Protein AF-0000000086136961 (afdb_homodimer)

Secondary structure (DSSP, 8-state):
-PPPEEEEEEE--SHHHHHHHHHHHTTT--EEEEE----TTTT-S-B-S-TT-TTB-HHHHHHHHHHHHHHH-SSEEEEE--EEEEEE-TTS-EEEEETTS-EEEEEEEEE---EEE---SSBTHHHHBTTTEES-TTTSSGGGTTEEEEEEE-SGGGGSHHHHHHHHHHHTTTEEEEEEE-TT-HHHHHHHHHH---TTHHHHEEEE-SPEEEEEE--TTT--EEEEETTS-EEEESEEE----EEESSSHHHHTT--B-TTSSBP-BTTTTB-SSTTEEE-GGGG-SS-SHHHHHHHHHHHHHHHHHHHHHHHHTT-/-PPPEEEEEEE--SHHHHHHHHHHHTTT--EEEEE-S--TTTT-S-B-S-TT-TTB-HHHHHHHHHHHHHHH-SSEEEEE--EEEEEE-TTS-EEEEETTS-EEEEEEEEE---EEE---SSBTHHHHBTTTEES-TTTSSGGGTTEEEEEEE-SGGGGSHHHHHHHHHHHTTTEEEEEEE-TT-HHHHHHHHHH---TTHHHHEEEE-SPEEEEEE--TTT--EEEEETTS-EEEESEEE----EEESSSHHHHTT--B-TTSSBP-BTTTTB-SSTTEEE-GGGG-SS-SHHHHHHHHHHHHHHHHHHHHHHHHTT-

InterPro domains:
  IPR023753 FAD/NAD(P)-binding domain [PF07992] (6-297)
  IPR036188 FAD/NAD(P)-binding domain superfamily [G3DSA:3.50.50.60] (7-304)
  IPR036188 FAD/NAD(P)-binding domain superfamily [G3DSA:3.50.50.60] (120-243)
  IPR036188 FAD/NAD(P)-binding domain superfamily [SSF51905] (5-308)
  IPR050097 Ferredoxin--NADP reductase type 2 [PTHR48105] (3-305)

Radius of gyration: 26.25 Å; Cα contacts (8 Å, |Δi|>4): 1582; chains: 2; bounding box: 67×77×57 Å

Solvent-accessible surface area (backbone atoms only — not comparable to full-atom values): 31514 Å² total; per-residue (Å²): 126,85,78,74,69,28,49,28,36,27,37,17,59,47,61,12,24,47,20,25,52,47,36,30,41,31,66,70,40,34,30,38,32,35,18,64,82,78,54,77,64,65,78,40,66,49,35,48,60,38,78,61,43,55,66,32,35,56,67,56,48,46,50,44,27,52,48,48,38,65,73,73,39,90,40,59,45,80,42,87,33,47,68,63,44,51,44,78,44,94,87,63,31,33,38,39,29,28,78,86,66,52,75,46,38,13,54,26,37,37,43,18,50,23,40,43,75,48,74,65,97,41,50,40,41,66,79,15,51,66,48,19,32,36,67,45,62,61,58,38,55,54,91,45,50,78,23,68,26,28,32,34,47,36,45,74,64,31,38,37,31,70,46,34,20,55,52,46,40,56,49,49,69,22,14,68,22,37,37,39,34,29,55,57,35,62,65,47,48,51,47,30,70,72,63,33,68,37,48,59,40,88,80,27,47,44,79,42,48,64,38,67,49,34,38,40,55,74,39,81,87,66,15,25,28,40,38,28,30,69,87,63,54,73,45,76,20,39,28,32,37,42,50,64,56,61,42,60,48,64,63,48,50,70,62,64,67,44,48,61,39,98,79,60,22,42,35,53,40,85,86,23,22,38,34,76,42,91,58,32,24,34,12,18,41,24,38,37,87,66,73,47,66,41,46,9,30,27,30,7,48,28,21,23,53,40,51,51,52,51,52,47,49,35,47,33,71,72,89,125,85,77,73,69,28,49,28,37,27,36,17,61,48,60,12,23,47,18,24,52,47,34,30,38,32,64,70,39,33,30,40,32,35,17,64,83,77,54,77,62,65,80,40,66,50,33,48,59,38,78,60,43,53,66,32,35,54,67,58,48,47,49,44,27,51,48,48,39,66,72,72,38,89,41,59,45,78,42,86,34,45,69,66,43,50,45,78,45,94,88,64,30,33,38,38,29,29,78,85,67,53,76,46,38,13,54,26,37,36,42,18,49,23,40,42,75,48,72,65,99,42,50,41,41,67,77,16,52,66,50,18,32,36,69,46,61,62,58,36,55,55,91,45,50,79,24,69,24,28,32,34,47,34,45,74,63,32,37,37,31,69,46,33,20,55,52,47,39,55,50,48,69,21,14,68,24,36,36,41,33,29,54,54,36,63,65,46,47,52,47,29,70,73,64,34,68,37,48,59,40,90,80,27,48,44,79,42,48,65,38,65,49,32,38,40,55,73,40,81,87,65,13,24,28,40,38,26,31,68,88,63,53,73,47,76,21,39,31,32,36,42,49,64,55,62,42,61,48,64,63,50,50,70,61,64,68,43,49,61,40,97,78,61,24,41,35,53,39,84,85,23,21,38,35,77,41,90,56,32,24,36,12,18,43,24,38,37,86,66,72,46,66,40,45,9,32,28,30,7,48,29,21,22,52,40,51,50,53,52,53,46,49,35,47,32,71,73,91

Structure (mmCIF, N/CA/C/O backbone):
data_AF-0000000086136961-model_v1
#
loop_
_entity.id
_entity.type
_entity.pdbx_description
1 polymer 'FAD/NAD(P)-binding domain-containing protein'
#
loop_
_atom_site.group_PDB
_atom_site.id
_atom_site.type_symbol
_atom_site.label_atom_id
_atom_site.label_alt_id
_atom_site.label_comp_id
_atom_site.label_asym_id
_atom_site.label_entity_id
_atom_site.label_seq_id
_atom_site.pdbx_PDB_ins_code
_atom_site.Cartn_x
_atom_site.Cartn_y
_atom_site.Cartn_z
_atom_site.occupancy
_atom_site.B_iso_or_equiv
_atom_site.auth_seq_id
_atom_site.auth_comp_id
_atom_site.auth_asym_id
_atom_site.auth_atom_id
_atom_site.pdbx_PDB_model_num
ATOM 1 N N . MET A 1 1 ? -33.219 -20.125 -13.57 1 39.91 1 MET A N 1
ATOM 2 C CA . MET A 1 1 ? -31.812 -20.016 -13.93 1 39.91 1 MET A CA 1
ATOM 3 C C . MET A 1 1 ? -30.938 -19.938 -12.688 1 39.91 1 MET A C 1
ATOM 5 O O . MET A 1 1 ? -31.266 -19.234 -11.727 1 39.91 1 MET A O 1
ATOM 9 N N . ALA A 1 2 ? -30.156 -20.922 -12.445 1 52.22 2 ALA A N 1
ATOM 10 C CA . ALA A 1 2 ? -29.469 -21 -11.164 1 52.22 2 ALA A CA 1
ATOM 11 C C . ALA A 1 2 ? -28.734 -19.703 -10.852 1 52.22 2 ALA A C 1
ATOM 13 O O . ALA A 1 2 ? -28.109 -19.109 -11.742 1 52.22 2 ALA A O 1
ATOM 14 N N . SER A 1 3 ? -29.078 -19.062 -9.711 1 76.44 3 SER A N 1
ATOM 15 C CA . SER A 1 3 ? -28.5 -17.781 -9.336 1 76.44 3 SER A CA 1
ATOM 16 C C . SER A 1 3 ? -26.984 -17.828 -9.328 1 76.44 3 SER A C 1
ATOM 18 O O . SER A 1 3 ? -26.391 -18.828 -8.898 1 76.44 3 SER A O 1
ATOM 20 N N . LYS A 1 4 ? -26.344 -17 -10.141 1 93.25 4 LYS A N 1
ATOM 21 C CA . LYS A 1 4 ? -24.891 -16.906 -10.25 1 93.25 4 LYS A CA 1
ATOM 22 C C . LYS A 1 4 ? -24.25 -16.719 -8.875 1 93.25 4 LYS A C 1
ATOM 24 O O . LYS A 1 4 ? -24.703 -15.898 -8.07 1 93.25 4 LYS A O 1
ATOM 29 N N . VAL A 1 5 ? -23.359 -17.703 -8.477 1 97.88 5 VAL A N 1
ATOM 30 C CA . VAL A 1 5 ? -22.578 -17.578 -7.246 1 97.88 5 VAL A CA 1
ATOM 31 C C . VAL A 1 5 ? -21.156 -17.109 -7.574 1 97.88 5 VAL A C 1
ATOM 33 O O . VAL A 1 5 ? -20.438 -17.781 -8.328 1 97.88 5 VAL A O 1
ATOM 36 N N . TYR A 1 6 ? -20.797 -16 -7.086 1 98.81 6 TYR A N 1
ATOM 37 C CA . TYR A 1 6 ? -19.453 -15.461 -7.297 1 98.81 6 TYR A CA 1
ATOM 38 C C . TYR A 1 6 ? -18.469 -16.062 -6.305 1 98.81 6 TYR A C 1
ATOM 40 O O . TYR A 1 6 ? -18.844 -16.5 -5.219 1 98.81 6 TYR A O 1
ATOM 48 N N . ASP A 1 7 ? -17.188 -16.109 -6.691 1 98.81 7 ASP A N 1
ATOM 49 C CA . ASP A 1 7 ? -16.172 -16.453 -5.703 1 98.81 7 ASP A CA 1
ATOM 50 C C . ASP A 1 7 ? -16.109 -15.398 -4.594 1 98.81 7 ASP A C 1
ATOM 52 O O . ASP A 1 7 ? -16.016 -15.75 -3.414 1 98.81 7 ASP A O 1
ATOM 56 N N . VAL A 1 8 ? -16.188 -14.117 -4.957 1 98.94 8 VAL A N 1
ATOM 57 C CA . VAL A 1 8 ? -16.047 -13.055 -3.969 1 98.94 8 VAL A CA 1
ATOM 58 C C . VAL A 1 8 ? -17.094 -11.977 -4.223 1 98.94 8 VAL A C 1
ATOM 60 O O . VAL A 1 8 ? -17.266 -11.523 -5.355 1 98.94 8 VAL A O 1
ATOM 63 N N . LEU A 1 9 ? -17.859 -11.578 -3.223 1 98.94 9 LEU A N 1
ATOM 64 C CA . LEU A 1 9 ? -18.594 -10.32 -3.229 1 98.94 9 LEU A CA 1
ATOM 65 C C . LEU A 1 9 ? -17.75 -9.188 -2.664 1 98.94 9 LEU A C 1
ATOM 67 O O . LEU A 1 9 ? -17.328 -9.234 -1.502 1 98.94 9 LEU A O 1
ATOM 71 N N . ILE A 1 10 ? -17.406 -8.234 -3.471 1 99 10 ILE A N 1
ATOM 72 C CA . ILE A 1 10 ? -16.625 -7.078 -3.043 1 99 10 ILE A CA 1
ATOM 73 C C . ILE A 1 10 ? -17.562 -5.898 -2.787 1 99 10 ILE A C 1
ATOM 75 O O . ILE A 1 10 ? -18.234 -5.422 -3.703 1 99 10 ILE A O 1
ATOM 79 N N . ILE A 1 11 ? -17.609 -5.41 -1.536 1 98.94 11 ILE A N 1
ATOM 80 C CA . ILE A 1 11 ? -18.469 -4.301 -1.168 1 98.94 11 ILE A CA 1
ATOM 81 C C . ILE A 1 11 ? -17.656 -3.008 -1.112 1 98.94 11 ILE A C 1
ATOM 83 O O . ILE A 1 11 ? -16.938 -2.764 -0.144 1 98.94 11 ILE A O 1
ATOM 87 N N . GLY A 1 12 ? -17.828 -2.152 -2.119 1 98.75 12 GLY A N 1
ATOM 88 C CA . GLY A 1 12 ? -17.078 -0.918 -2.252 1 98.75 12 GLY A CA 1
ATOM 89 C C . GLY A 1 12 ? -16.156 -0.911 -3.455 1 98.75 12 GLY A C 1
ATOM 90 O O . GLY A 1 12 ? -15.383 -1.854 -3.66 1 98.75 12 GLY A O 1
ATOM 91 N N . GLY A 1 13 ? -16.219 0.122 -4.223 1 98.5 13 GLY A N 1
ATOM 92 C CA . GLY A 1 13 ? -15.438 0.241 -5.441 1 98.5 13 GLY A CA 1
ATOM 93 C C . GLY A 1 13 ? -14.359 1.305 -5.355 1 98.5 13 GLY A C 1
ATOM 94 O O . GLY A 1 13 ? -13.984 1.902 -6.367 1 98.5 13 GLY A O 1
ATOM 95 N N . GLY A 1 14 ? -13.898 1.644 -4.078 1 98.38 14 GLY A N 1
ATOM 96 C CA . GLY A 1 14 ? -12.75 2.518 -3.896 1 98.38 14 GLY A CA 1
ATOM 97 C C . GLY A 1 14 ? -11.422 1.821 -4.152 1 98.38 14 GLY A C 1
ATOM 98 O O . GLY A 1 14 ? -11.391 0.728 -4.719 1 98.38 14 GLY A O 1
ATOM 99 N N . PRO A 1 15 ? -10.32 2.455 -3.76 1 98.56 15 PRO A N 1
ATOM 100 C CA . PRO A 1 15 ? -8.992 1.908 -4.051 1 98.56 15 PRO A CA 1
ATOM 101 C C . PRO A 1 15 ? -8.812 0.485 -3.525 1 98.56 15 PRO A C 1
ATOM 103 O O . PRO A 1 15 ? -8.25 -0.366 -4.223 1 98.56 15 PRO A O 1
ATOM 106 N N . ALA A 1 16 ? -9.305 0.201 -2.355 1 98.81 16 ALA A N 1
ATOM 107 C CA . ALA A 1 16 ? -9.156 -1.129 -1.771 1 98.81 16 ALA A CA 1
ATOM 108 C C . ALA A 1 16 ? -9.93 -2.172 -2.566 1 98.81 16 ALA A C 1
ATOM 110 O O . ALA A 1 16 ? -9.391 -3.217 -2.932 1 98.81 16 ALA A O 1
ATOM 111 N N . GLY A 1 17 ? -11.188 -1.88 -2.859 1 98.94 17 GLY A N 1
ATOM 112 C CA . GLY A 1 17 ? -12.016 -2.814 -3.605 1 98.94 17 GLY A CA 1
ATOM 113 C C . GLY A 1 17 ? -11.5 -3.082 -5.008 1 98.94 17 GLY A C 1
ATOM 114 O O . GLY A 1 17 ? -11.508 -4.227 -5.469 1 98.94 17 GLY A O 1
ATOM 115 N N . LEU A 1 18 ? -11.047 -2.037 -5.656 1 98.94 18 LEU A N 1
ATOM 116 C CA . LEU A 1 18 ? -10.5 -2.176 -7 1 98.94 18 LEU A CA 1
ATOM 117 C C . LEU A 1 18 ? -9.227 -3.018 -6.984 1 98.94 18 LEU A C 1
ATOM 119 O O . LEU A 1 18 ? -8.969 -3.781 -7.918 1 98.94 18 LEU A O 1
ATOM 123 N N . THR A 1 19 ? -8.461 -2.877 -5.922 1 98.94 19 THR A N 1
ATOM 124 C CA . THR A 1 19 ? -7.246 -3.674 -5.797 1 98.94 19 THR A CA 1
ATOM 125 C C . THR A 1 19 ? -7.586 -5.148 -5.594 1 98.94 19 THR A C 1
ATOM 127 O O . THR A 1 19 ? -6.977 -6.02 -6.219 1 98.94 19 THR A O 1
ATOM 130 N N . VAL A 1 20 ? -8.586 -5.402 -4.707 1 98.94 20 VAL A N 1
ATOM 131 C CA . VAL A 1 20 ? -9.023 -6.781 -4.523 1 98.94 20 VAL A CA 1
ATOM 132 C C . VAL A 1 20 ? -9.445 -7.371 -5.867 1 98.94 20 VAL A C 1
ATOM 134 O O . VAL A 1 20 ? -8.984 -8.445 -6.254 1 98.94 20 VAL A O 1
ATOM 137 N N . ALA A 1 21 ? -10.25 -6.613 -6.617 1 98.94 21 ALA A N 1
ATOM 138 C CA . ALA A 1 21 ? -10.828 -7.086 -7.871 1 98.94 21 ALA A CA 1
ATOM 139 C C . ALA A 1 21 ? -9.734 -7.418 -8.883 1 98.94 21 ALA A C 1
ATOM 141 O O . ALA A 1 21 ? -9.734 -8.5 -9.477 1 98.94 21 ALA A O 1
ATOM 142 N N . THR A 1 22 ? -8.789 -6.504 -9.07 1 98.81 22 THR A N 1
ATOM 143 C CA . THR A 1 22 ? -7.746 -6.707 -10.062 1 98.81 22 THR A CA 1
ATOM 144 C C . THR A 1 22 ? -6.859 -7.887 -9.688 1 98.81 22 THR A C 1
ATOM 146 O O . THR A 1 22 ? -6.457 -8.672 -10.547 1 98.81 22 THR A O 1
ATOM 149 N N . THR A 1 23 ? -6.629 -8.047 -8.398 1 98.81 23 THR A N 1
ATOM 150 C CA . THR A 1 23 ? -5.688 -9.062 -7.934 1 98.81 23 THR A CA 1
ATOM 151 C C . THR A 1 23 ? -6.297 -10.453 -8.031 1 98.81 23 THR A C 1
ATOM 153 O O . THR A 1 23 ? -5.66 -11.383 -8.539 1 98.81 23 THR A O 1
ATOM 156 N N . ILE A 1 24 ? -7.535 -10.617 -7.633 1 98.81 24 ILE A N 1
ATOM 157 C CA . ILE A 1 24 ? -8.125 -11.953 -7.656 1 98.81 24 ILE A CA 1
ATOM 158 C C . ILE A 1 24 ? -8.414 -12.367 -9.102 1 98.81 24 ILE A C 1
ATOM 160 O O . ILE A 1 24 ? -8.438 -13.555 -9.422 1 98.81 24 ILE A O 1
ATOM 164 N N . ALA A 1 25 ? -8.641 -11.336 -9.977 1 98.75 25 ALA A N 1
ATOM 165 C CA . ALA A 1 25 ? -8.859 -11.625 -11.391 1 98.75 25 ALA A CA 1
ATOM 166 C C . ALA A 1 25 ? -7.648 -12.312 -12.008 1 98.75 25 ALA A C 1
ATOM 168 O O . ALA A 1 25 ? -7.789 -13.172 -12.875 1 98.75 25 ALA A O 1
ATOM 169 N N . ARG A 1 26 ? -6.445 -12.008 -11.5 1 98.69 26 ARG A N 1
ATOM 170 C CA . ARG A 1 26 ? -5.199 -12.562 -12.016 1 98.69 26 ARG A CA 1
ATOM 171 C C . ARG A 1 26 ? -5.082 -14.047 -11.68 1 98.69 26 ARG A C 1
ATOM 173 O O . ARG A 1 26 ? -4.238 -14.75 -12.242 1 98.69 26 ARG A O 1
ATOM 180 N N . GLN A 1 27 ? -5.93 -14.539 -10.781 1 98.56 27 GLN A N 1
ATOM 181 C CA . GLN A 1 27 ? -6.008 -15.953 -10.438 1 98.56 27 GLN A CA 1
ATOM 182 C C . GLN A 1 27 ? -7.355 -16.547 -10.844 1 98.56 27 GLN A C 1
ATOM 184 O O . GLN A 1 27 ? -7.809 -17.531 -10.258 1 98.56 27 GLN A O 1
ATOM 189 N N . LEU A 1 28 ? -8.062 -15.844 -11.711 1 98.56 28 LEU A N 1
ATOM 190 C CA . LEU A 1 28 ? -9.258 -16.312 -12.414 1 98.56 28 LEU A CA 1
ATOM 191 C C . LEU A 1 28 ? -10.422 -16.484 -11.445 1 98.56 28 LEU A C 1
ATOM 193 O O . LEU A 1 28 ? -11.328 -17.281 -11.688 1 98.56 28 LEU A O 1
ATOM 197 N N . GLN A 1 29 ? -10.391 -15.812 -10.312 1 98.75 29 GLN A N 1
ATOM 198 C CA . GLN A 1 29 ? -11.539 -15.828 -9.406 1 98.75 29 GLN A CA 1
ATOM 199 C C . GLN A 1 29 ? -12.641 -14.883 -9.891 1 98.75 29 GLN A C 1
ATOM 201 O O . GLN A 1 29 ? -12.352 -13.797 -10.383 1 98.75 29 GLN A O 1
ATOM 206 N N . THR A 1 30 ? -13.867 -15.297 -9.781 1 98.81 30 THR A N 1
ATOM 207 C CA . THR A 1 30 ? -14.992 -14.453 -10.172 1 98.81 30 THR A CA 1
ATOM 208 C C . THR A 1 30 ? -15.383 -13.508 -9.031 1 98.81 30 THR A C 1
ATOM 210 O O . THR A 1 30 ? -15.281 -13.875 -7.859 1 98.81 30 THR A O 1
ATOM 213 N N . ALA A 1 31 ? -15.82 -12.312 -9.414 1 98.88 31 ALA A N 1
ATOM 214 C CA . ALA A 1 31 ? -16.266 -11.359 -8.398 1 98.88 31 ALA A CA 1
ATOM 215 C C . ALA A 1 31 ? -17.281 -10.383 -8.977 1 98.88 31 ALA A C 1
ATOM 217 O O . ALA A 1 31 ? -17.359 -10.188 -10.188 1 98.88 31 ALA A O 1
ATOM 218 N N . ILE A 1 32 ? -18.078 -9.875 -8.117 1 98.88 32 ILE A N 1
ATOM 219 C CA . ILE A 1 32 ? -18.875 -8.695 -8.414 1 98.88 32 ILE A CA 1
ATOM 220 C C . ILE A 1 32 ? -18.562 -7.586 -7.414 1 98.88 32 ILE A C 1
ATOM 222 O O . ILE A 1 32 ? -18.5 -7.824 -6.207 1 98.88 32 ILE A O 1
ATOM 226 N N . VAL A 1 33 ? -18.234 -6.426 -7.965 1 98.94 33 VAL A N 1
ATOM 227 C CA . VAL A 1 33 ? -18.016 -5.234 -7.148 1 98.94 33 VAL A CA 1
ATOM 228 C C . VAL A 1 33 ? -19.312 -4.453 -7.02 1 98.94 33 VAL A C 1
ATOM 230 O O . VAL A 1 33 ? -19.844 -3.947 -8.008 1 98.94 33 VAL A O 1
ATOM 233 N N . LEU A 1 34 ? -19.828 -4.445 -5.828 1 98.94 34 LEU A N 1
ATOM 234 C CA . LEU A 1 34 ? -21.016 -3.662 -5.504 1 98.94 34 LEU A CA 1
ATOM 235 C C . LEU A 1 34 ? -20.641 -2.314 -4.906 1 98.94 34 LEU A C 1
ATOM 237 O O . LEU A 1 34 ? -20.219 -2.242 -3.748 1 98.94 34 LEU A O 1
ATOM 241 N N . ASP A 1 35 ? -20.781 -1.256 -5.695 1 98.62 35 ASP A N 1
ATOM 242 C CA . ASP A 1 35 ? -20.281 0.064 -5.336 1 98.62 35 ASP A CA 1
ATOM 243 C C . ASP A 1 35 ? -21.406 1.084 -5.246 1 98.62 35 ASP A C 1
ATOM 245 O O . ASP A 1 35 ? -22.156 1.281 -6.207 1 98.62 35 ASP A O 1
ATOM 249 N N . SER A 1 36 ? -21.531 1.729 -4.117 1 97.12 36 SER A N 1
ATOM 250 C CA . SER A 1 36 ? -22.594 2.715 -3.926 1 97.12 36 SER A CA 1
ATOM 251 C C . SER A 1 36 ? -22.297 3.998 -4.695 1 97.12 36 SER A C 1
ATOM 253 O O . SER A 1 36 ? -23.203 4.793 -4.961 1 97.12 36 SER A O 1
ATOM 255 N N . GLY A 1 37 ? -20.984 4.273 -4.93 1 95.94 37 GLY A N 1
ATOM 256 C CA . GLY A 1 37 ? -20.562 5.516 -5.566 1 95.94 37 GLY A CA 1
ATOM 257 C C . GLY A 1 37 ? -20.297 6.629 -4.574 1 95.94 37 GLY A C 1
ATOM 258 O O . GLY A 1 37 ? -19.922 7.738 -4.969 1 95.94 37 GLY A O 1
ATOM 259 N N . ALA A 1 38 ? -20.484 6.352 -3.312 1 93.75 38 ALA A N 1
ATOM 260 C CA . ALA A 1 38 ? -20.203 7.336 -2.271 1 93.75 38 ALA A CA 1
ATOM 261 C C . ALA A 1 38 ? -18.797 7.137 -1.695 1 93.75 38 ALA A C 1
ATOM 263 O O . ALA A 1 38 ? -18.484 6.066 -1.161 1 93.75 38 ALA A O 1
ATOM 264 N N . TYR A 1 39 ? -17.953 8.164 -1.858 1 95.19 39 TYR A N 1
ATOM 265 C CA . TYR A 1 39 ? -16.578 8.055 -1.414 1 95.19 39 TYR A CA 1
ATOM 266 C C . TYR A 1 39 ? -16.234 9.133 -0.396 1 95.19 39 TYR A C 1
ATOM 268 O O . TYR A 1 39 ? -16.672 10.281 -0.53 1 95.19 39 TYR A O 1
ATOM 276 N N . ARG A 1 40 ? -15.422 8.773 0.564 1 93.44 40 ARG A N 1
ATOM 277 C CA . ARG A 1 40 ? -14.992 9.688 1.616 1 93.44 40 ARG A CA 1
ATOM 278 C C . ARG A 1 40 ? -14.328 10.922 1.026 1 93.44 40 ARG A C 1
ATOM 280 O O . ARG A 1 40 ? -14.516 12.031 1.534 1 93.44 40 ARG A O 1
ATOM 287 N N . ASN A 1 41 ? -13.594 10.719 -0.077 1 90.25 41 ASN A N 1
ATOM 288 C CA . ASN A 1 41 ? -12.828 11.828 -0.645 1 90.25 41 ASN A CA 1
ATOM 289 C C . ASN A 1 41 ? -13.547 12.453 -1.838 1 90.25 41 ASN A C 1
ATOM 291 O O . ASN A 1 41 ? -12.906 13.055 -2.701 1 90.25 41 ASN A O 1
ATOM 295 N N . ALA A 1 42 ? -14.844 12.312 -1.861 1 88.5 42 ALA A N 1
ATOM 296 C CA . ALA A 1 42 ? -15.625 12.797 -2.994 1 88.5 42 ALA A CA 1
ATOM 297 C C . ALA A 1 42 ? -15.469 14.305 -3.164 1 88.5 42 ALA A C 1
ATOM 299 O O . ALA A 1 42 ? -15.516 14.82 -4.285 1 88.5 42 ALA A O 1
ATOM 300 N N . ARG A 1 43 ? -15.18 15.047 -2.104 1 87.25 43 ARG A N 1
ATOM 301 C CA . ARG A 1 43 ? -15.102 16.5 -2.148 1 87.25 43 ARG A CA 1
ATOM 302 C C . ARG A 1 43 ? -13.766 16.969 -2.711 1 87.25 43 ARG A C 1
ATOM 304 O O . ARG A 1 43 ? -13.633 18.109 -3.168 1 87.25 43 ARG A O 1
ATOM 311 N N . THR A 1 44 ? -12.812 16.047 -2.656 1 89.69 44 THR A N 1
ATOM 312 C CA . THR A 1 44 ? -11.453 16.422 -3.029 1 89.69 44 THR A CA 1
ATOM 313 C C . THR A 1 44 ? -11.281 16.406 -4.543 1 89.69 44 THR A C 1
ATOM 315 O O . THR A 1 44 ? -11.75 15.484 -5.215 1 89.69 44 THR A O 1
ATOM 318 N N . GLU A 1 45 ? -10.602 17.422 -5.035 1 90.94 45 GLU A N 1
ATOM 319 C CA . GLU A 1 45 ? -10.359 17.516 -6.473 1 90.94 45 GLU A CA 1
ATOM 320 C C . GLU A 1 45 ? -9.031 16.859 -6.852 1 90.94 45 GLU A C 1
ATOM 322 O O . GLU A 1 45 ? -8.805 16.547 -8.023 1 90.94 45 GLU A O 1
ATOM 327 N N . HIS A 1 46 ? -8.164 16.781 -5.883 1 94.69 46 HIS A N 1
ATOM 328 C CA . HIS A 1 46 ? -6.84 16.219 -6.121 1 94.69 46 HIS A CA 1
ATOM 329 C C . HIS A 1 46 ? -6.449 15.25 -5.004 1 94.69 46 HIS A C 1
ATOM 331 O O . HIS A 1 46 ? -6.676 15.531 -3.826 1 94.69 46 HIS A O 1
ATOM 337 N N . MET A 1 47 ? -5.973 14.109 -5.402 1 96.06 47 MET A N 1
ATOM 338 C CA . MET A 1 47 ? -5.363 13.211 -4.422 1 96.06 47 MET A CA 1
ATOM 339 C C . MET A 1 47 ? -3.844 13.305 -4.469 1 96.06 47 MET A C 1
ATOM 341 O O . MET A 1 47 ? -3.27 13.656 -5.504 1 96.06 47 MET A O 1
ATOM 345 N N . HIS A 1 48 ? -3.211 13.07 -3.373 1 97.56 48 HIS A N 1
ATOM 346 C CA . HIS A 1 48 ? -1.762 13.18 -3.268 1 97.56 48 HIS A CA 1
ATOM 347 C C . HIS A 1 48 ? -1.165 11.969 -2.557 1 97.56 48 HIS A C 1
ATOM 349 O O . HIS A 1 48 ? -1.884 11.219 -1.896 1 97.56 48 HIS A O 1
ATOM 355 N N . GLY A 1 49 ? 0.087 11.719 -2.795 1 96.06 49 GLY A N 1
ATOM 356 C CA . GLY A 1 49 ? 0.795 10.641 -2.125 1 96.06 49 GLY A CA 1
ATOM 357 C C . GLY A 1 49 ? 0.641 9.305 -2.822 1 96.06 49 GLY A C 1
ATOM 358 O O . GLY A 1 49 ? 1.031 8.266 -2.279 1 96.06 49 GLY A O 1
ATOM 359 N N . VAL A 1 50 ? 0.054 9.273 -4.008 1 97.56 50 VAL A N 1
ATOM 360 C CA . VAL A 1 50 ? -0.136 8.062 -4.801 1 97.56 50 VAL A CA 1
ATOM 361 C C . VAL A 1 50 ? 0.737 8.117 -6.051 1 97.56 50 VAL A C 1
ATOM 363 O O . VAL A 1 50 ? 0.402 8.805 -7.02 1 97.56 50 VAL A O 1
ATOM 366 N N . PRO A 1 51 ? 1.858 7.359 -6.047 1 98.06 51 PRO A N 1
ATOM 367 C CA . PRO A 1 51 ? 2.758 7.449 -7.203 1 98.06 51 PRO A CA 1
ATOM 368 C C . PRO A 1 51 ? 2.039 7.215 -8.531 1 98.06 51 PRO A C 1
ATOM 370 O O . PRO A 1 51 ? 1.312 6.23 -8.672 1 98.06 51 PRO A O 1
ATOM 373 N N . GLY A 1 52 ? 2.264 8.117 -9.445 1 98.06 52 GLY A N 1
ATOM 374 C CA . GLY A 1 52 ? 1.655 8.031 -10.758 1 98.06 52 GLY A CA 1
ATOM 375 C C . GLY A 1 52 ? 0.306 8.719 -10.836 1 98.06 52 GLY A C 1
ATOM 376 O O . GLY A 1 52 ? -0.233 8.914 -11.93 1 98.06 52 GLY A O 1
ATOM 377 N N . PHE A 1 53 ? -0.242 9.141 -9.695 1 98.31 53 PHE A N 1
ATOM 378 C CA . PHE A 1 53 ? -1.542 9.797 -9.688 1 98.31 53 PHE A CA 1
ATOM 379 C C . PHE A 1 53 ? -1.521 11.031 -8.789 1 98.31 53 PHE A C 1
ATOM 381 O O . PHE A 1 53 ? -2.566 11.461 -8.297 1 98.31 53 PHE A O 1
ATOM 388 N N . ASP A 1 54 ? -0.315 11.523 -8.461 1 98 54 ASP A N 1
ATOM 389 C CA . ASP A 1 54 ? -0.208 12.734 -7.648 1 98 54 ASP A CA 1
ATOM 390 C C . ASP A 1 54 ? -0.936 13.906 -8.305 1 98 54 ASP A C 1
ATOM 392 O O . ASP A 1 54 ? -0.695 14.219 -9.469 1 98 54 ASP A O 1
ATOM 396 N N . HIS A 1 55 ? -1.879 14.523 -7.523 1 97.5 55 HIS A N 1
ATOM 397 C CA . HIS A 1 55 ? -2.623 15.719 -7.914 1 97.5 55 HIS A CA 1
ATOM 398 C C . HIS A 1 55 ? -3.701 15.383 -8.938 1 97.5 55 HIS A C 1
ATOM 400 O O . HIS A 1 55 ? -4.164 16.266 -9.672 1 97.5 55 HIS A O 1
ATOM 406 N N . VAL A 1 56 ? -4.074 14.125 -9.023 1 97.62 56 VAL A N 1
ATOM 407 C CA . VAL A 1 56 ? -5.125 13.672 -9.93 1 97.62 56 VAL A CA 1
ATOM 408 C C . VAL A 1 56 ? -6.453 13.586 -9.18 1 97.62 56 VAL A C 1
ATOM 410 O O . VAL A 1 56 ? -6.48 13.281 -7.988 1 97.62 56 VAL A O 1
ATOM 413 N N . ASP A 1 57 ? -7.523 13.898 -9.844 1 97.44 57 ASP A N 1
ATOM 414 C CA . ASP A 1 57 ? -8.852 13.695 -9.281 1 97.44 57 ASP A CA 1
ATOM 415 C C . ASP A 1 57 ? -9.078 12.227 -8.93 1 97.44 57 ASP A C 1
ATOM 417 O O . ASP A 1 57 ? -8.852 11.336 -9.758 1 97.44 57 ASP A O 1
ATOM 421 N N . PRO A 1 58 ? -9.5 11.969 -7.699 1 97.12 58 PRO A N 1
ATOM 422 C CA . PRO A 1 58 ? -9.711 10.578 -7.289 1 97.12 58 PRO A CA 1
ATOM 423 C C . PRO A 1 58 ? -10.656 9.82 -8.227 1 97.12 58 PRO A C 1
ATOM 425 O O . PRO A 1 58 ? -10.508 8.617 -8.414 1 97.12 58 PRO A O 1
ATOM 428 N N . ALA A 1 59 ? -11.602 10.523 -8.828 1 97.38 59 ALA A N 1
ATOM 429 C CA . ALA A 1 59 ? -12.531 9.883 -9.758 1 97.38 59 ALA A CA 1
ATOM 430 C C . ALA A 1 59 ? -11.805 9.383 -11.008 1 97.38 59 ALA A C 1
ATOM 432 O O . ALA A 1 59 ? -12.156 8.344 -11.562 1 97.38 59 ALA A O 1
ATOM 433 N N . VAL A 1 60 ? -10.805 10.125 -11.445 1 98.06 60 VAL A N 1
ATOM 434 C CA . VAL A 1 60 ? -10.008 9.727 -12.602 1 98.06 60 VAL A CA 1
ATOM 435 C C . VAL A 1 60 ? -9.227 8.461 -12.281 1 98.06 60 VAL A C 1
ATOM 437 O O . VAL A 1 60 ? -9.156 7.539 -13.102 1 98.06 60 VAL A O 1
ATOM 440 N N . PHE A 1 61 ? -8.695 8.406 -11.109 1 98.19 61 PHE A N 1
ATOM 441 C CA . PHE A 1 61 ? -7.988 7.215 -10.656 1 98.19 61 PHE A CA 1
ATOM 442 C C . PHE A 1 61 ? -8.914 6.004 -10.664 1 98.19 61 PHE A C 1
ATOM 444 O O . PHE A 1 61 ? -8.562 4.957 -11.219 1 98.19 61 PHE A O 1
ATOM 451 N N . ARG A 1 62 ? -10.102 6.125 -10.062 1 98.19 62 ARG A N 1
ATOM 452 C CA . ARG A 1 62 ? -11.031 5.008 -9.977 1 98.19 62 ARG A CA 1
ATOM 453 C C . ARG A 1 62 ? -11.477 4.559 -11.359 1 98.19 62 ARG A C 1
ATOM 455 O O . ARG A 1 62 ? -11.578 3.359 -11.633 1 98.19 62 ARG A O 1
ATOM 462 N N . THR A 1 63 ? -11.703 5.566 -12.195 1 98.25 63 THR A N 1
ATOM 463 C CA . THR A 1 63 ? -12.133 5.266 -13.555 1 98.25 63 THR A CA 1
ATOM 464 C C . THR A 1 63 ? -11.055 4.484 -14.297 1 98.25 63 THR A C 1
ATOM 466 O O . THR A 1 63 ? -11.344 3.486 -14.961 1 98.25 63 THR A O 1
ATOM 469 N N . LYS A 1 64 ? -9.836 4.93 -14.211 1 98.69 64 LYS A N 1
ATOM 470 C CA . LYS A 1 64 ? -8.719 4.266 -14.875 1 98.69 64 LYS A CA 1
ATOM 471 C C . LYS A 1 64 ? -8.531 2.846 -14.352 1 98.69 64 LYS A C 1
ATOM 473 O O . LYS A 1 64 ? -8.359 1.905 -15.133 1 98.69 64 LYS A O 1
ATOM 478 N N . ALA A 1 65 ? -8.578 2.66 -13.039 1 98.75 65 ALA A N 1
ATOM 479 C CA . ALA A 1 65 ? -8.398 1.353 -12.406 1 98.75 65 ALA A CA 1
ATOM 480 C C . ALA A 1 65 ? -9.5 0.384 -12.844 1 98.75 65 ALA A C 1
ATOM 482 O O . ALA A 1 65 ? -9.211 -0.752 -13.234 1 98.75 65 ALA A O 1
ATOM 483 N N . LYS A 1 66 ? -10.742 0.866 -12.758 1 98.75 66 LYS A N 1
ATOM 484 C CA . LYS A 1 66 ? -11.867 0.051 -13.203 1 98.75 66 LYS A CA 1
ATOM 485 C C . LYS A 1 66 ? -11.75 -0.286 -14.688 1 98.75 66 LYS A C 1
ATOM 487 O O . LYS A 1 66 ? -11.977 -1.428 -15.086 1 98.75 66 LYS A O 1
ATOM 492 N N . GLY A 1 67 ? -11.383 0.71 -15.484 1 98.75 67 GLY A N 1
ATOM 493 C CA . GLY A 1 67 ? -11.195 0.503 -16.906 1 98.75 67 GLY A CA 1
ATOM 494 C C . GLY A 1 67 ? -10.164 -0.559 -17.234 1 98.75 67 GLY A C 1
ATOM 495 O O . GLY A 1 67 ? -10.367 -1.38 -18.125 1 98.75 67 GLY A O 1
ATOM 496 N N . ASP A 1 68 ? -9.07 -0.578 -16.516 1 98.69 68 ASP A N 1
ATOM 497 C CA . ASP A 1 68 ? -8.023 -1.576 -16.703 1 98.69 68 ASP A CA 1
ATOM 498 C C . ASP A 1 68 ? -8.555 -2.984 -16.438 1 98.69 68 ASP A C 1
ATOM 500 O O . ASP A 1 68 ? -8.211 -3.924 -17.156 1 98.69 68 ASP A O 1
ATOM 504 N N . ILE A 1 69 ? -9.375 -3.125 -15.367 1 98.69 69 ILE A N 1
ATOM 505 C CA . ILE A 1 69 ? -9.945 -4.422 -15.016 1 98.69 69 ILE A CA 1
ATOM 506 C C . ILE A 1 69 ? -10.867 -4.902 -16.141 1 98.69 69 ILE A C 1
ATOM 508 O O . ILE A 1 69 ? -10.727 -6.027 -16.625 1 98.69 69 ILE A O 1
ATOM 512 N N . LEU A 1 70 ? -11.703 -4.012 -16.609 1 98.5 70 LEU A N 1
ATOM 513 C CA . LEU A 1 70 ? -12.711 -4.367 -17.594 1 98.5 70 LEU A CA 1
ATOM 514 C C . LEU A 1 70 ? -12.07 -4.668 -18.938 1 98.5 70 LEU A C 1
ATOM 516 O O . LEU A 1 70 ? -12.594 -5.469 -19.719 1 98.5 70 LEU A O 1
ATOM 520 N N . ALA A 1 71 ? -10.977 -4.086 -19.172 1 98 71 ALA A N 1
ATOM 521 C CA . ALA A 1 71 ? -10.305 -4.234 -20.469 1 98 71 ALA A CA 1
ATOM 522 C C . ALA A 1 71 ? -9.648 -5.605 -20.578 1 98 71 ALA A C 1
ATOM 524 O O . ALA A 1 71 ? -9.461 -6.117 -21.688 1 98 71 ALA A O 1
ATOM 525 N N . ARG A 1 72 ? -9.422 -6.27 -19.438 1 97.25 72 ARG A N 1
ATOM 526 C CA . ARG A 1 72 ? -8.508 -7.402 -19.578 1 97.25 72 ARG A CA 1
ATOM 527 C C . ARG A 1 72 ? -9.062 -8.641 -18.875 1 97.25 72 ARG A C 1
ATOM 529 O O . ARG A 1 72 ? -8.656 -9.766 -19.188 1 97.25 72 ARG A O 1
ATOM 536 N N . TYR A 1 73 ? -9.945 -8.398 -17.922 1 98.12 73 TYR A N 1
ATOM 537 C CA . TYR A 1 73 ? -10.391 -9.516 -17.094 1 98.12 73 TYR A CA 1
ATOM 538 C C . TYR A 1 73 ? -11.883 -9.742 -17.25 1 98.12 73 TYR A C 1
ATOM 540 O O . TYR A 1 73 ? -12.688 -8.836 -17.031 1 98.12 73 TYR A O 1
ATOM 548 N N . ASP A 1 74 ? -12.305 -10.984 -17.516 1 97.62 74 ASP A N 1
ATOM 549 C CA . ASP A 1 74 ? -13.703 -11.289 -17.812 1 97.62 74 ASP A CA 1
ATOM 550 C C . ASP A 1 74 ? -14.383 -11.945 -16.609 1 97.62 74 ASP A C 1
ATOM 552 O O . ASP A 1 74 ? -15.57 -12.258 -16.656 1 97.62 74 ASP A O 1
ATOM 556 N N . THR A 1 75 ? -13.633 -12.008 -15.516 1 98.44 75 THR A N 1
ATOM 557 C CA . THR A 1 75 ? -14.188 -12.711 -14.367 1 98.44 75 THR A CA 1
ATOM 558 C C . THR A 1 75 ? -14.742 -11.711 -13.352 1 98.44 75 THR A C 1
ATOM 560 O O . THR A 1 75 ? -15.305 -12.109 -12.328 1 98.44 75 THR A O 1
ATOM 563 N N . VAL A 1 76 ? -14.656 -10.406 -13.617 1 98.75 76 VAL A N 1
ATOM 564 C CA . VAL A 1 76 ? -15.086 -9.406 -12.641 1 98.75 76 VAL A CA 1
ATOM 565 C C . VAL A 1 76 ? -16.219 -8.578 -13.227 1 98.75 76 VAL A C 1
ATOM 567 O O . VAL A 1 76 ? -16.125 -8.078 -14.352 1 98.75 76 VAL A O 1
ATOM 570 N N . GLU A 1 77 ? -17.25 -8.422 -12.477 1 98.69 77 GLU A N 1
ATOM 571 C CA . GLU A 1 77 ? -18.375 -7.57 -12.82 1 98.69 77 GLU A CA 1
ATOM 572 C C . GLU A 1 77 ? -18.484 -6.379 -11.875 1 98.69 77 GLU A C 1
ATOM 574 O O . GLU A 1 77 ? -18.016 -6.438 -10.734 1 98.69 77 GLU A O 1
ATOM 579 N N . PHE A 1 78 ? -19.031 -5.332 -12.383 1 98.81 78 PHE A N 1
ATOM 580 C CA . PHE A 1 78 ? -19.297 -4.141 -11.586 1 98.81 78 PHE A CA 1
ATOM 581 C C . PHE A 1 78 ? -20.781 -3.799 -11.594 1 98.81 78 PHE A C 1
ATOM 583 O O . PHE A 1 78 ? -21.438 -3.9 -12.625 1 98.81 78 PHE A O 1
ATOM 590 N N . LYS A 1 79 ? -21.25 -3.445 -10.422 1 98.56 79 LYS A N 1
ATOM 591 C CA . LYS A 1 79 ? -22.625 -2.996 -10.297 1 98.56 79 LYS A CA 1
ATOM 592 C C . LYS A 1 79 ? -22.734 -1.818 -9.336 1 98.56 79 LYS A C 1
ATOM 594 O O . LYS A 1 79 ? -22.203 -1.867 -8.219 1 98.56 79 LYS A O 1
ATOM 599 N N . ARG A 1 80 ? -23.344 -0.726 -9.828 1 98.31 80 ARG A N 1
ATOM 600 C CA . ARG A 1 80 ? -23.719 0.344 -8.914 1 98.31 80 ARG A CA 1
ATOM 601 C C . ARG A 1 80 ? -24.844 -0.102 -7.988 1 98.31 80 ARG A C 1
ATOM 603 O O . ARG A 1 80 ? -25.969 -0.332 -8.438 1 98.31 80 ARG A O 1
ATOM 610 N N . ALA A 1 81 ? -24.5 -0.273 -6.719 1 98.12 81 ALA A N 1
ATOM 611 C CA . ALA A 1 81 ? -25.484 -0.759 -5.762 1 98.12 81 ALA A CA 1
ATOM 612 C C . ALA A 1 81 ? -25.094 -0.385 -4.332 1 98.12 81 ALA A C 1
ATOM 614 O O . ALA A 1 81 ? -23.922 -0.441 -3.971 1 98.12 81 ALA A O 1
ATOM 615 N N . TRP A 1 82 ? -26.016 0.084 -3.662 1 97.38 82 TRP A N 1
ATOM 616 C CA . TRP A 1 82 ? -25.891 0.232 -2.215 1 97.38 82 TRP A CA 1
ATOM 617 C C . TRP A 1 82 ? -26.344 -1.037 -1.497 1 97.38 82 TRP A C 1
ATOM 619 O O . TRP A 1 82 ? -27.516 -1.41 -1.556 1 97.38 82 TRP A O 1
ATOM 629 N N . VAL A 1 83 ? -25.391 -1.711 -0.829 1 98.69 83 VAL A N 1
ATOM 630 C CA . VAL A 1 83 ? -25.703 -2.947 -0.121 1 98.69 83 VAL A CA 1
ATOM 631 C C . VAL A 1 83 ? -26.312 -2.623 1.244 1 98.69 83 VAL A C 1
ATOM 633 O O . VAL A 1 83 ? -25.75 -1.823 2 1 98.69 83 VAL A O 1
ATOM 636 N N . ALA A 1 84 ? -27.438 -3.254 1.532 1 98.38 84 ALA A N 1
ATOM 637 C CA . ALA A 1 84 ? -28.156 -2.969 2.775 1 98.38 84 ALA A CA 1
ATOM 638 C C . ALA A 1 84 ? -27.891 -4.055 3.816 1 98.38 84 ALA A C 1
ATOM 640 O O . ALA A 1 84 ? -27.922 -3.791 5.02 1 98.38 84 ALA A O 1
ATOM 641 N N . LYS A 1 85 ? -27.656 -5.242 3.275 1 98.69 85 LYS A N 1
ATOM 642 C CA . LYS A 1 85 ? -27.578 -6.379 4.188 1 98.69 85 LYS A CA 1
ATOM 643 C C . LYS A 1 85 ? -26.609 -7.441 3.656 1 98.69 85 LYS A C 1
ATOM 645 O O . LYS A 1 85 ? -26.578 -7.703 2.453 1 98.69 85 LYS A O 1
ATOM 650 N N . ILE A 1 86 ? -25.812 -8.008 4.582 1 98.88 86 ILE A N 1
ATOM 651 C CA . ILE A 1 86 ? -25 -9.188 4.289 1 98.88 86 ILE A CA 1
ATOM 652 C C . ILE A 1 86 ? -25.266 -10.266 5.344 1 98.88 86 ILE A C 1
ATOM 654 O O . ILE A 1 86 ? -25.312 -9.969 6.539 1 98.88 86 ILE A O 1
ATOM 658 N N . GLU A 1 87 ? -25.422 -11.469 4.949 1 98.56 87 GLU A N 1
ATOM 659 C CA . GLU A 1 87 ? -25.641 -12.578 5.875 1 98.56 87 GLU A CA 1
ATOM 660 C C . GLU A 1 87 ? -24.875 -13.82 5.434 1 98.56 87 GLU A C 1
ATOM 662 O O . GLU A 1 87 ? -24.609 -14.008 4.242 1 98.56 87 GLU A O 1
ATOM 667 N N . LYS A 1 88 ? -24.453 -14.586 6.363 1 98.44 88 LYS A N 1
ATOM 668 C CA . LYS A 1 88 ? -23.906 -15.906 6.094 1 98.44 88 LYS A CA 1
ATOM 669 C C . LYS A 1 88 ? -25.016 -16.953 5.996 1 98.44 88 LYS A C 1
ATOM 671 O O . LYS A 1 88 ? -25.875 -17.047 6.883 1 98.44 88 LYS A O 1
ATOM 676 N N . LEU A 1 89 ? -25.016 -17.703 4.949 1 97.75 89 LEU A N 1
ATOM 677 C CA . LEU A 1 89 ? -26.031 -18.719 4.711 1 97.75 89 LEU A CA 1
ATOM 678 C C . LEU A 1 89 ? -25.656 -20.047 5.363 1 97.75 89 LEU A C 1
ATOM 680 O O . LEU A 1 89 ? -24.484 -20.25 5.707 1 97.75 89 LEU A O 1
ATOM 684 N N . GLN A 1 90 ? -26.578 -20.953 5.41 1 97.06 90 GLN A N 1
ATOM 685 C CA . GLN A 1 90 ? -26.328 -22.297 5.953 1 97.06 90 GLN A CA 1
ATOM 686 C C . GLN A 1 90 ? -25.359 -23.078 5.082 1 97.06 90 GLN A C 1
ATOM 688 O O . GLN A 1 90 ? -24.578 -23.891 5.586 1 97.06 90 GLN A O 1
ATOM 693 N N . SER A 1 91 ? -25.344 -22.75 3.83 1 94.75 91 SER A N 1
ATOM 694 C CA . SER A 1 91 ? -24.453 -23.406 2.877 1 94.75 91 SER A CA 1
ATOM 695 C C . SER A 1 91 ? -23 -23.016 3.123 1 94.75 91 SER A C 1
ATOM 697 O O . SER A 1 91 ? -22.094 -23.656 2.592 1 94.75 91 SER A O 1
ATOM 699 N N . GLY A 1 92 ? -22.812 -21.969 3.986 1 95.94 92 GLY A N 1
ATOM 700 C CA . GLY A 1 92 ? -21.469 -21.438 4.191 1 95.94 92 GLY A CA 1
ATOM 701 C C . GLY A 1 92 ? -21.156 -20.266 3.289 1 95.94 92 GLY A C 1
ATOM 702 O O . GLY A 1 92 ? -20.203 -19.516 3.539 1 95.94 92 GLY A O 1
ATOM 703 N N . ARG A 1 93 ? -22.031 -20.078 2.32 1 97.69 93 ARG A N 1
ATOM 704 C CA . ARG A 1 93 ? -21.891 -18.953 1.415 1 97.69 93 ARG A CA 1
ATOM 705 C C . ARG A 1 93 ? -22.453 -17.672 2.041 1 97.69 93 ARG A C 1
ATOM 707 O O . ARG A 1 93 ? -23 -17.703 3.145 1 97.69 93 ARG A O 1
ATOM 714 N N . PHE A 1 94 ? -22.188 -16.578 1.341 1 98.81 94 PHE A N 1
ATOM 715 C CA . PHE A 1 94 ? -22.688 -15.289 1.805 1 98.81 94 PHE A CA 1
ATOM 716 C C . PHE A 1 94 ? -23.688 -14.703 0.815 1 98.81 94 PHE A C 1
ATOM 718 O O . PHE A 1 94 ? -23.609 -14.969 -0.385 1 98.81 94 PHE A O 1
ATOM 725 N N . GLN A 1 95 ? -24.578 -13.953 1.366 1 98.69 95 GLN A N 1
ATOM 726 C CA . GLN A 1 95 ? -25.578 -13.258 0.556 1 98.69 95 GLN A CA 1
ATOM 727 C C . GLN A 1 95 ? -25.594 -11.766 0.862 1 98.69 95 GLN A C 1
ATOM 729 O O . GLN A 1 95 ? -25.656 -11.367 2.027 1 98.69 95 GLN A O 1
ATOM 734 N N . ALA A 1 96 ? -25.5 -10.961 -0.162 1 98.75 96 ALA A N 1
ATOM 735 C CA . ALA A 1 96 ? -25.672 -9.516 -0.06 1 98.75 96 ALA A CA 1
ATOM 736 C C . ALA A 1 96 ? -26.984 -9.086 -0.717 1 98.75 96 ALA A C 1
ATOM 738 O O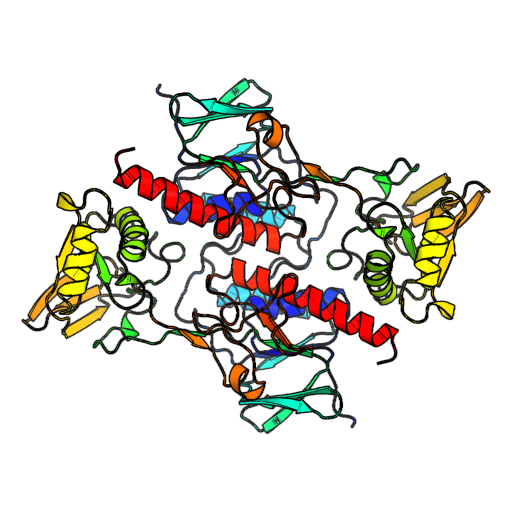 . ALA A 1 96 ? -27.328 -9.555 -1.804 1 98.75 96 ALA A O 1
ATOM 739 N N . THR A 1 97 ? -27.719 -8.25 -0.021 1 98.75 97 THR A N 1
ATOM 740 C CA . THR A 1 97 ? -28.953 -7.652 -0.549 1 98.75 97 THR A CA 1
ATOM 741 C C . THR A 1 97 ? -28.797 -6.141 -0.677 1 98.75 97 THR A C 1
ATOM 743 O O . THR A 1 97 ? -28.438 -5.465 0.286 1 98.75 97 THR A O 1
ATOM 746 N N . ASP A 1 98 ? -29.031 -5.629 -1.898 1 98.06 98 ASP A N 1
ATOM 747 C CA . ASP A 1 98 ? -28.875 -4.191 -2.072 1 98.06 98 ASP A CA 1
ATOM 748 C C . ASP A 1 98 ? -30.156 -3.441 -1.704 1 98.06 98 ASP A C 1
ATOM 750 O O . ASP A 1 98 ? -31.141 -4.059 -1.304 1 98.06 98 ASP A O 1
ATOM 754 N N . GLY A 1 99 ? -30.141 -2.154 -1.736 1 97 99 GLY A N 1
ATOM 755 C CA . GLY A 1 99 ? -31.234 -1.312 -1.303 1 97 99 GLY A CA 1
ATOM 756 C C . GLY A 1 99 ? -32.5 -1.495 -2.135 1 97 99 GLY A C 1
ATOM 757 O O . GLY A 1 99 ? -33.594 -1.09 -1.724 1 97 99 GLY A O 1
ATOM 758 N N . LEU A 1 100 ? -32.406 -2.162 -3.318 1 97.62 100 LEU A N 1
ATOM 759 C CA . LEU A 1 100 ? -33.562 -2.379 -4.195 1 97.62 100 LEU A CA 1
ATOM 760 C C . LEU A 1 100 ? -34.094 -3.803 -4.055 1 97.62 100 LEU A C 1
ATOM 762 O O . LEU A 1 100 ? -35.031 -4.191 -4.754 1 97.62 100 LEU A O 1
ATOM 766 N N . GLY A 1 101 ? -33.375 -4.562 -3.279 1 97.31 101 GLY A N 1
ATOM 767 C CA . GLY A 1 101 ? -33.844 -5.914 -3.018 1 97.31 101 GLY A CA 1
ATOM 768 C C . GLY A 1 101 ? -33.156 -6.961 -3.881 1 97.31 101 GLY A C 1
ATOM 769 O O . GLY A 1 101 ? -33.438 -8.156 -3.752 1 97.31 101 GLY A O 1
ATOM 770 N N . ASN A 1 102 ? -32.219 -6.52 -4.793 1 97.81 102 ASN A N 1
ATOM 771 C CA . ASN A 1 102 ? -31.453 -7.5 -5.551 1 97.81 102 ASN A CA 1
ATOM 772 C C . ASN A 1 102 ? -30.516 -8.297 -4.641 1 97.81 102 ASN A C 1
ATOM 774 O O . ASN A 1 102 ? -29.938 -7.742 -3.709 1 97.81 102 ASN A O 1
ATOM 778 N N . VAL A 1 103 ? -30.359 -9.555 -4.988 1 98.19 103 VAL A N 1
ATOM 779 C CA . VAL A 1 103 ? -29.594 -10.461 -4.145 1 98.19 103 VAL A CA 1
ATOM 780 C C . VAL A 1 103 ? -28.391 -10.984 -4.918 1 98.19 103 VAL A C 1
ATOM 782 O O . VAL A 1 103 ? -28.484 -11.297 -6.105 1 98.19 103 VAL A O 1
ATOM 785 N N . TYR A 1 104 ? -27.266 -11.008 -4.223 1 98.62 104 TYR A N 1
ATOM 786 C CA . TYR A 1 104 ? -26.016 -11.539 -4.75 1 98.62 104 TYR A CA 1
ATOM 787 C C . TYR A 1 104 ? -25.438 -12.594 -3.816 1 98.62 104 TYR A C 1
ATOM 789 O O . TYR A 1 104 ? -25.438 -12.422 -2.594 1 98.62 104 TYR A O 1
ATOM 797 N N . GLU A 1 105 ? -24.984 -13.633 -4.328 1 98.62 105 GLU A N 1
ATOM 798 C CA . GLU A 1 105 ? -24.375 -14.688 -3.523 1 98.62 105 GLU A CA 1
ATOM 799 C C . GLU A 1 105 ? -22.906 -14.883 -3.881 1 98.62 105 GLU A C 1
ATOM 801 O O . GLU A 1 105 ? -22.531 -14.781 -5.051 1 98.62 105 GLU A O 1
ATOM 806 N N . GLY A 1 106 ? -22.109 -15.086 -2.896 1 98.69 106 GLY A N 1
ATOM 807 C CA . GLY A 1 106 ? -20.688 -15.336 -3.084 1 98.69 106 GLY A CA 1
ATOM 808 C C . GLY A 1 106 ? -20.109 -16.281 -2.055 1 98.69 106 GLY A C 1
ATOM 809 O O . GLY A 1 106 ? -20.719 -16.531 -1.011 1 98.69 106 GLY A O 1
ATOM 810 N N . ARG A 1 107 ? -18.984 -16.891 -2.381 1 98.75 107 ARG A N 1
ATOM 811 C CA . ARG A 1 107 ? -18.297 -17.797 -1.468 1 98.75 107 ARG A CA 1
ATOM 812 C C . ARG A 1 107 ? -17.594 -17.031 -0.363 1 98.75 107 ARG A C 1
ATOM 814 O O . ARG A 1 107 ? -17.469 -17.516 0.763 1 98.75 107 ARG A O 1
ATOM 821 N N . LYS A 1 108 ? -17.078 -15.844 -0.682 1 98.88 108 LYS A N 1
ATOM 822 C CA . LYS A 1 108 ? -16.328 -14.992 0.238 1 98.88 108 LYS A CA 1
ATOM 823 C C . LYS A 1 108 ? -16.766 -13.539 0.128 1 98.88 108 LYS A C 1
ATOM 825 O O . LYS A 1 108 ? -17.438 -13.156 -0.831 1 98.88 108 LYS A O 1
ATOM 830 N N . ILE A 1 109 ? -16.406 -12.75 1.169 1 98.94 109 ILE A N 1
ATOM 831 C CA . ILE A 1 109 ? -16.719 -11.32 1.198 1 98.94 109 ILE A CA 1
ATOM 832 C C . ILE A 1 109 ? -15.422 -10.523 1.35 1 98.94 109 ILE A C 1
ATOM 834 O O . ILE A 1 109 ? -14.539 -10.891 2.135 1 98.94 109 ILE A O 1
ATOM 838 N N . ALA A 1 110 ? -15.281 -9.508 0.572 1 98.94 110 ALA A N 1
ATOM 839 C CA . ALA A 1 110 ? -14.312 -8.445 0.843 1 98.94 110 ALA A CA 1
ATOM 840 C C . ALA A 1 110 ? -15.016 -7.137 1.187 1 98.94 110 ALA A C 1
ATOM 842 O O . ALA A 1 110 ? -15.648 -6.52 0.327 1 98.94 110 ALA A O 1
ATOM 843 N N . LEU A 1 111 ? -14.898 -6.734 2.41 1 98.94 111 LEU A N 1
ATOM 844 C CA . LEU A 1 111 ? -15.461 -5.465 2.85 1 98.94 111 LEU A CA 1
ATOM 845 C C . LEU A 1 111 ? -14.484 -4.316 2.6 1 98.94 111 LEU A C 1
ATOM 847 O O . LEU A 1 111 ? -13.523 -4.148 3.348 1 98.94 111 LEU A O 1
ATOM 851 N N . ALA A 1 112 ? -14.711 -3.564 1.591 1 98.88 112 ALA A N 1
ATOM 852 C CA . ALA A 1 112 ? -13.977 -2.357 1.224 1 98.88 112 ALA A CA 1
ATOM 853 C C . ALA A 1 112 ? -14.883 -1.133 1.241 1 98.88 112 ALA A C 1
ATOM 855 O O . ALA A 1 112 ? -14.875 -0.331 0.305 1 98.88 112 ALA A O 1
ATOM 856 N N . THR A 1 113 ? -15.625 -0.938 2.287 1 98.5 113 THR A N 1
ATOM 857 C CA . THR A 1 113 ? -16.75 -0.023 2.342 1 98.5 113 THR A CA 1
ATOM 858 C C . THR A 1 113 ? -16.297 1.381 2.73 1 98.5 113 THR A C 1
ATOM 860 O O . THR A 1 113 ? -17.047 2.352 2.553 1 98.5 113 THR A O 1
ATOM 863 N N . GLY A 1 114 ? -15.117 1.491 3.293 1 98 114 GLY A N 1
ATOM 864 C CA . GLY A 1 114 ? -14.641 2.783 3.756 1 98 114 GLY A CA 1
ATOM 865 C C . GLY A 1 114 ? -15.391 3.297 4.973 1 98 114 GLY A C 1
ATOM 866 O O . GLY A 1 114 ? -16.016 2.521 5.691 1 98 114 GLY A O 1
ATOM 867 N N . VAL A 1 115 ? -15.195 4.547 5.258 1 97.88 115 VAL A N 1
ATOM 868 C CA . VAL A 1 115 ? -15.789 5.207 6.418 1 97.88 115 VAL A CA 1
ATOM 869 C C . VAL A 1 115 ? -16.391 6.543 5.996 1 97.88 115 VAL A C 1
ATOM 871 O O . VAL A 1 115 ? -16.172 7.008 4.875 1 97.88 115 VAL A O 1
ATOM 874 N N . LYS A 1 116 ? -17.141 7.078 6.805 1 96.31 116 LYS A N 1
ATOM 875 C CA . LYS A 1 116 ? -17.594 8.461 6.691 1 96.31 116 LYS A CA 1
ATOM 876 C C . LYS A 1 116 ? -17.156 9.281 7.902 1 96.31 116 LYS A C 1
ATOM 878 O O . LYS A 1 116 ? -17.156 8.781 9.031 1 96.31 116 LYS A O 1
ATOM 883 N N . ASP A 1 117 ? -16.781 10.508 7.691 1 95.88 117 ASP A N 1
ATOM 884 C CA . ASP A 1 117 ? -16.375 11.406 8.766 1 95.88 117 ASP A CA 1
ATOM 885 C C . ASP A 1 117 ? -17.594 11.945 9.516 1 95.88 117 ASP A C 1
ATOM 887 O O . ASP A 1 117 ? -18.609 12.266 8.906 1 95.88 117 ASP A O 1
ATOM 891 N N . VAL A 1 118 ? -17.469 11.992 10.82 1 96.38 118 VAL A N 1
ATOM 892 C CA . VAL A 1 118 ? -18.516 12.586 11.641 1 96.38 118 VAL A CA 1
ATOM 893 C C . VAL A 1 118 ? -18.25 14.078 11.836 1 96.38 118 VAL A C 1
ATOM 895 O O . VAL A 1 118 ? -17.297 14.461 12.516 1 96.38 118 VAL A O 1
ATOM 898 N N . MET A 1 119 ? -19.078 14.914 11.234 1 96.81 119 MET A N 1
ATOM 899 C CA . MET A 1 119 ? -18.891 16.359 11.258 1 96.81 119 MET A CA 1
ATOM 900 C C . MET A 1 119 ? -19.141 16.906 12.656 1 96.81 119 MET A C 1
ATOM 902 O O . MET A 1 119 ? -20.031 16.438 13.367 1 96.81 119 MET A O 1
ATOM 906 N N . LEU A 1 120 ? -18.344 17.906 13.055 1 96.94 120 LEU A N 1
ATOM 907 C CA . LEU A 1 120 ? -18.594 18.594 14.312 1 96.94 120 LEU A CA 1
ATOM 908 C C . LEU A 1 120 ? -19.875 19.422 14.227 1 96.94 120 LEU A C 1
ATOM 910 O O . LEU A 1 120 ? -20.234 19.922 13.156 1 96.94 120 LEU A O 1
ATOM 914 N N . ASP A 1 121 ? -20.484 19.5 15.438 1 96.31 121 ASP A N 1
ATOM 915 C CA . ASP A 1 121 ? -21.672 20.344 15.531 1 96.31 121 ASP A CA 1
ATOM 916 C C . ASP A 1 121 ? -21.297 21.812 15.719 1 96.31 121 ASP A C 1
ATOM 918 O O . ASP A 1 121 ? -21.625 22.422 16.734 1 96.31 121 ASP A O 1
ATOM 922 N N . ILE A 1 122 ? -20.547 22.391 14.844 1 98.06 122 ILE A N 1
ATOM 923 C CA . ILE A 1 122 ? -20.203 23.797 14.734 1 98.06 122 ILE A CA 1
ATOM 924 C C . ILE A 1 122 ? -20.719 24.359 13.414 1 98.06 122 ILE A C 1
ATOM 926 O O . ILE A 1 122 ? -20.484 23.781 12.352 1 98.06 122 ILE A O 1
ATOM 930 N N . GLU A 1 123 ? -21.453 25.438 13.516 1 98.5 123 GLU A N 1
ATOM 931 C CA . GLU A 1 123 ? -22.031 26.047 12.32 1 98.5 123 GLU A CA 1
ATOM 932 C C . GLU A 1 123 ? -20.953 26.312 11.266 1 98.5 123 GLU A C 1
ATOM 934 O O . GLU A 1 123 ? -19.922 26.938 11.562 1 98.5 123 GLU A O 1
ATOM 939 N N . GLY A 1 124 ? -21.156 25.75 10.07 1 98.44 124 GLY A N 1
ATOM 940 C CA . GLY A 1 124 ? -20.25 26 8.969 1 98.44 124 GLY A CA 1
ATOM 941 C C . GLY A 1 124 ? -19.156 24.953 8.828 1 98.44 124 GLY A C 1
ATOM 942 O O . GLY A 1 124 ? -18.438 24.922 7.832 1 98.44 124 GLY A O 1
ATOM 943 N N . TYR A 1 125 ? -18.969 24.062 9.805 1 98.44 125 TYR A N 1
ATOM 944 C CA . TYR A 1 125 ? -17.922 23.047 9.797 1 98.44 125 TYR A CA 1
ATOM 945 C C . TYR A 1 125 ? -18 22.172 8.547 1 98.44 125 TYR A C 1
ATOM 947 O O . TYR A 1 125 ? -17.016 22 7.836 1 98.44 125 TYR A O 1
ATOM 955 N N . ASP A 1 126 ? -19.156 21.688 8.266 1 97.25 126 ASP A N 1
ATOM 956 C CA . ASP A 1 126 ? -19.359 20.781 7.133 1 97.25 126 ASP A CA 1
ATOM 957 C C . ASP A 1 126 ? -19.047 21.484 5.809 1 97.25 126 ASP A C 1
ATOM 959 O O . ASP A 1 126 ? -18.422 20.891 4.922 1 97.25 126 ASP A O 1
ATOM 963 N N . GLU A 1 127 ? -19.391 22.719 5.73 1 96.25 127 GLU A N 1
ATOM 964 C CA . GLU A 1 127 ? -19.172 23.484 4.508 1 96.25 127 GLU A CA 1
ATOM 965 C C . GLU A 1 127 ? -17.672 23.734 4.273 1 96.25 127 GLU A C 1
ATOM 967 O O . GLU A 1 127 ? -17.234 23.875 3.129 1 96.25 127 GLU A O 1
ATOM 972 N N . CYS A 1 128 ? -16.906 23.75 5.336 1 97.38 128 CYS A N 1
ATOM 973 C CA . CYS A 1 128 ? -15.469 24.016 5.238 1 97.38 128 CYS A CA 1
ATOM 974 C C . CYS A 1 128 ? -14.695 22.719 5.039 1 97.38 128 CYS A C 1
ATOM 976 O O . CYS A 1 128 ? -13.531 22.734 4.633 1 97.38 128 CYS A O 1
ATOM 978 N N . TRP A 1 129 ? -15.328 21.578 5.34 1 96.75 129 TRP A N 1
ATOM 979 C CA . TRP A 1 129 ? -14.664 20.281 5.348 1 96.75 129 TRP A CA 1
ATOM 980 C C . TRP A 1 129 ? -14.148 19.938 3.953 1 96.75 129 TRP A C 1
ATOM 982 O O . TRP A 1 129 ? -14.914 19.953 2.984 1 96.75 129 TRP A O 1
ATOM 992 N N . GLY A 1 130 ? -12.859 19.641 3.85 1 94.44 130 GLY A N 1
ATOM 993 C CA . GLY A 1 130 ? -12.258 19.203 2.6 1 94.44 130 GLY A CA 1
ATOM 994 C C . GLY A 1 130 ? -11.727 20.359 1.765 1 94.44 130 GLY A C 1
ATOM 995 O O . GLY A 1 130 ? -10.938 20.141 0.84 1 94.44 130 GLY A O 1
ATOM 996 N N . TRP A 1 131 ? -12.109 21.625 2.125 1 95.25 131 TRP A N 1
ATOM 997 C CA . TRP A 1 131 ? -11.703 22.797 1.34 1 95.25 131 TRP A CA 1
ATOM 998 C C . TRP A 1 131 ? -10.961 23.797 2.207 1 95.25 131 TRP A C 1
ATOM 1000 O O . TRP A 1 131 ? -10.062 24.5 1.728 1 95.25 131 TRP A O 1
ATOM 1010 N N . GLY A 1 132 ? -11.344 23.812 3.412 1 97.06 132 GLY A N 1
ATOM 1011 C CA . GLY A 1 132 ? -10.711 24.719 4.367 1 97.06 132 GLY A CA 1
ATOM 1012 C C . GLY A 1 132 ? -10.273 24.016 5.641 1 97.06 132 GLY A C 1
ATOM 1013 O O . GLY A 1 132 ? -9.43 24.531 6.375 1 97.06 132 GLY A O 1
ATOM 1014 N N . ILE A 1 133 ? -10.945 22.891 5.922 1 97.81 133 ILE A N 1
ATOM 1015 C CA . ILE A 1 133 ? -10.586 22.031 7.047 1 97.81 133 ILE A CA 1
ATOM 1016 C C . ILE A 1 133 ? -9.984 20.734 6.531 1 97.81 133 ILE A C 1
ATOM 1018 O O . ILE A 1 133 ? -10.633 20.016 5.762 1 97.81 133 ILE A O 1
ATOM 1022 N N . PHE A 1 134 ? -8.773 20.484 6.918 1 96.81 134 PHE A N 1
ATOM 1023 C CA . PHE A 1 134 ? -8.031 19.328 6.422 1 96.81 134 PHE A CA 1
ATOM 1024 C C . PHE A 1 134 ? -7.719 18.359 7.551 1 96.81 134 PHE A C 1
ATOM 1026 O O . PHE A 1 134 ? -7.246 18.766 8.617 1 96.81 134 PHE A O 1
ATOM 1033 N N . HIS A 1 135 ? -7.938 17.094 7.332 1 95.38 135 HIS A N 1
ATOM 1034 C CA . HIS A 1 135 ? -7.582 16.094 8.344 1 95.38 135 HIS A CA 1
ATOM 1035 C C . HIS A 1 135 ? -6.188 15.539 8.094 1 95.38 135 HIS A C 1
ATOM 1037 O O . HIS A 1 135 ? -5.551 15.023 9.016 1 95.38 135 HIS A O 1
ATOM 1043 N N . CYS A 1 136 ? -5.715 15.531 6.902 1 96.31 136 CYS A N 1
ATOM 1044 C CA . CYS A 1 136 ? -4.422 14.969 6.539 1 96.31 136 CYS A CA 1
ATOM 1045 C C . CYS A 1 136 ? -3.535 16.016 5.879 1 96.31 136 CYS A C 1
ATOM 1047 O O . CYS A 1 136 ? -3.76 16.391 4.723 1 96.31 136 CYS A O 1
ATOM 1049 N N . LEU A 1 137 ? -2.5 16.406 6.504 1 97.88 137 LEU A N 1
ATOM 1050 C CA . LEU A 1 137 ? -1.682 17.516 6.023 1 97.88 137 LEU A CA 1
ATOM 1051 C C . LEU A 1 137 ? -0.611 17.016 5.055 1 97.88 137 LEU A C 1
ATOM 1053 O O . LEU A 1 137 ? 0.132 17.812 4.484 1 97.88 137 LEU A O 1
ATOM 1057 N N . PHE A 1 138 ? -0.568 15.633 4.781 1 97.94 138 PHE A N 1
ATOM 1058 C CA . PHE A 1 138 ? 0.166 15.109 3.635 1 97.94 138 PHE A CA 1
ATOM 1059 C C . PHE A 1 138 ? -0.649 15.25 2.355 1 97.94 138 PHE A C 1
ATOM 1061 O O . PHE A 1 138 ? -0.087 15.352 1.263 1 97.94 138 PHE A O 1
ATOM 1068 N N . CYS A 1 139 ? -1.912 15.203 2.518 1 96.88 139 CYS A N 1
ATOM 1069 C CA . CYS A 1 139 ? -2.82 15.219 1.377 1 96.88 139 CYS A CA 1
ATOM 1070 C C . CYS A 1 139 ? -3.207 16.641 1.007 1 96.88 139 CYS A C 1
ATOM 1072 O O . CYS A 1 139 ? -3.258 17 -0.175 1 96.88 139 CYS A O 1
ATOM 1074 N N . HIS A 1 140 ? -3.455 17.469 2.047 1 95.44 140 HIS A N 1
ATOM 1075 C CA . HIS A 1 140 ? -3.836 18.859 1.875 1 95.44 140 HIS A CA 1
ATOM 1076 C C . HIS A 1 140 ? -2.924 19.781 2.676 1 95.44 140 HIS A C 1
ATOM 1078 O O . HIS A 1 140 ? -2.232 19.344 3.594 1 95.44 140 HIS A O 1
ATOM 1084 N N . GLY A 1 141 ? -2.885 20.984 2.305 1 95 141 GLY A N 1
ATOM 1085 C CA . GLY A 1 141 ? -2.115 21.969 3.059 1 95 141 GLY A CA 1
ATOM 1086 C C . GLY A 1 141 ? -0.946 22.531 2.279 1 95 141 GLY A C 1
ATOM 1087 O O . GLY A 1 141 ? -0.659 23.734 2.363 1 95 141 GLY A O 1
ATOM 1088 N N . PHE A 1 142 ? -0.251 21.672 1.497 1 97.38 142 PHE A N 1
ATOM 1089 C CA . PHE A 1 142 ? 0.915 22.094 0.724 1 97.38 142 PHE A CA 1
ATOM 1090 C C . PHE A 1 142 ? 0.599 23.312 -0.12 1 97.38 142 PHE A C 1
ATOM 1092 O O . PHE A 1 142 ? 1.413 24.234 -0.214 1 97.38 142 PHE A O 1
ATOM 1099 N N . GLU A 1 143 ? -0.578 23.391 -0.706 1 95.94 143 GLU A N 1
ATOM 1100 C CA . GLU A 1 143 ? -0.984 24.469 -1.604 1 95.94 143 GLU A CA 1
ATOM 1101 C C . GLU A 1 143 ? -1.147 25.781 -0.85 1 95.94 143 GLU A C 1
ATOM 1103 O O . GLU A 1 143 ? -1.214 26.859 -1.462 1 95.94 143 GLU A O 1
ATOM 1108 N N . GLU A 1 144 ? -1.162 25.641 0.472 1 95.69 144 GLU A N 1
ATOM 1109 C CA . GLU A 1 144 ? -1.405 26.812 1.312 1 95.69 144 GLU A CA 1
ATOM 1110 C C . GLU A 1 144 ? -0.107 27.328 1.924 1 95.69 144 GLU A C 1
ATOM 1112 O O . GLU A 1 144 ? -0.13 28.203 2.789 1 95.69 144 GLU A O 1
ATOM 1117 N N . ARG A 1 145 ? 1.006 26.75 1.473 1 97.06 145 ARG A N 1
ATOM 1118 C CA . ARG A 1 145 ? 2.293 27.156 2.037 1 97.06 145 ARG A CA 1
ATOM 1119 C C . ARG A 1 145 ? 2.508 28.656 1.909 1 97.06 145 ARG A C 1
ATOM 1121 O O . ARG A 1 145 ? 2.162 29.25 0.888 1 97.06 145 ARG A O 1
ATOM 1128 N N . GLY A 1 146 ? 3.01 29.219 3.004 1 96.81 146 GLY A N 1
ATOM 1129 C CA . GLY A 1 146 ? 3.244 30.641 3.039 1 96.81 146 GLY A CA 1
ATOM 1130 C C . GLY A 1 146 ? 2.117 31.422 3.695 1 96.81 146 GLY A C 1
ATOM 1131 O O . GLY A 1 146 ? 2.176 32.656 3.799 1 96.81 146 GLY A O 1
ATOM 1132 N N . GLY A 1 147 ? 1.112 30.734 4.234 1 97.25 147 GLY A N 1
ATOM 1133 C CA . GLY A 1 147 ? -0.005 31.375 4.902 1 97.25 147 GLY A CA 1
ATOM 1134 C C . GLY A 1 147 ? 0.398 32.094 6.172 1 97.25 147 GLY A C 1
ATOM 1135 O O . GLY A 1 147 ? 1.418 31.781 6.781 1 97.25 147 GLY A O 1
ATOM 1136 N N . ASP A 1 148 ? -0.446 33.062 6.523 1 97.81 148 ASP A N 1
ATOM 1137 C CA . ASP A 1 148 ? -0.129 33.875 7.695 1 97.81 148 ASP A CA 1
ATOM 1138 C C . ASP A 1 148 ? -0.395 33.094 8.984 1 97.81 148 ASP A C 1
ATOM 1140 O O . ASP A 1 148 ? 0.388 33.156 9.93 1 97.81 148 ASP A O 1
ATOM 1144 N N . SER A 1 149 ? -1.547 32.406 8.977 1 98.5 149 SER A N 1
ATOM 1145 C CA . SER A 1 149 ? -1.945 31.656 10.172 1 98.5 149 SER A CA 1
ATOM 1146 C C . SER A 1 149 ? -2.797 30.438 9.82 1 98.5 149 SER A C 1
ATOM 1148 O O . SER A 1 149 ? -3.635 30.516 8.914 1 98.5 149 SER A O 1
ATOM 1150 N N . ALA A 1 150 ? -2.508 29.359 10.445 1 98.75 150 ALA A N 1
ATOM 1151 C CA . ALA A 1 150 ? -3.35 28.156 10.359 1 98.75 150 ALA A CA 1
ATOM 1152 C C . ALA A 1 150 ? -4.051 27.891 11.688 1 98.75 150 ALA A C 1
ATOM 1154 O O . ALA A 1 150 ? -3.576 28.312 12.742 1 98.75 150 ALA A O 1
ATOM 1155 N N . GLY A 1 151 ? -5.223 27.281 11.594 1 98.88 151 GLY A N 1
ATOM 1156 C CA . GLY A 1 151 ? -5.93 26.859 12.797 1 98.88 151 GLY A CA 1
ATOM 1157 C C . GLY A 1 151 ? -5.844 25.375 13.062 1 98.88 151 GLY A C 1
ATOM 1158 O O . GLY A 1 151 ? -5.828 24.578 12.125 1 98.88 151 GLY A O 1
ATOM 1159 N N . LEU A 1 152 ? -5.742 24.984 14.281 1 98.81 152 LEU A N 1
ATOM 1160 C CA . LEU A 1 152 ? -5.867 23.609 14.75 1 98.81 152 LEU A CA 1
ATOM 1161 C C . LEU A 1 152 ? -7.031 23.484 15.727 1 98.81 152 LEU A C 1
ATOM 1163 O O . LEU A 1 152 ? -7.031 24.094 16.797 1 98.81 152 LEU A O 1
ATOM 1167 N N . LEU A 1 153 ? -8.094 22.781 15.336 1 98.81 153 LEU A N 1
ATOM 1168 C CA . LEU A 1 153 ? -9.18 22.484 16.266 1 98.81 153 LEU A CA 1
ATOM 1169 C C . LEU A 1 153 ? -8.797 21.375 17.219 1 98.81 153 LEU A C 1
ATOM 1171 O O . LEU A 1 153 ? -8.836 20.188 16.859 1 98.81 153 LEU A O 1
ATOM 1175 N N . ALA A 1 154 ? -8.461 21.766 18.453 1 98.38 154 ALA A N 1
ATOM 1176 C CA . ALA A 1 154 ? -8.008 20.828 19.469 1 98.38 154 ALA A CA 1
ATOM 1177 C C . ALA A 1 154 ? -9.188 20.109 20.109 1 98.38 154 ALA A C 1
ATOM 1179 O O . ALA A 1 154 ? -9.422 20.234 21.312 1 98.38 154 ALA A O 1
ATOM 1180 N N . MET A 1 155 ? -9.859 19.328 19.312 1 96.75 155 MET A N 1
ATOM 1181 C CA . MET A 1 155 ? -11 18.5 19.703 1 96.75 155 MET A CA 1
ATOM 1182 C C . MET A 1 155 ? -10.812 17.062 19.25 1 96.75 155 MET A C 1
ATOM 1184 O O . MET A 1 155 ? -10.117 16.812 18.266 1 96.75 155 MET A O 1
ATOM 1188 N N . GLY A 1 156 ? -11.383 16.094 19.938 1 93.38 156 GLY A N 1
ATOM 1189 C CA . GLY A 1 156 ? -11.188 14.703 19.578 1 93.38 156 GLY A CA 1
ATOM 1190 C C . GLY A 1 156 ? -9.734 14.266 19.656 1 93.38 156 GLY A C 1
ATOM 1191 O O . GLY A 1 156 ? -9.062 14.492 20.672 1 93.38 156 GLY A O 1
ATOM 1192 N N . MET A 1 157 ? -9.297 13.711 18.609 1 93.19 157 MET A N 1
ATOM 1193 C CA . MET A 1 157 ? -7.93 13.188 18.562 1 93.19 157 MET A CA 1
ATOM 1194 C C . MET A 1 157 ? -6.914 14.312 18.766 1 93.19 157 MET A C 1
ATOM 1196 O O . MET A 1 157 ? -5.883 14.102 19.406 1 93.19 157 MET A O 1
ATOM 1200 N N . LEU A 1 158 ? -7.199 15.508 18.344 1 97 158 LEU A N 1
ATOM 1201 C CA . LEU A 1 158 ? -6.238 16.594 18.375 1 97 158 LEU A CA 1
ATOM 1202 C C . LEU A 1 158 ? -6.258 17.312 19.719 1 97 158 LEU A C 1
ATOM 1204 O O . LEU A 1 158 ? -5.477 18.234 19.953 1 97 158 LEU A O 1
ATOM 1208 N N . ALA A 1 159 ? -7.105 16.812 20.656 1 97.38 159 ALA A N 1
ATOM 1209 C CA . ALA A 1 159 ? -7.078 17.328 22.016 1 97.38 159 ALA A CA 1
ATOM 1210 C C . ALA A 1 159 ? -5.902 16.734 22.797 1 97.38 159 ALA A C 1
ATOM 1212 O O . ALA A 1 159 ? -5.527 17.266 23.859 1 97.38 159 ALA A O 1
ATOM 1213 N N . LYS A 1 160 ? -5.402 15.641 22.281 1 96.56 160 LYS A N 1
ATOM 1214 C CA . LYS A 1 160 ? -4.234 15.023 22.891 1 96.56 160 LYS A CA 1
ATOM 1215 C C . LYS A 1 160 ? -2.961 15.789 22.562 1 96.56 160 LYS A C 1
ATOM 1217 O O . LYS A 1 160 ? -2.705 16.109 21.406 1 96.56 160 LYS A O 1
ATOM 1222 N N . SER A 1 161 ? -2.154 16.016 23.625 1 96.88 161 SER A N 1
ATOM 1223 C CA . SER A 1 161 ? -0.975 16.859 23.453 1 96.88 161 SER A CA 1
ATOM 1224 C C . SER A 1 161 ? -0.023 16.281 22.406 1 96.88 161 SER A C 1
ATOM 1226 O O . SER A 1 161 ? 0.589 17.016 21.641 1 96.88 161 SER A O 1
ATOM 1228 N N . THR A 1 162 ? 0.081 14.961 22.359 1 95.94 162 THR A N 1
ATOM 1229 C CA . THR A 1 162 ? 0.987 14.312 21.406 1 95.94 162 THR A CA 1
ATOM 1230 C C . THR A 1 162 ? 0.529 14.547 19.969 1 95.94 162 THR A C 1
ATOM 1232 O O . THR A 1 162 ? 1.339 14.883 19.109 1 95.94 162 THR A O 1
ATOM 1235 N N . MET A 1 163 ? -0.757 14.414 19.766 1 96.56 163 MET A N 1
ATOM 1236 C CA . MET A 1 163 ? -1.294 14.594 18.422 1 96.56 163 MET A CA 1
ATOM 1237 C C . MET A 1 163 ? -1.287 16.062 18.031 1 96.56 163 MET A C 1
ATOM 1239 O O . MET A 1 163 ? -0.98 16.406 16.875 1 96.56 163 MET A O 1
ATOM 1243 N N . ALA A 1 164 ? -1.586 16.922 18.969 1 97.5 164 ALA A N 1
ATOM 1244 C CA . ALA A 1 164 ? -1.524 18.359 18.719 1 97.5 164 ALA A CA 1
ATOM 1245 C C . ALA A 1 164 ? -0.113 18.781 18.328 1 97.5 164 ALA A C 1
ATOM 1247 O O . ALA A 1 164 ? 0.062 19.641 17.453 1 97.5 164 ALA A O 1
ATOM 1248 N N . THR A 1 165 ? 0.868 18.203 19 1 97.31 165 THR A N 1
ATOM 1249 C CA . THR A 1 165 ? 2.26 18.5 18.688 1 97.31 165 THR A CA 1
ATOM 1250 C C . THR A 1 165 ? 2.596 18.094 17.25 1 97.31 165 THR A C 1
ATOM 1252 O O . THR A 1 165 ? 3.09 18.922 16.469 1 97.31 165 THR A O 1
ATOM 1255 N N . HIS A 1 166 ? 2.279 16.906 16.875 1 97.06 166 HIS A N 1
ATOM 1256 C CA . HIS A 1 166 ? 2.619 16.375 15.57 1 97.06 166 HIS A CA 1
ATOM 1257 C C . HIS A 1 166 ? 1.938 17.156 14.461 1 97.06 166 HIS A C 1
ATOM 1259 O O . HIS A 1 166 ? 2.604 17.672 13.555 1 97.06 166 HIS A O 1
ATOM 1265 N N . VAL A 1 167 ? 0.676 17.359 14.602 1 98.12 167 VAL A N 1
ATOM 1266 C CA . VAL A 1 167 ? -0.099 18.016 13.555 1 98.12 167 VAL A CA 1
ATOM 1267 C C . VAL A 1 167 ? 0.193 19.516 13.555 1 98.12 167 VAL A C 1
ATOM 1269 O O . VAL A 1 167 ? 0.231 20.141 12.492 1 98.12 167 VAL A O 1
ATOM 1272 N N . GLY A 1 168 ? 0.389 20.047 14.75 1 98.12 168 GLY A N 1
ATOM 1273 C CA . GLY A 1 168 ? 0.778 21.453 14.828 1 98.12 168 GLY A CA 1
ATOM 1274 C C . GLY A 1 168 ? 2.08 21.75 14.109 1 98.12 168 GLY A C 1
ATOM 1275 O O . GLY A 1 168 ? 2.17 22.719 13.359 1 98.12 168 GLY A O 1
ATOM 1276 N N . ASN A 1 169 ? 3.094 20.891 14.32 1 98.25 169 ASN A N 1
ATOM 1277 C CA . ASN A 1 169 ? 4.375 21.062 13.641 1 98.25 169 ASN A CA 1
ATOM 1278 C C . ASN A 1 169 ? 4.227 20.938 12.125 1 98.25 169 ASN A C 1
ATOM 1280 O O . ASN A 1 169 ? 4.895 21.656 11.375 1 98.25 169 ASN A O 1
ATOM 1284 N N . MET A 1 170 ? 3.342 20.094 11.688 1 98.56 170 MET A N 1
ATOM 1285 C CA . MET A 1 170 ? 3.078 19.953 10.258 1 98.56 170 MET A CA 1
ATOM 1286 C C . MET A 1 170 ? 2.422 21.219 9.703 1 98.56 170 MET A C 1
ATOM 1288 O O . MET A 1 170 ? 2.787 21.703 8.633 1 98.56 170 MET A O 1
ATOM 1292 N N . ALA A 1 171 ? 1.468 21.734 10.438 1 98.5 171 ALA A N 1
ATOM 1293 C CA . ALA A 1 171 ? 0.766 22.938 10.008 1 98.5 171 ALA A CA 1
ATOM 1294 C C . ALA A 1 171 ? 1.723 24.125 9.898 1 98.5 171 ALA A C 1
ATOM 1296 O O . ALA A 1 171 ? 1.608 24.938 8.984 1 98.5 171 ALA A O 1
ATOM 1297 N N . LEU A 1 172 ? 2.666 24.188 10.773 1 97.69 172 LEU A N 1
ATOM 1298 C CA . LEU A 1 172 ? 3.596 25.312 10.836 1 97.69 172 LEU A CA 1
ATOM 1299 C C . LEU A 1 172 ? 4.578 25.266 9.672 1 97.69 172 LEU A C 1
ATOM 1301 O O . LEU A 1 172 ? 5.277 26.25 9.406 1 97.69 172 LEU A O 1
ATOM 1305 N N . GLN A 1 173 ? 4.641 24.125 8.961 1 97.5 173 GLN A N 1
ATOM 1306 C CA . GLN A 1 173 ? 5.391 24.094 7.711 1 97.5 173 GLN A CA 1
ATOM 1307 C C . GLN A 1 173 ? 4.75 25 6.66 1 97.5 173 GLN A C 1
ATOM 1309 O O . GLN A 1 173 ? 5.43 25.469 5.746 1 97.5 173 GLN A O 1
ATOM 1314 N N . PHE A 1 174 ? 3.439 25.266 6.832 1 98.12 174 PHE A N 1
ATOM 1315 C CA . PHE A 1 174 ? 2.674 25.906 5.77 1 98.12 174 PHE A CA 1
ATOM 1316 C C . PHE A 1 174 ? 2.268 27.328 6.168 1 98.12 174 PHE A C 1
ATOM 1318 O O . PHE A 1 174 ? 1.894 28.125 5.312 1 98.12 174 PHE A O 1
ATOM 1325 N N . ALA A 1 175 ? 2.326 27.594 7.469 1 97.94 175 ALA A N 1
ATOM 1326 C CA . ALA A 1 175 ? 1.85 28.875 7.953 1 97.94 175 ALA A CA 1
ATOM 1327 C C . ALA A 1 175 ? 2.846 29.5 8.93 1 97.94 175 ALA A C 1
ATOM 1329 O O . ALA A 1 175 ? 3.559 28.781 9.641 1 97.94 175 ALA A O 1
ATOM 1330 N N . LYS A 1 176 ? 2.848 30.812 9.078 1 97.88 176 LYS A N 1
ATOM 1331 C CA . LYS A 1 176 ? 3.76 31.531 9.961 1 97.88 176 LYS A CA 1
ATOM 1332 C C . LYS A 1 176 ? 3.379 31.328 11.43 1 97.88 176 LYS A C 1
ATOM 1334 O O . LYS A 1 176 ? 4.25 31.266 12.297 1 97.88 176 LYS A O 1
ATOM 1339 N N . LYS A 1 177 ? 2.088 31.266 11.633 1 98.25 177 LYS A N 1
ATOM 1340 C CA . LYS A 1 177 ? 1.578 31.109 12.992 1 98.25 177 LYS A CA 1
ATOM 1341 C C . LYS A 1 177 ? 0.522 30.016 13.062 1 98.25 177 LYS A C 1
ATOM 1343 O O . LYS A 1 177 ? -0.013 29.594 12.039 1 98.25 177 LYS A O 1
ATOM 1348 N N . LEU A 1 178 ? 0.33 29.531 14.266 1 98.56 178 LEU A N 1
ATOM 1349 C CA . LEU A 1 178 ? -0.676 28.516 14.555 1 98.56 178 LEU A CA 1
ATOM 1350 C C . LEU A 1 178 ? -1.59 28.953 15.688 1 98.56 178 LEU A C 1
ATOM 1352 O O . LEU A 1 178 ? -1.113 29.406 16.734 1 98.56 178 LEU A O 1
ATOM 1356 N N . THR A 1 179 ? -2.857 28.953 15.422 1 98.75 179 THR A N 1
ATOM 1357 C CA . THR A 1 179 ? -3.83 29.156 16.484 1 98.75 179 THR A CA 1
ATOM 1358 C C . THR A 1 179 ? -4.449 27.828 16.922 1 98.75 179 THR A C 1
ATOM 1360 O O . THR A 1 179 ? -5.039 27.125 16.094 1 98.75 179 THR A O 1
ATOM 1363 N N . VAL A 1 180 ? -4.305 27.453 18.203 1 98.62 180 VAL A N 1
ATOM 1364 C CA . VAL A 1 180 ? -4.918 26.266 18.75 1 98.62 180 VAL A CA 1
ATOM 1365 C C . VAL A 1 180 ? -6.262 26.609 19.391 1 98.62 180 VAL A C 1
ATOM 1367 O O . VAL A 1 180 ? -6.316 27.328 20.391 1 98.62 180 VAL A O 1
ATOM 1370 N N . TYR A 1 181 ? -7.328 26.109 18.781 1 98.81 181 TYR A N 1
ATOM 1371 C CA . TYR A 1 181 ? -8.68 26.375 19.281 1 98.81 181 TYR A CA 1
ATOM 1372 C C . TYR A 1 181 ? -9.141 25.25 20.203 1 98.81 181 TYR A C 1
ATOM 1374 O O . TYR A 1 181 ? -9.227 24.094 19.781 1 98.81 181 TYR A O 1
ATOM 1382 N N . THR A 1 182 ? -9.562 25.562 21.453 1 98.5 182 THR A N 1
ATOM 1383 C CA . THR A 1 182 ? -9.992 24.531 22.375 1 98.5 182 THR A CA 1
ATOM 1384 C C . THR A 1 182 ? -11.492 24.609 22.641 1 98.5 182 THR A C 1
ATOM 1386 O O . THR A 1 182 ? -12.047 23.812 23.375 1 98.5 182 THR A O 1
ATOM 1389 N N . ASN A 1 183 ? -12.125 25.625 21.984 1 98.19 183 ASN A N 1
ATOM 1390 C CA . ASN A 1 183 ? -13.578 25.766 21.953 1 98.19 183 ASN A CA 1
ATOM 1391 C C . ASN A 1 183 ? -14.18 25.703 23.344 1 98.19 183 ASN A C 1
ATOM 1393 O O . ASN A 1 183 ? -15.133 24.969 23.594 1 98.19 183 ASN A O 1
ATOM 1397 N N . GLY A 1 184 ? -13.594 26.375 24.281 1 97.38 184 GLY A N 1
ATOM 1398 C CA . GLY A 1 184 ? -14.133 26.5 25.625 1 97.38 184 GLY A CA 1
ATOM 1399 C C . GLY A 1 184 ? -13.555 25.5 26.594 1 97.38 184 GLY A C 1
ATOM 1400 O O . GLY A 1 184 ? -13.852 25.547 27.797 1 97.38 184 GLY A O 1
ATOM 1401 N N . ASP A 1 185 ? -12.711 24.562 26.125 1 97.81 185 ASP A N 1
ATOM 1402 C CA . ASP A 1 185 ? -12.141 23.531 27 1 97.81 185 ASP A CA 1
ATOM 1403 C C . ASP A 1 185 ? -10.812 24 27.609 1 97.81 185 ASP A C 1
ATOM 1405 O O . ASP A 1 185 ? -9.75 23.766 27.016 1 97.81 185 ASP A O 1
ATOM 1409 N N . GLU A 1 186 ? -10.859 24.5 28.797 1 97.06 186 GLU A N 1
ATOM 1410 C CA . GLU A 1 186 ? -9.695 25.078 29.469 1 97.06 186 GLU A CA 1
ATOM 1411 C C . GLU A 1 186 ? -8.688 24 29.828 1 97.06 186 GLU A C 1
ATOM 1413 O O . GLU A 1 186 ? -7.477 24.234 29.812 1 97.06 186 GLU A O 1
ATOM 1418 N N . GLU A 1 187 ? -9.195 22.859 30.109 1 97.56 187 GLU A N 1
ATOM 1419 C CA . GLU A 1 187 ? -8.305 21.781 30.5 1 97.56 187 GLU A CA 1
ATOM 1420 C C . GLU A 1 187 ? -7.453 21.297 29.328 1 97.56 187 GLU A C 1
ATOM 1422 O O . GLU A 1 187 ? -6.254 21.062 29.484 1 97.56 187 GLU A O 1
ATOM 1427 N N . VAL A 1 188 ? -8.031 21.172 28.172 1 97.69 188 VAL A N 1
ATOM 1428 C CA . VAL A 1 188 ? -7.305 20.812 26.969 1 97.69 188 VAL A CA 1
ATOM 1429 C C . VAL A 1 188 ? -6.246 21.875 26.656 1 97.69 188 VAL A C 1
ATOM 1431 O O . VAL A 1 188 ? -5.109 21.547 26.328 1 97.69 188 VAL A O 1
ATOM 1434 N N . ALA A 1 189 ? -6.602 23.125 26.828 1 96.62 189 ALA A N 1
ATOM 1435 C CA . ALA A 1 189 ? -5.66 24.203 26.594 1 96.62 189 ALA A CA 1
ATOM 1436 C C . ALA A 1 189 ? -4.445 24.094 27.516 1 96.62 189 ALA A C 1
ATOM 1438 O O . ALA A 1 189 ? -3.303 24.172 27.047 1 96.62 189 ALA A O 1
ATOM 1439 N N . LYS A 1 190 ? -4.746 23.859 28.766 1 96.5 190 LYS A N 1
ATOM 1440 C CA . LYS A 1 190 ? -3.676 23.75 29.766 1 96.5 190 LYS A CA 1
ATOM 1441 C C . LYS A 1 190 ? -2.762 22.578 29.453 1 96.5 190 LYS A C 1
ATOM 1443 O O . LYS A 1 190 ? -1.536 22.688 29.531 1 96.5 190 LYS A O 1
ATOM 1448 N N . GLU A 1 191 ? -3.389 21.5 29.094 1 97.06 191 GLU A N 1
ATOM 1449 C CA . GLU A 1 191 ? -2.639 20.281 28.828 1 97.06 191 GLU A CA 1
ATOM 1450 C C . GLU A 1 191 ? -1.73 20.438 27.625 1 97.06 191 GLU A C 1
ATOM 1452 O O . GLU A 1 191 ? -0.557 20.062 27.656 1 97.06 191 GLU A O 1
ATOM 1457 N N . ILE A 1 192 ? -2.213 20.984 26.562 1 96.56 192 ILE A N 1
ATOM 1458 C CA . ILE A 1 192 ? -1.424 21.172 25.344 1 96.56 192 ILE A CA 1
ATOM 1459 C C . ILE A 1 192 ? -0.323 22.203 25.594 1 96.56 192 ILE A C 1
ATOM 1461 O O . ILE A 1 192 ? 0.83 22 25.203 1 96.56 192 ILE A O 1
ATOM 1465 N N . GLN A 1 193 ? -0.679 23.281 26.266 1 94.31 193 GLN A N 1
ATOM 1466 C CA . GLN A 1 193 ? 0.304 24.312 26.562 1 94.31 193 GLN A CA 1
ATOM 1467 C C . GLN A 1 193 ? 1.46 23.766 27.391 1 94.31 193 GLN A C 1
ATOM 1469 O O . GLN A 1 193 ? 2.615 24.141 27.188 1 94.31 193 GLN A O 1
ATOM 1474 N N . ALA A 1 194 ? 1.14 22.844 28.234 1 94.06 194 ALA A N 1
ATOM 1475 C CA . ALA A 1 194 ? 2.125 22.344 29.188 1 94.06 194 ALA A CA 1
ATOM 1476 C C . ALA A 1 194 ? 2.986 21.25 28.562 1 94.06 194 ALA A C 1
ATOM 1478 O O . ALA A 1 194 ? 4.152 21.094 28.922 1 94.06 194 ALA A O 1
ATOM 1479 N N . ASN A 1 195 ? 2.381 20.562 27.609 1 93.19 195 ASN A N 1
ATOM 1480 C CA . ASN A 1 195 ? 3.021 19.297 27.266 1 93.19 195 ASN A CA 1
ATOM 1481 C C . ASN A 1 195 ? 3.373 19.219 25.781 1 93.19 195 ASN A C 1
ATOM 1483 O O . ASN A 1 195 ? 4.18 18.391 25.375 1 93.19 195 ASN A O 1
ATOM 1487 N N . ALA A 1 196 ? 2.74 20.078 24.984 1 91 196 ALA A N 1
ATOM 1488 C CA . ALA A 1 196 ? 3.008 20.016 23.547 1 91 196 ALA A CA 1
ATOM 1489 C C . ALA A 1 196 ? 4.348 20.672 23.219 1 91 196 ALA A C 1
ATOM 1491 O O . ALA A 1 196 ? 4.656 21.75 23.719 1 91 196 ALA A O 1
ATOM 1492 N N . LYS A 1 197 ? 5.125 19.953 22.391 1 91.12 197 LYS A N 1
ATOM 1493 C CA . LYS A 1 197 ? 6.418 20.453 21.953 1 91.12 197 LYS A CA 1
ATOM 1494 C C . LYS A 1 197 ? 6.344 20.953 20.516 1 91.12 197 LYS A C 1
ATOM 1496 O O . LYS A 1 197 ? 7.066 20.453 19.641 1 91.12 197 LYS A O 1
ATOM 1501 N N . ILE A 1 198 ? 5.605 21.984 20.344 1 92.31 198 ILE A N 1
ATOM 1502 C CA . ILE A 1 198 ? 5.449 22.609 19.047 1 92.31 198 ILE A CA 1
ATOM 1503 C C . ILE A 1 198 ? 6.555 23.641 18.828 1 92.31 198 ILE A C 1
ATOM 1505 O O . ILE A 1 198 ? 6.906 24.375 19.734 1 92.31 198 ILE A O 1
ATOM 1509 N N . ALA A 1 199 ? 7.086 23.672 17.672 1 84.81 199 ALA A N 1
ATOM 1510 C CA . ALA A 1 199 ? 8.203 24.547 17.312 1 84.81 199 ALA A CA 1
ATOM 1511 C C . ALA A 1 199 ? 7.859 26.016 17.594 1 84.81 199 ALA A C 1
ATOM 1513 O O . ALA A 1 199 ? 6.801 26.5 17.188 1 84.81 199 ALA A O 1
ATOM 1514 N N . ASP A 1 200 ? 8.805 26.734 18.25 1 89.62 200 ASP A N 1
ATOM 1515 C CA . ASP A 1 200 ? 8.703 28.172 18.5 1 89.62 200 ASP A CA 1
ATOM 1516 C C . ASP A 1 200 ? 7.348 28.531 19.094 1 89.62 200 ASP A C 1
ATOM 1518 O O . ASP A 1 200 ? 6.691 29.469 18.641 1 89.62 200 ASP A O 1
ATOM 1522 N N . SER A 1 201 ? 6.898 27.719 20 1 86.38 201 SER A N 1
ATOM 1523 C CA . SER A 1 201 ? 5.555 27.844 20.562 1 86.38 201 SER A CA 1
ATOM 1524 C C . SER A 1 201 ? 5.336 29.219 21.188 1 86.38 201 SER A C 1
ATOM 1526 O O . SER A 1 201 ? 4.242 29.781 21.094 1 86.38 201 SER A O 1
ATOM 1528 N N . GLU A 1 202 ? 6.289 29.812 21.672 1 87.56 202 GLU A N 1
ATOM 1529 C CA . GLU A 1 202 ? 6.145 31.094 22.359 1 87.56 202 GLU A CA 1
ATOM 1530 C C . GLU A 1 202 ? 5.887 32.219 21.375 1 87.56 202 GLU A C 1
ATOM 1532 O O . GLU A 1 202 ? 5.195 33.188 21.688 1 87.56 202 GLU A O 1
ATOM 1537 N N . THR A 1 203 ? 6.363 31.953 20.203 1 92.75 203 THR A N 1
ATOM 1538 C CA . THR A 1 203 ? 6.297 33.062 19.266 1 92.75 203 THR A CA 1
ATOM 1539 C C . THR A 1 203 ? 5.305 32.781 18.141 1 92.75 203 THR A C 1
ATOM 1541 O O . THR A 1 203 ? 4.746 33.688 17.547 1 92.75 203 THR A O 1
ATOM 1544 N N . ARG A 1 204 ? 5.023 31.516 17.953 1 95.69 204 ARG A N 1
ATOM 1545 C CA . ARG A 1 204 ? 4.289 31.188 16.734 1 95.69 204 ARG A CA 1
ATOM 1546 C C . ARG A 1 204 ? 2.934 30.578 17.062 1 95.69 204 ARG A C 1
ATOM 1548 O O . ARG A 1 204 ? 2.074 30.438 16.203 1 95.69 204 ARG A O 1
ATOM 1555 N N . VAL A 1 205 ? 2.717 30.219 18.359 1 96.94 205 VAL A N 1
ATOM 1556 C CA . VAL A 1 205 ? 1.493 29.5 18.688 1 96.94 205 VAL A CA 1
ATOM 1557 C C . VAL A 1 205 ? 0.623 30.328 19.609 1 96.94 205 VAL A C 1
ATOM 1559 O O . VAL A 1 205 ? 1.093 30.812 20.641 1 96.94 205 VAL A O 1
ATOM 1562 N N . ASN A 1 206 ? -0.571 30.547 19.234 1 97 206 ASN A N 1
ATOM 1563 C CA . ASN A 1 206 ? -1.584 31.203 20.062 1 97 206 ASN A CA 1
ATOM 1564 C C . ASN A 1 206 ? -2.67 30.219 20.5 1 97 206 ASN A C 1
ATOM 1566 O O . ASN A 1 206 ? -3.115 29.391 19.703 1 97 206 ASN A O 1
ATOM 1570 N N . PHE A 1 207 ? -3.062 30.328 21.734 1 97.19 207 PHE A N 1
ATOM 1571 C CA . PHE A 1 207 ? -4.16 29.5 22.234 1 97.19 207 PHE A CA 1
ATOM 1572 C C . PHE A 1 207 ? -5.445 30.312 22.344 1 97.19 207 PHE A C 1
ATOM 1574 O O . PHE A 1 207 ? -5.48 31.344 23 1 97.19 207 PHE A O 1
ATOM 1581 N N . GLU A 1 208 ? -6.391 29.906 21.578 1 98.25 208 GLU A N 1
ATOM 1582 C CA . GLU A 1 208 ? -7.727 30.5 21.625 1 98.25 208 GLU A CA 1
ATOM 1583 C C . GLU A 1 208 ? -8.695 29.609 22.391 1 98.25 208 GLU A C 1
ATOM 1585 O O . GLU A 1 208 ? -9.141 28.578 21.875 1 98.25 208 GLU A O 1
ATOM 1590 N N . LYS A 1 209 ? -9.109 30.016 23.562 1 97.75 209 LYS A N 1
ATOM 1591 C CA . LYS A 1 209 ? -9.883 29.172 24.469 1 97.75 209 LYS A CA 1
ATOM 1592 C C . LYS A 1 209 ? -11.375 29.453 24.344 1 97.75 209 LYS A C 1
ATOM 1594 O O . LYS A 1 209 ? -12.195 28.656 24.812 1 97.75 209 LYS A O 1
ATOM 1599 N N . ARG A 1 210 ? -11.734 30.609 23.812 1 97.94 210 ARG A N 1
ATOM 1600 C CA . ARG A 1 210 ? -13.141 30.984 23.703 1 97.94 210 ARG A CA 1
ATOM 1601 C C . ARG A 1 210 ? -13.891 30.047 22.766 1 97.94 210 ARG A C 1
ATOM 1603 O O . ARG A 1 210 ? -13.281 29.359 21.953 1 97.94 210 ARG A O 1
ATOM 1610 N N . ARG A 1 211 ? -15.133 30 22.875 1 98.31 211 ARG A N 1
ATOM 1611 C CA . ARG A 1 211 ? -15.984 29.109 22.094 1 98.31 211 ARG A CA 1
ATOM 1612 C C . ARG A 1 211 ? -16.172 29.641 20.672 1 98.31 211 ARG A C 1
ATOM 1614 O O . ARG A 1 211 ? -16.328 30.844 20.469 1 98.31 211 ARG A O 1
ATOM 1621 N N . ILE A 1 212 ? -16.219 28.703 19.766 1 98.75 212 ILE A N 1
ATOM 1622 C CA . ILE A 1 212 ? -16.438 29.016 18.359 1 98.75 212 ILE A CA 1
ATOM 1623 C C . ILE A 1 212 ? -17.938 29.047 18.062 1 98.75 212 ILE A C 1
ATOM 1625 O O . ILE A 1 212 ? -18.656 28.109 18.375 1 98.75 212 ILE A O 1
ATOM 1629 N N . LYS A 1 213 ? -18.359 30.172 17.5 1 98.75 213 LYS A N 1
ATOM 1630 C CA . LYS A 1 213 ? -19.75 30.297 17.062 1 98.75 213 LYS A CA 1
ATOM 1631 C C . LYS A 1 213 ? -19.969 29.703 15.688 1 98.75 213 LYS A C 1
ATOM 1633 O O . LYS A 1 213 ? -20.938 28.969 15.461 1 98.75 213 LYS A O 1
ATOM 1638 N N . SER A 1 214 ? -19.062 30 14.773 1 98.81 214 SER A N 1
ATOM 1639 C CA . SER A 1 214 ? -19.25 29.516 13.406 1 98.81 214 SER A CA 1
ATOM 1640 C C . SER A 1 214 ? -17.938 29.547 12.633 1 98.81 214 SER A C 1
ATOM 1642 O O . SER A 1 214 ? -16.969 30.203 13.055 1 98.81 214 SER A O 1
ATOM 1644 N N . LEU A 1 215 ? -17.844 28.75 11.625 1 98.81 215 LEU A N 1
ATOM 1645 C CA . LEU A 1 215 ? -16.797 28.719 10.609 1 98.81 215 LEU A CA 1
ATOM 1646 C C . LEU A 1 215 ? -17.375 29.062 9.234 1 98.81 215 LEU A C 1
ATOM 1648 O O . LEU A 1 215 ? -18.5 28.672 8.922 1 98.81 215 LEU A O 1
ATOM 1652 N N . LYS A 1 216 ? -16.641 29.781 8.469 1 98.62 216 LYS A N 1
ATOM 1653 C CA . LYS A 1 216 ? -17.094 30.125 7.121 1 98.62 216 LYS A CA 1
ATOM 1654 C C . LYS A 1 216 ? -15.953 30.047 6.117 1 98.62 216 LYS A C 1
ATOM 1656 O O . LYS A 1 216 ? -14.922 30.703 6.281 1 98.62 216 LYS A O 1
ATOM 1661 N N . LEU A 1 217 ? -16.141 29.203 5.137 1 97.94 217 LEU A N 1
ATOM 1662 C CA . LEU A 1 217 ? -15.195 29.156 4.027 1 97.94 217 LEU A CA 1
ATOM 1663 C C . LEU A 1 217 ? -15.258 30.453 3.203 1 97.94 217 LEU A C 1
ATOM 1665 O O . LEU A 1 217 ? -16.328 30.812 2.697 1 97.94 217 LEU A O 1
ATOM 1669 N N . ILE A 1 218 ? -14.18 31.125 3.094 1 96.19 218 ILE A N 1
ATOM 1670 C CA . ILE A 1 218 ? -14.164 32.375 2.324 1 96.19 218 ILE A CA 1
ATOM 1671 C C . ILE A 1 218 ? -14.289 32.031 0.836 1 96.19 218 ILE A C 1
ATOM 1673 O O . ILE A 1 218 ? -15.117 32.625 0.137 1 96.19 218 ILE A O 1
ATOM 1677 N N . SER A 1 219 ? -13.445 31.125 0.372 1 90.44 219 SER A N 1
ATOM 1678 C CA . SER A 1 219 ? -13.562 30.625 -0.991 1 90.44 219 SER A CA 1
ATOM 1679 C C . SER A 1 219 ? -12.898 29.25 -1.132 1 90.44 219 SER A C 1
ATOM 1681 O O . SER A 1 219 ? -11.969 28.922 -0.389 1 90.44 219 SER A O 1
ATOM 1683 N N . ARG A 1 220 ? -13.375 28.578 -2.113 1 86.19 220 ARG A N 1
ATOM 1684 C CA . ARG A 1 220 ? -12.781 27.266 -2.395 1 86.19 220 ARG A CA 1
ATOM 1685 C C . ARG A 1 220 ? -11.398 27.422 -3.012 1 86.19 220 ARG A C 1
ATOM 1687 O O . ARG A 1 220 ? -10.578 26.5 -2.949 1 86.19 220 ARG A O 1
ATOM 1694 N N . ASP A 1 221 ? -11.125 28.609 -3.48 1 86.5 221 ASP A N 1
ATOM 1695 C CA . ASP A 1 221 ? -9.859 28.859 -4.152 1 86.5 221 ASP A CA 1
ATOM 1696 C C . ASP A 1 221 ? -8.742 29.125 -3.143 1 86.5 221 ASP A C 1
ATOM 1698 O O . ASP A 1 221 ? -7.598 28.719 -3.355 1 86.5 221 ASP A O 1
ATOM 1702 N N . THR A 1 222 ? -8.953 29.766 -1.989 1 88.06 222 THR A N 1
ATOM 1703 C CA . THR A 1 222 ? -7.891 30.156 -1.077 1 88.06 222 THR A CA 1
ATOM 1704 C C . THR A 1 222 ? -7.902 29.297 0.18 1 88.06 222 THR A C 1
ATOM 1706 O O . THR A 1 222 ? -6.945 29.312 0.96 1 88.06 222 THR A O 1
ATOM 1709 N N . SER A 1 223 ? -8.914 28.406 0.451 1 94.94 223 SER A N 1
ATOM 1710 C CA . SER A 1 223 ? -9.07 27.516 1.595 1 94.94 223 SER A CA 1
ATOM 1711 C C . SER A 1 223 ? -9.219 28.312 2.893 1 94.94 223 SER A C 1
ATOM 1713 O O . SER A 1 223 ? -9.367 27.719 3.967 1 94.94 223 SER A O 1
ATOM 1715 N N . ASP A 1 224 ? -9.203 29.672 2.832 1 97.81 224 ASP A N 1
ATOM 1716 C CA . ASP A 1 224 ? -9.305 30.531 4.012 1 97.81 224 ASP A CA 1
ATOM 1717 C C . ASP A 1 224 ? -10.609 30.266 4.77 1 97.81 224 ASP A C 1
ATOM 1719 O O . ASP A 1 224 ? -11.664 30.109 4.156 1 97.81 224 ASP A O 1
ATOM 1723 N N . VAL A 1 225 ? -10.461 30.234 6.051 1 98.69 225 VAL A N 1
ATOM 1724 C CA . VAL A 1 225 ? -11.633 30.031 6.906 1 98.69 225 VAL A CA 1
ATOM 1725 C C . VAL A 1 225 ? -11.75 31.188 7.898 1 98.69 225 VAL A C 1
ATOM 1727 O O . VAL A 1 225 ? -10.766 31.562 8.539 1 98.69 225 VAL A O 1
ATOM 1730 N N . LEU A 1 226 ? -12.914 31.781 7.918 1 98.81 226 LEU A N 1
ATOM 1731 C CA .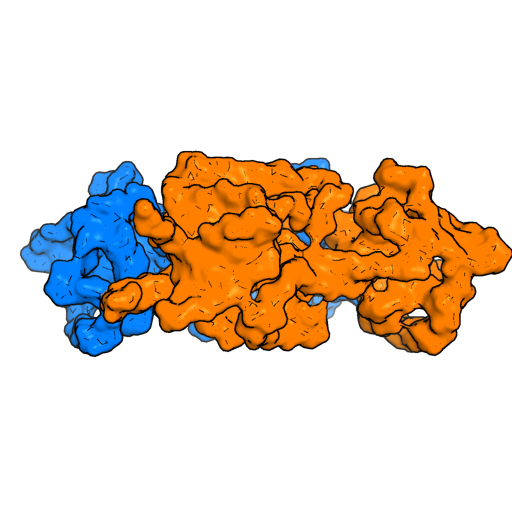 LEU A 1 226 ? -13.227 32.781 8.938 1 98.81 226 LEU A CA 1
ATOM 1732 C C . LEU A 1 226 ? -13.805 32.094 10.18 1 98.81 226 LEU A C 1
ATOM 1734 O O . LEU A 1 226 ? -14.859 31.469 10.117 1 98.81 226 LEU A O 1
ATOM 1738 N N . VAL A 1 227 ? -13.109 32.188 11.289 1 98.88 227 VAL A N 1
ATOM 1739 C CA . VAL A 1 227 ? -13.578 31.688 12.578 1 98.88 227 VAL A CA 1
ATOM 1740 C C . VAL A 1 227 ? -14.266 32.812 13.352 1 98.88 227 VAL A C 1
ATOM 1742 O O . VAL A 1 227 ? -13.664 33.875 13.609 1 98.88 227 VAL A O 1
ATOM 1745 N N . THR A 1 228 ? -15.508 32.625 13.633 1 98.88 228 THR A N 1
ATOM 1746 C CA . THR A 1 228 ? -16.234 33.562 14.477 1 98.88 228 THR A CA 1
ATOM 1747 C C . THR A 1 228 ? -16.422 33 15.883 1 98.88 228 THR A C 1
ATOM 1749 O O . THR A 1 228 ? -17 31.922 16.047 1 98.88 228 THR A O 1
ATOM 1752 N N . LEU A 1 229 ? -15.953 33.719 16.844 1 98.75 229 LEU A N 1
ATOM 1753 C CA . LEU A 1 229 ? -16.109 33.312 18.234 1 98.75 229 LEU A CA 1
ATOM 1754 C C . LEU A 1 229 ? -17.469 33.781 18.781 1 98.75 229 LEU A C 1
ATOM 1756 O O . LEU A 1 229 ? -18.156 34.562 18.141 1 98.75 229 LEU A O 1
ATOM 1760 N N . GLU A 1 230 ? -17.828 33.25 19.891 1 98.12 230 GLU A N 1
ATOM 1761 C CA . GLU A 1 230 ? -19.141 33.562 20.469 1 98.12 230 GLU A CA 1
ATOM 1762 C C . GLU A 1 230 ? -19.281 35.031 20.766 1 98.12 230 GLU A C 1
ATOM 1764 O O . GLU A 1 230 ? -20.375 35.594 20.703 1 98.12 230 GLU A O 1
ATOM 1769 N N . ASP A 1 231 ? -18.188 35.719 21.062 1 98 231 ASP A N 1
ATOM 1770 C CA . ASP A 1 231 ? -18.266 37.125 21.422 1 98 231 ASP A CA 1
ATOM 1771 C C . ASP A 1 231 ? -18.25 38 20.172 1 98 231 ASP A C 1
ATOM 1773 O O . ASP A 1 231 ? -18.203 39.219 20.266 1 98 231 ASP A O 1
ATOM 1777 N N . GLY A 1 232 ? -18.094 37.406 19.031 1 98.19 232 GLY A N 1
ATOM 1778 C CA . GLY A 1 232 ? -18.172 38.125 17.781 1 98.19 232 GLY A CA 1
ATOM 1779 C C . GLY A 1 232 ? -16.812 38.375 17.141 1 98.19 232 GLY A C 1
ATOM 1780 O O . GLY A 1 232 ? -16.734 38.781 15.984 1 98.19 232 GLY A O 1
ATOM 1781 N N . THR A 1 233 ? -15.758 38.031 17.859 1 98.56 233 THR A N 1
ATOM 1782 C CA . THR A 1 233 ? -14.414 38.188 17.297 1 98.56 233 THR A CA 1
ATOM 1783 C C . THR A 1 233 ? -14.25 37.281 16.062 1 98.56 233 THR A C 1
ATOM 1785 O O . THR A 1 233 ? -14.695 36.156 16.047 1 98.56 233 THR A O 1
ATOM 1788 N N . GLU A 1 234 ? -13.656 37.844 15.031 1 98.56 234 GLU A N 1
ATOM 1789 C CA . GLU A 1 234 ? -13.398 37.094 13.805 1 98.56 234 GLU A CA 1
ATOM 1790 C C . GLU A 1 234 ? -11.898 36.906 13.578 1 98.56 234 GLU A C 1
ATOM 1792 O O . GLU A 1 234 ? -11.117 37.844 13.734 1 98.56 234 GLU A O 1
ATOM 1797 N N . ILE A 1 235 ? -11.5 35.719 13.312 1 98.69 235 ILE A N 1
ATOM 1798 C CA . ILE A 1 235 ? -10.117 35.375 13.023 1 98.69 235 ILE A CA 1
ATOM 1799 C C . ILE A 1 235 ? -10.047 34.656 11.672 1 98.69 235 ILE A C 1
ATOM 1801 O O . ILE A 1 235 ? -10.789 33.719 11.43 1 98.69 235 ILE A O 1
ATOM 1805 N N . LYS A 1 236 ? -9.219 35.125 10.805 1 98.44 236 LYS A N 1
ATOM 1806 C CA . LYS A 1 236 ? -9.016 34.469 9.516 1 98.44 236 LYS A CA 1
ATOM 1807 C C . LYS A 1 236 ? -7.84 33.5 9.562 1 98.44 236 LYS A C 1
ATOM 1809 O O . LYS A 1 236 ? -6.746 33.875 10 1 98.44 236 LYS A O 1
ATOM 1814 N N . GLU A 1 237 ? -8.008 32.281 9.195 1 98.69 237 GLU A N 1
ATOM 1815 C CA . GLU A 1 237 ? -6.977 31.266 9.055 1 98.69 237 GLU A CA 1
ATOM 1816 C C . GLU A 1 237 ? -6.773 30.891 7.59 1 98.69 237 GLU A C 1
ATOM 1818 O O . GLU A 1 237 ? -7.738 30.766 6.832 1 98.69 237 GLU A O 1
ATOM 1823 N N . SER A 1 238 ? -5.516 30.656 7.191 1 98.31 238 SER A N 1
ATOM 1824 C CA . SER A 1 238 ? -5.223 30.188 5.836 1 98.31 238 SER A CA 1
ATOM 1825 C C . SER A 1 238 ? -5.832 28.812 5.578 1 98.31 238 SER A C 1
ATOM 1827 O O . SER A 1 238 ? -6.195 28.5 4.441 1 98.31 238 SER A O 1
ATOM 1829 N N . PHE A 1 239 ? -5.895 27.984 6.551 1 98.44 239 PHE A N 1
ATOM 1830 C CA . PHE A 1 239 ? -6.609 26.719 6.633 1 98.44 239 PHE A CA 1
ATOM 1831 C C . PHE A 1 239 ? -6.75 26.266 8.078 1 98.44 239 PHE A C 1
ATOM 1833 O O . PHE A 1 239 ? -6.168 26.859 8.984 1 98.44 239 PHE A O 1
ATOM 1840 N N . ILE A 1 240 ? -7.621 25.328 8.312 1 98.81 240 ILE A N 1
ATOM 1841 C CA . ILE A 1 240 ? -7.785 24.719 9.625 1 98.81 240 ILE A CA 1
ATOM 1842 C C . ILE A 1 240 ? -7.543 23.219 9.531 1 98.81 240 ILE A C 1
ATOM 1844 O O . ILE A 1 240 ? -7.906 22.578 8.539 1 98.81 240 ILE A O 1
ATOM 1848 N N . THR A 1 241 ? -6.812 22.641 10.508 1 98.75 241 THR A N 1
ATOM 1849 C CA . THR A 1 241 ? -6.664 21.188 10.57 1 98.75 241 THR A CA 1
ATOM 1850 C C . THR A 1 241 ? -7.496 20.609 11.711 1 98.75 241 THR A C 1
ATOM 1852 O O . THR A 1 241 ? -7.598 21.219 12.781 1 98.75 241 THR A O 1
ATOM 1855 N N . HIS A 1 242 ? -8.172 19.562 11.43 1 98.44 242 HIS A N 1
ATOM 1856 C CA . HIS A 1 242 ? -8.961 18.812 12.391 1 98.44 242 HIS A CA 1
ATOM 1857 C C . HIS A 1 242 ? -9.109 17.344 11.961 1 98.44 242 HIS A C 1
ATOM 1859 O O . HIS A 1 242 ? -9.094 17.047 10.758 1 98.44 242 HIS A O 1
ATOM 1865 N N . TYR A 1 243 ? -9.156 16.453 12.898 1 96.25 243 TYR A N 1
ATOM 1866 C CA . TYR A 1 243 ? -9.367 15.039 12.648 1 96.25 243 TYR A CA 1
ATOM 1867 C C . TYR A 1 243 ? -10.68 14.562 13.266 1 96.25 243 TYR A C 1
ATOM 1869 O O . TYR A 1 243 ? -10.711 14.156 14.43 1 96.25 243 TYR A O 1
ATOM 1877 N N . PRO A 1 244 ? -11.742 14.531 12.5 1 95.12 244 PRO A N 1
ATOM 1878 C CA . PRO A 1 244 ? -13.023 14.102 13.07 1 95.12 244 PRO A CA 1
ATOM 1879 C C . PRO A 1 244 ? -13.094 12.594 13.297 1 95.12 244 PRO A C 1
ATOM 1881 O O . PRO A 1 244 ? -12.305 11.844 12.719 1 95.12 244 PRO A O 1
ATOM 1884 N N . ASP A 1 245 ? -14 12.195 14.148 1 94.69 245 ASP A N 1
ATOM 1885 C CA . ASP A 1 245 ? -14.312 10.773 14.25 1 94.69 245 ASP A CA 1
ATOM 1886 C C . ASP A 1 245 ? -14.844 10.234 12.93 1 94.69 245 ASP A C 1
ATOM 1888 O O . ASP A 1 245 ? -15.305 11 12.078 1 94.69 245 ASP A O 1
ATOM 1892 N N . ALA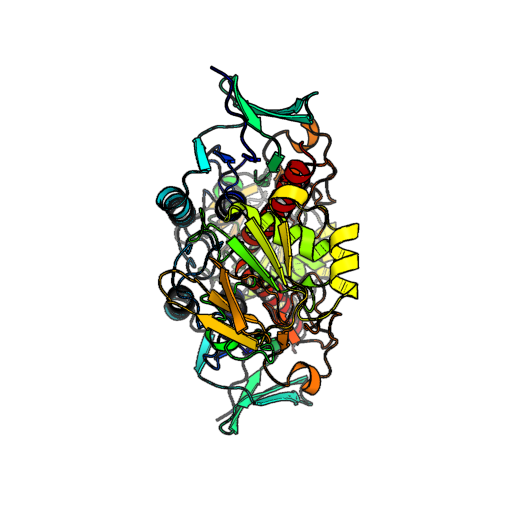 A 1 246 ? -14.617 8.961 12.758 1 95.31 246 ALA A N 1
ATOM 1893 C CA . ALA A 1 246 ? -15.133 8.281 11.562 1 95.31 246 ALA A CA 1
ATOM 1894 C C . ALA A 1 246 ? -16.016 7.098 11.945 1 95.31 246 ALA A C 1
ATOM 1896 O O . ALA A 1 246 ? -15.828 6.496 13.008 1 95.31 246 ALA A O 1
ATOM 1897 N N . GLU A 1 247 ? -16.969 6.848 11.172 1 96.75 247 GLU A N 1
ATOM 1898 C CA . GLU A 1 247 ? -17.797 5.656 11.352 1 96.75 247 GLU A CA 1
ATOM 1899 C C . GLU A 1 247 ? -17.766 4.77 10.117 1 96.75 247 GLU A C 1
ATOM 1901 O O . GLU A 1 247 ? -17.656 5.266 8.992 1 96.75 247 GLU A O 1
ATOM 1906 N N . LEU A 1 248 ? -17.906 3.457 10.312 1 98.06 248 LEU A N 1
ATOM 1907 C CA . LEU A 1 248 ? -17.906 2.492 9.219 1 98.06 248 LEU A CA 1
ATOM 1908 C C . LEU A 1 248 ? -19.109 2.732 8.297 1 98.06 248 LEU A C 1
ATOM 1910 O O . LEU A 1 248 ? -20.219 3.004 8.766 1 98.06 248 LEU A O 1
ATOM 1914 N N . ASN A 1 249 ? -18.812 2.654 6.98 1 97.94 249 ASN A N 1
ATOM 1915 C CA . ASN A 1 249 ? -19.953 2.627 6.066 1 97.94 249 ASN A CA 1
ATOM 1916 C C . ASN A 1 249 ? -20.656 1.272 6.082 1 97.94 249 ASN A C 1
ATOM 1918 O O . ASN A 1 249 ? -20.016 0.234 5.914 1 97.94 249 ASN A O 1
ATOM 1922 N N . GLY A 1 250 ? -22 1.31 6.363 1 96.5 250 GLY A N 1
ATOM 1923 C CA . GLY A 1 250 ? -22.797 0.099 6.324 1 96.5 250 GLY A CA 1
ATOM 1924 C C . GLY A 1 250 ? -22.859 -0.616 7.664 1 96.5 250 GLY A C 1
ATOM 1925 O O . GLY A 1 250 ? -22 -0.408 8.523 1 96.5 250 GLY A O 1
ATOM 1926 N N . PRO A 1 251 ? -23.938 -1.42 7.812 1 97.69 251 PRO A N 1
ATOM 1927 C CA . PRO A 1 251 ? -24.172 -2.133 9.07 1 97.69 251 PRO A CA 1
ATOM 1928 C C . PRO A 1 251 ? -23.5 -3.5 9.109 1 97.69 251 PRO A C 1
ATOM 1930 O O . PRO A 1 251 ? -23.859 -4.348 9.93 1 97.69 251 PRO A O 1
ATOM 1933 N N . PHE A 1 252 ? -22.469 -3.754 8.344 1 98.62 252 PHE A N 1
ATOM 1934 C CA . PHE A 1 252 ? -22.031 -5.098 8.008 1 98.62 252 PHE A CA 1
ATOM 1935 C C . PHE A 1 252 ? -21.234 -5.707 9.156 1 98.62 252 PHE A C 1
ATOM 1937 O O . PHE A 1 252 ? -21.297 -6.918 9.391 1 98.62 252 PHE A O 1
ATOM 1944 N N . ALA A 1 253 ? -20.406 -4.848 9.812 1 98.62 253 ALA A N 1
ATOM 1945 C CA . ALA A 1 253 ? -19.656 -5.367 10.961 1 98.62 253 ALA A CA 1
ATOM 1946 C C . ALA A 1 253 ? -20.594 -5.961 12 1 98.62 253 ALA A C 1
ATOM 1948 O O . ALA A 1 253 ? -20.344 -7.047 12.531 1 98.62 253 ALA A O 1
ATOM 1949 N N . SER A 1 254 ? -21.703 -5.211 12.242 1 98.25 254 SER A N 1
ATOM 1950 C CA . SER A 1 254 ? -22.688 -5.684 13.203 1 98.25 254 SER A CA 1
ATOM 1951 C C . SER A 1 254 ? -23.453 -6.887 12.664 1 98.25 254 SER A C 1
ATOM 1953 O O . SER A 1 254 ? -23.656 -7.871 13.375 1 98.25 254 SER A O 1
ATOM 1955 N N . GLN A 1 255 ? -23.844 -6.887 11.422 1 98.69 255 GLN A N 1
ATOM 1956 C CA . GLN A 1 255 ? -24.625 -7.949 10.805 1 98.69 255 GLN A CA 1
ATOM 1957 C C . GLN A 1 255 ? -23.875 -9.273 10.828 1 98.69 255 GLN A C 1
ATOM 1959 O O . GLN A 1 255 ? -24.469 -10.336 11.008 1 98.69 255 GLN A O 1
ATOM 1964 N N . LEU A 1 256 ? -22.547 -9.164 10.672 1 98.75 256 LEU A N 1
ATOM 1965 C CA . LEU A 1 256 ? -21.734 -10.367 10.547 1 98.75 256 LEU A CA 1
ATOM 1966 C C . LEU A 1 256 ? -21.031 -10.688 11.859 1 98.75 256 LEU A C 1
ATOM 1968 O O . LEU A 1 256 ? -20.297 -11.672 11.953 1 98.75 256 LEU A O 1
ATOM 1972 N N . GLY A 1 257 ? -21.234 -9.82 12.883 1 98.56 257 GLY A N 1
ATOM 1973 C CA . GLY A 1 257 ? -20.641 -10.039 14.188 1 98.56 257 GLY A CA 1
ATOM 1974 C C . GLY A 1 257 ? -19.125 -9.914 14.18 1 98.56 257 GLY A C 1
ATOM 1975 O O . GLY A 1 257 ? -18.422 -10.695 14.82 1 98.56 257 GLY A O 1
ATOM 1976 N N . LEU A 1 258 ? -18.594 -8.938 13.445 1 98.88 258 LEU A N 1
ATOM 1977 C CA . LEU A 1 258 ? -17.141 -8.789 13.312 1 98.88 258 LEU A CA 1
ATOM 1978 C C . LEU A 1 258 ? -16.562 -8.062 14.516 1 98.88 258 LEU A C 1
ATOM 1980 O O . LEU A 1 258 ? -17.172 -7.137 15.047 1 98.88 258 LEU A O 1
ATOM 1984 N N . THR A 1 259 ? -15.344 -8.43 14.875 1 98.81 259 THR A N 1
ATOM 1985 C CA . THR A 1 259 ? -14.594 -7.715 15.898 1 98.81 259 THR A CA 1
ATOM 1986 C C . THR A 1 259 ? -14.094 -6.379 15.359 1 98.81 259 THR A C 1
ATOM 1988 O O . THR A 1 259 ? -13.617 -6.293 14.227 1 98.81 259 THR A O 1
ATOM 1991 N N . LEU A 1 260 ? -14.195 -5.379 16.172 1 98.44 260 LEU A N 1
ATOM 1992 C CA . LEU A 1 260 ? -13.711 -4.051 15.812 1 98.44 260 LEU A CA 1
ATOM 1993 C C . LEU A 1 260 ? -12.469 -3.689 16.609 1 98.44 260 LEU A C 1
ATOM 1995 O O . LEU A 1 260 ? -12.266 -4.188 17.719 1 98.44 260 LEU A O 1
ATOM 1999 N N . GLY A 1 261 ? -11.648 -2.873 15.945 1 96.56 261 GLY A N 1
ATOM 2000 C CA . GLY A 1 261 ? -10.5 -2.33 16.641 1 96.56 261 GLY A CA 1
ATOM 2001 C C . GLY A 1 261 ? -10.844 -1.148 17.531 1 96.56 261 GLY A C 1
ATOM 2002 O O . GLY A 1 261 ? -11.992 -0.708 17.578 1 96.56 261 GLY A O 1
ATOM 2003 N N . GLU A 1 262 ? -9.836 -0.56 18.188 1 92.06 262 GLU A N 1
ATOM 2004 C CA . GLU A 1 262 ? -10.008 0.498 19.172 1 92.06 262 GLU A CA 1
ATOM 2005 C C . GLU A 1 262 ? -10.578 1.764 18.547 1 92.06 262 GLU A C 1
ATOM 2007 O O . GLU A 1 262 ? -11.32 2.508 19.188 1 92.06 262 GLU A O 1
ATOM 2012 N N . SER A 1 263 ? -10.273 1.93 17.281 1 91.38 263 SER A N 1
ATOM 2013 C CA . SER A 1 263 ? -10.688 3.16 16.625 1 91.38 263 SER A CA 1
ATOM 2014 C C . SER A 1 263 ? -11.992 2.957 15.859 1 91.38 263 SER A C 1
ATOM 2016 O O . SER A 1 263 ? -12.422 3.838 15.109 1 91.38 263 SER A O 1
ATOM 2018 N N . GLY A 1 264 ? -12.586 1.76 16 1 95.25 264 GLY A N 1
ATOM 2019 C CA . GLY A 1 264 ? -13.883 1.496 15.383 1 95.25 264 GLY A CA 1
ATOM 2020 C C . GLY A 1 264 ? -13.773 0.866 14.008 1 95.25 264 GLY A C 1
ATOM 2021 O O . GLY A 1 264 ? -14.781 0.585 13.367 1 95.25 264 GLY A O 1
ATOM 2022 N N . GLN A 1 265 ? -12.547 0.653 13.523 1 97.75 265 GLN A N 1
ATOM 2023 C CA . GLN A 1 265 ? -12.359 -0.03 12.25 1 97.75 265 GLN A CA 1
ATOM 2024 C C . GLN A 1 265 ? -12.555 -1.536 12.398 1 97.75 265 GLN A C 1
ATOM 2026 O O . GLN A 1 265 ? -12.492 -2.068 13.508 1 97.75 265 GLN A O 1
ATOM 2031 N N . ILE A 1 266 ? -12.82 -2.191 11.305 1 98.81 266 ILE A N 1
ATOM 2032 C CA . ILE A 1 266 ? -12.891 -3.648 11.328 1 98.81 266 ILE A CA 1
ATOM 2033 C C . ILE A 1 266 ? -11.516 -4.227 11.656 1 98.81 266 ILE A C 1
ATOM 2035 O O . ILE A 1 266 ? -10.523 -3.883 11.016 1 98.81 266 ILE A O 1
ATOM 2039 N N . ASP A 1 267 ? -11.469 -5.059 12.703 1 98.62 267 ASP A N 1
ATOM 2040 C CA . ASP A 1 267 ? -10.203 -5.703 13.055 1 98.62 267 ASP A CA 1
ATOM 2041 C C . ASP A 1 267 ? -9.836 -6.777 12.039 1 98.62 267 ASP A C 1
ATOM 2043 O O . ASP A 1 267 ? -10.664 -7.621 11.68 1 98.62 267 ASP A O 1
ATOM 2047 N N . VAL A 1 268 ? -8.641 -6.676 11.523 1 98.38 268 VAL A N 1
ATOM 2048 C CA . VAL A 1 268 ? -8.188 -7.672 10.562 1 98.38 268 VAL A CA 1
ATOM 2049 C C . VAL A 1 268 ? -6.84 -8.242 11.008 1 98.38 268 VAL A C 1
ATOM 2051 O O . VAL A 1 268 ? -6.035 -7.543 11.625 1 98.38 268 VAL A O 1
ATOM 2054 N N . HIS A 1 269 ? -6.562 -9.461 10.633 1 95.94 269 HIS A N 1
ATOM 2055 C CA . HIS A 1 269 ? -5.383 -10.172 11.117 1 95.94 269 HIS A CA 1
ATOM 2056 C C . HIS A 1 269 ? -4.371 -10.375 9.992 1 95.94 269 HIS A C 1
ATOM 2058 O O . HIS A 1 269 ? -4.746 -10.672 8.859 1 95.94 269 HIS A O 1
ATOM 2064 N N . PRO A 1 270 ? -3.1 -10.109 10.32 1 92.5 270 PRO A N 1
ATOM 2065 C CA . PRO A 1 270 ? -2.064 -10.5 9.359 1 92.5 270 PRO A CA 1
ATOM 2066 C C . PRO A 1 270 ? -2.027 -12.008 9.102 1 92.5 270 PRO A C 1
ATOM 2068 O O . PRO A 1 270 ? -2.436 -12.789 9.961 1 92.5 270 PRO A O 1
ATOM 2071 N N . PRO A 1 271 ? -1.565 -12.391 7.957 1 94.06 271 PRO A N 1
ATOM 2072 C CA . PRO A 1 271 ? -0.938 -11.547 6.938 1 94.06 271 PRO A CA 1
ATOM 2073 C C . PRO A 1 271 ? -1.921 -11.094 5.855 1 94.06 271 PRO A C 1
ATOM 2075 O O . PRO A 1 271 ? -1.564 -10.297 4.988 1 94.06 271 PRO A O 1
ATOM 2078 N N . PHE A 1 272 ? -3.244 -11.508 5.914 1 97.69 272 PHE A N 1
ATOM 2079 C CA . PHE A 1 272 ? -4.039 -11.391 4.695 1 97.69 272 PHE A CA 1
ATOM 2080 C C . PHE A 1 272 ? -5.281 -10.539 4.941 1 97.69 272 PHE A C 1
ATOM 2082 O O . PHE A 1 272 ? -6.195 -10.523 4.113 1 97.69 272 PHE A O 1
ATOM 2089 N N . ASN A 1 273 ? -5.398 -9.945 6.164 1 98.5 273 ASN A N 1
ATOM 2090 C CA . ASN A 1 273 ? -6.496 -9.039 6.488 1 98.5 273 ASN A CA 1
ATOM 2091 C C . ASN A 1 273 ? -7.82 -9.781 6.625 1 98.5 273 ASN A C 1
ATOM 2093 O O . ASN A 1 273 ? -8.867 -9.273 6.223 1 98.5 273 ASN A O 1
ATOM 2097 N N . GLU A 1 274 ? -7.77 -10.984 7.074 1 98.81 274 GLU A N 1
ATOM 2098 C CA . GLU A 1 274 ? -9.008 -11.688 7.391 1 98.81 274 GLU A CA 1
ATOM 2099 C C . GLU A 1 274 ? -9.633 -11.148 8.672 1 98.81 274 GLU A C 1
ATOM 2101 O O . GLU A 1 274 ? -8.93 -10.836 9.633 1 98.81 274 GLU A O 1
ATOM 2106 N N . THR A 1 275 ? -10.977 -11.016 8.641 1 98.88 275 THR A N 1
ATOM 2107 C CA . THR A 1 275 ? -11.688 -10.562 9.828 1 98.88 275 THR A CA 1
ATOM 2108 C C . THR A 1 275 ? -11.875 -11.703 10.82 1 98.88 275 THR A C 1
ATOM 2110 O O . THR A 1 275 ? -11.273 -12.773 10.664 1 98.88 275 THR A O 1
ATOM 2113 N N . SER A 1 276 ? -12.648 -11.461 11.852 1 98.75 276 SER A N 1
ATOM 2114 C CA . SER A 1 276 ? -12.914 -12.477 12.867 1 98.75 276 SER A CA 1
ATOM 2115 C C . SER A 1 276 ? -13.852 -13.555 12.336 1 98.75 276 SER A C 1
ATOM 2117 O O . SER A 1 276 ? -14.031 -14.594 12.977 1 98.75 276 SER A O 1
ATOM 2119 N N . LEU A 1 277 ? -14.453 -13.344 11.141 1 98.75 277 LEU A N 1
ATOM 2120 C CA . LEU A 1 277 ? -15.328 -14.344 10.523 1 98.75 277 LEU A CA 1
ATOM 2121 C C . LEU A 1 277 ? -14.672 -14.953 9.289 1 98.75 277 LEU A C 1
ATOM 2123 O O . LEU A 1 277 ? -14.344 -14.242 8.336 1 98.75 277 LEU A O 1
ATOM 2127 N N . HIS A 1 278 ? -14.453 -16.281 9.344 1 98.31 278 HIS A N 1
ATOM 2128 C CA . HIS A 1 278 ? -13.82 -16.984 8.234 1 98.31 278 HIS A CA 1
ATOM 2129 C C . HIS A 1 278 ? -14.531 -16.719 6.918 1 98.31 278 HIS A C 1
ATOM 2131 O O . HIS A 1 278 ? -15.766 -16.781 6.848 1 98.31 278 HIS A O 1
ATOM 2137 N N . GLY A 1 279 ? -13.773 -16.312 5.895 1 98.62 279 GLY A N 1
ATOM 2138 C CA . GLY A 1 279 ? -14.328 -16.031 4.578 1 98.62 279 GLY A CA 1
ATOM 2139 C C . GLY A 1 279 ? -14.672 -14.578 4.359 1 98.62 279 GLY A C 1
ATOM 2140 O O . GLY A 1 279 ? -15.055 -14.18 3.258 1 98.62 279 GLY A O 1
ATOM 2141 N N . VAL A 1 280 ? -14.516 -13.773 5.441 1 98.94 280 VAL A N 1
ATOM 2142 C CA . VAL A 1 280 ? -14.766 -12.336 5.344 1 98.94 280 VAL A CA 1
ATOM 2143 C C . VAL A 1 280 ? -13.461 -11.57 5.547 1 98.94 280 VAL A C 1
ATOM 2145 O O . VAL A 1 280 ? -12.797 -11.719 6.574 1 98.94 280 VAL A O 1
ATOM 2148 N N . PHE A 1 281 ? -13.109 -10.852 4.547 1 98.94 281 PHE A N 1
ATOM 2149 C CA . PHE A 1 281 ? -11.922 -10.008 4.566 1 98.94 281 PHE A CA 1
ATOM 2150 C C . PHE A 1 281 ? -12.305 -8.531 4.516 1 98.94 281 PHE A C 1
ATOM 2152 O O . PHE A 1 281 ? -13.422 -8.188 4.109 1 98.94 281 PHE A O 1
ATOM 2159 N N . ALA A 1 282 ? -11.453 -7.66 5.012 1 98.94 282 ALA A N 1
ATOM 2160 C CA . ALA A 1 282 ? -11.688 -6.223 4.961 1 98.94 282 ALA A CA 1
ATOM 2161 C C . ALA A 1 282 ? -10.414 -5.465 4.594 1 98.94 282 ALA A C 1
ATOM 2163 O O . ALA A 1 282 ? -9.305 -5.949 4.844 1 98.94 282 ALA A O 1
ATOM 2164 N N . ALA A 1 283 ? -10.57 -4.332 3.973 1 98.75 283 ALA A N 1
ATOM 2165 C CA . ALA A 1 283 ? -9.445 -3.525 3.521 1 98.75 283 ALA A CA 1
ATOM 2166 C C . ALA A 1 283 ? -9.836 -2.059 3.379 1 98.75 283 ALA A C 1
ATOM 2168 O O . ALA A 1 283 ? -11.023 -1.731 3.322 1 98.75 283 ALA A O 1
ATOM 2169 N N . GLY A 1 284 ? -8.828 -1.197 3.311 1 98.31 284 GLY A N 1
ATOM 2170 C CA . GLY A 1 284 ? -9.07 0.23 3.164 1 98.31 284 GLY A CA 1
ATOM 2171 C C . GLY A 1 284 ? -9.422 0.914 4.469 1 98.31 284 GLY A C 1
ATOM 2172 O O . GLY A 1 284 ? -9.039 0.448 5.543 1 98.31 284 GLY A O 1
ATOM 2173 N N . ASP A 1 285 ? -10.141 1.984 4.355 1 98 285 ASP A N 1
ATOM 2174 C CA . ASP A 1 285 ? -10.43 2.822 5.516 1 98 285 ASP A CA 1
ATOM 2175 C C . ASP A 1 285 ? -11.289 2.074 6.535 1 98 285 ASP A C 1
ATOM 2177 O O . ASP A 1 285 ? -11.219 2.352 7.734 1 98 285 ASP A O 1
ATOM 2181 N N . ALA A 1 286 ? -11.984 1.062 6.094 1 98.38 286 ALA A N 1
ATOM 2182 C CA . ALA A 1 286 ? -12.836 0.3 7 1 98.38 286 ALA A CA 1
ATOM 2183 C C . ALA A 1 286 ? -12 -0.597 7.914 1 98.38 286 ALA A C 1
ATOM 2185 O O . ALA A 1 286 ? -12.484 -1.058 8.953 1 98.38 286 ALA A O 1
ATOM 2186 N N . ALA A 1 287 ? -10.758 -0.863 7.469 1 98.44 287 ALA A N 1
ATOM 2187 C CA . ALA A 1 287 ? -9.977 -1.869 8.18 1 98.44 287 ALA A CA 1
ATOM 2188 C C . ALA A 1 287 ? -8.625 -1.302 8.617 1 98.44 287 ALA A C 1
ATOM 2190 O O . ALA A 1 287 ? -7.695 -2.055 8.914 1 98.44 287 ALA A O 1
ATOM 2191 N N . SER A 1 288 ? -8.484 0.016 8.578 1 96.06 288 SER A N 1
ATOM 2192 C CA . SER A 1 288 ? -7.211 0.621 8.945 1 96.06 288 SER A CA 1
ATOM 2193 C C . SER A 1 288 ? -7.418 1.939 9.688 1 96.06 288 SER A C 1
ATOM 2195 O O . SER A 1 288 ? -8.477 2.562 9.57 1 96.06 288 SER A O 1
ATOM 2197 N N . THR A 1 289 ? -6.391 2.309 10.414 1 90.75 289 THR A N 1
ATOM 2198 C CA . THR A 1 289 ? -6.418 3.615 11.062 1 90.75 289 THR A CA 1
ATOM 2199 C C . THR A 1 289 ? -5.727 4.66 10.195 1 90.75 289 THR A C 1
ATOM 2201 O O . THR A 1 289 ? -6.012 5.855 10.305 1 90.75 289 THR A O 1
ATOM 2204 N N . GLY A 1 290 ? -4.707 4.223 9.453 1 92.19 290 GLY A N 1
ATOM 2205 C CA . GLY A 1 290 ? -4.133 5.098 8.438 1 92.19 290 GLY A CA 1
ATOM 2206 C C . GLY A 1 290 ? -4.941 5.141 7.156 1 92.19 290 GLY A C 1
ATOM 2207 O O . GLY A 1 290 ? -4.93 4.184 6.375 1 92.19 290 GLY A O 1
ATOM 2208 N N . ARG A 1 291 ? -5.703 6.207 7.004 1 94.94 291 ARG A N 1
ATOM 2209 C CA . ARG A 1 291 ? -6.703 6.242 5.941 1 94.94 291 ARG A CA 1
ATOM 2210 C C . ARG A 1 291 ? -6.227 7.09 4.766 1 94.94 291 ARG A C 1
ATOM 2212 O O . ARG A 1 291 ? -6.688 8.219 4.578 1 94.94 291 ARG A O 1
ATOM 2219 N N . VAL A 1 292 ? -5.289 6.52 4.027 1 96.81 292 VAL A N 1
ATOM 2220 C CA . VAL A 1 292 ? -4.777 7.082 2.781 1 96.81 292 VAL A CA 1
ATOM 2221 C C . VAL A 1 292 ? -4.801 6.02 1.686 1 96.81 292 VAL A C 1
ATOM 2223 O O . VAL A 1 292 ? -4.855 4.82 1.977 1 96.81 292 VAL A O 1
ATOM 2226 N N . VAL A 1 293 ? -4.754 6.398 0.47 1 97.94 293 VAL A N 1
ATOM 2227 C CA . VAL A 1 293 ? -4.957 5.535 -0.688 1 97.94 293 VAL A CA 1
ATOM 2228 C C . VAL A 1 293 ? -3.887 4.449 -0.716 1 97.94 293 VAL A C 1
ATOM 2230 O O . VAL A 1 293 ? -4.191 3.273 -0.938 1 97.94 293 VAL A O 1
ATOM 2233 N N . PRO A 1 294 ? -2.549 4.727 -0.402 1 98.38 294 PRO A N 1
ATOM 2234 C CA . PRO A 1 294 ? -1.542 3.662 -0.401 1 98.38 294 PRO A CA 1
ATOM 2235 C C . PRO A 1 294 ? -1.863 2.547 0.59 1 98.38 294 PRO A C 1
ATOM 2237 O O . PRO A 1 294 ? -1.651 1.369 0.291 1 98.38 294 PRO A O 1
ATOM 2240 N N . ILE A 1 295 ? -2.447 2.885 1.726 1 97.88 295 ILE A N 1
ATOM 2241 C CA . ILE A 1 295 ? -2.797 1.886 2.73 1 97.88 295 ILE A CA 1
ATOM 2242 C C . ILE A 1 295 ? -4 1.074 2.256 1 97.88 295 ILE A C 1
ATOM 2244 O O . ILE A 1 295 ? -4.062 -0.138 2.473 1 97.88 295 ILE A O 1
ATOM 2248 N N . ALA A 1 296 ? -4.914 1.739 1.59 1 98.62 296 ALA A N 1
ATOM 2249 C CA . ALA A 1 296 ? -6.074 1.046 1.044 1 98.62 296 ALA A CA 1
ATOM 2250 C C . ALA A 1 296 ? -5.66 0.026 -0.013 1 98.62 296 ALA A C 1
ATOM 2252 O O . ALA A 1 296 ? -6.125 -1.117 0.003 1 98.62 296 ALA A O 1
ATOM 2253 N N . ILE A 1 297 ? -4.766 0.437 -0.911 1 98.81 297 ILE A N 1
ATOM 2254 C CA . ILE A 1 297 ? -4.281 -0.431 -1.979 1 98.81 297 ILE A CA 1
ATOM 2255 C C . ILE A 1 297 ? -3.541 -1.624 -1.378 1 98.81 297 ILE A C 1
ATOM 2257 O O . ILE A 1 297 ? -3.771 -2.77 -1.773 1 98.81 297 ILE A O 1
ATOM 2261 N N . TYR A 1 298 ? -2.715 -1.345 -0.361 1 98.56 298 TYR A N 1
ATOM 2262 C CA . TYR A 1 298 ? -1.975 -2.379 0.353 1 98.56 298 TYR A CA 1
ATOM 2263 C C . TYR A 1 298 ? -2.922 -3.393 0.982 1 98.56 298 TYR A C 1
ATOM 2265 O O . TYR A 1 298 ? -2.787 -4.598 0.762 1 98.56 298 TYR A O 1
ATOM 2273 N N . GLY A 1 299 ? -3.887 -2.881 1.731 1 98.62 299 GLY A N 1
ATOM 2274 C CA . GLY A 1 299 ? -4.855 -3.762 2.363 1 98.62 299 GLY A CA 1
ATOM 2275 C C . GLY A 1 299 ? -5.621 -4.617 1.371 1 98.62 299 GLY A C 1
ATOM 2276 O O . GLY A 1 299 ? -5.871 -5.797 1.624 1 98.62 299 GLY A O 1
ATOM 2277 N N . GLY A 1 300 ? -5.984 -4.02 0.216 1 98.81 300 GLY A N 1
ATOM 2278 C CA . GLY A 1 300 ? -6.66 -4.766 -0.832 1 98.81 300 GLY A CA 1
ATOM 2279 C C . GLY A 1 300 ? -5.824 -5.906 -1.384 1 98.81 300 GLY A C 1
ATOM 2280 O O . GLY A 1 300 ? -6.344 -6.992 -1.65 1 98.81 300 GLY A O 1
ATOM 2281 N N . SER A 1 301 ? -4.543 -5.66 -1.556 1 98.69 301 SER A N 1
ATOM 2282 C CA . SER A 1 301 ? -3.635 -6.68 -2.064 1 98.69 301 SER A CA 1
ATOM 2283 C C . SER A 1 301 ? -3.525 -7.855 -1.099 1 98.69 301 SER A C 1
ATOM 2285 O O . SER A 1 301 ? -3.555 -9.016 -1.518 1 98.69 301 SER A O 1
ATOM 2287 N N . LEU A 1 302 ? -3.426 -7.543 0.221 1 98.5 302 LEU A N 1
ATOM 2288 C CA . LEU A 1 302 ? -3.326 -8.594 1.226 1 98.5 302 LEU A CA 1
ATOM 2289 C C . LEU A 1 302 ? -4.602 -9.43 1.263 1 98.5 302 LEU A C 1
ATOM 2291 O O . LEU A 1 302 ? -4.539 -10.664 1.239 1 98.5 302 LEU A O 1
ATOM 2295 N N . ALA A 1 303 ? -5.699 -8.695 1.281 1 98.88 303 ALA A N 1
ATOM 2296 C CA . ALA A 1 303 ? -6.984 -9.391 1.325 1 98.88 303 ALA A CA 1
ATOM 2297 C C . ALA A 1 303 ? -7.148 -10.312 0.12 1 98.88 303 ALA A C 1
ATOM 2299 O O . ALA A 1 303 ? -7.617 -11.445 0.256 1 98.88 303 ALA A O 1
ATOM 2300 N N . ALA A 1 304 ? -6.754 -9.852 -1.026 1 98.88 304 ALA A N 1
ATOM 2301 C CA . ALA A 1 304 ? -6.859 -10.648 -2.246 1 98.88 304 ALA A CA 1
ATOM 2302 C C . ALA A 1 304 ? -6.035 -11.93 -2.139 1 98.88 304 ALA A C 1
ATOM 2304 O O . ALA A 1 304 ? -6.492 -13 -2.543 1 98.88 304 ALA A O 1
ATOM 2305 N N . GLY A 1 305 ? -4.824 -11.781 -1.611 1 98.5 305 GLY A N 1
ATOM 2306 C CA . GLY A 1 305 ? -4.004 -12.969 -1.396 1 98.5 305 GLY A CA 1
ATOM 2307 C C . GLY A 1 305 ? -4.68 -14.008 -0.523 1 98.5 305 GLY A C 1
ATOM 2308 O O . GLY A 1 305 ? -4.664 -15.195 -0.844 1 98.5 305 GLY A O 1
ATOM 2309 N N . GLY A 1 306 ? -5.289 -13.539 0.586 1 98.62 306 GLY A N 1
ATOM 2310 C CA . GLY A 1 306 ? -5.988 -14.438 1.485 1 98.62 306 GLY A CA 1
ATOM 2311 C C . GLY A 1 306 ? -7.215 -15.078 0.858 1 98.62 306 GLY A C 1
ATOM 2312 O O . GLY A 1 306 ? -7.473 -16.266 1.055 1 98.62 306 GLY A O 1
ATOM 2313 N N . LEU A 1 307 ? -7.938 -14.273 0.123 1 98.88 307 LEU A N 1
ATOM 2314 C CA . LEU A 1 307 ? -9.125 -14.758 -0.572 1 98.88 307 LEU A CA 1
ATOM 2315 C C . LEU A 1 307 ? -8.766 -15.883 -1.534 1 98.88 307 LEU A C 1
ATOM 2317 O O . LEU A 1 307 ? -9.391 -16.953 -1.506 1 98.88 307 LEU A O 1
ATOM 2321 N N . VAL A 1 308 ? -7.766 -15.695 -2.342 1 98.75 308 VAL A N 1
ATOM 2322 C CA . VAL A 1 308 ? -7.355 -16.688 -3.338 1 98.75 308 VAL A CA 1
ATOM 2323 C C . VAL A 1 308 ? -6.848 -17.938 -2.641 1 98.75 308 VAL A C 1
ATOM 2325 O O . VAL A 1 308 ? -7.191 -19.062 -3.035 1 98.75 308 VAL A O 1
ATOM 2328 N N . ALA A 1 309 ? -6.062 -17.75 -1.579 1 98.19 309 ALA A N 1
ATOM 2329 C CA . ALA A 1 309 ? -5.547 -18.891 -0.835 1 98.19 309 ALA A CA 1
ATOM 2330 C C . ALA A 1 309 ? -6.684 -19.766 -0.311 1 98.19 309 ALA A C 1
ATOM 2332 O O . ALA A 1 309 ? -6.664 -20.984 -0.475 1 98.19 309 ALA A O 1
ATOM 2333 N N . GLN A 1 310 ? -7.719 -19.141 0.276 1 98.19 310 GLN A N 1
ATOM 2334 C CA . GLN A 1 310 ? -8.836 -19.875 0.848 1 98.19 310 GLN A CA 1
ATOM 2335 C C . GLN A 1 310 ? -9.672 -20.547 -0.242 1 98.19 310 GLN A C 1
ATOM 2337 O O . GLN A 1 310 ? -10.047 -21.719 -0.114 1 98.19 310 GLN A O 1
ATOM 2342 N N . LEU A 1 311 ? -9.922 -19.812 -1.295 1 98.5 311 LEU A N 1
ATOM 2343 C CA . LEU A 1 311 ? -10.758 -20.328 -2.375 1 98.5 311 LEU A CA 1
ATOM 2344 C C . LEU A 1 311 ? -10.109 -21.547 -3.031 1 98.5 311 LEU A C 1
ATOM 2346 O O . LEU A 1 311 ? -10.773 -22.547 -3.271 1 98.5 311 LEU A O 1
ATOM 2350 N N . LEU A 1 312 ? -8.82 -21.469 -3.252 1 97.81 312 LEU A N 1
ATOM 2351 C CA . LEU A 1 312 ? -8.133 -22.562 -3.932 1 97.81 312 LEU A CA 1
ATOM 2352 C C . LEU A 1 312 ? -7.969 -23.766 -3.004 1 97.81 312 LEU A C 1
ATOM 2354 O O . LEU A 1 312 ? -8.023 -24.922 -3.451 1 97.81 312 LEU A O 1
ATOM 2358 N N . ALA A 1 313 ? -7.746 -23.484 -1.718 1 96.56 313 ALA A N 1
ATOM 2359 C CA . ALA A 1 313 ? -7.684 -24.578 -0.748 1 96.56 313 ALA A CA 1
ATOM 2360 C C . ALA A 1 313 ? -9.016 -25.312 -0.672 1 96.56 313 ALA A C 1
ATOM 2362 O O . ALA A 1 313 ? -9.039 -26.547 -0.635 1 96.56 313 ALA A O 1
ATOM 2363 N N . GLU A 1 314 ? -10.086 -24.547 -0.66 1 96.12 314 GLU A N 1
ATOM 2364 C CA . GLU A 1 314 ? -11.414 -25.141 -0.597 1 96.12 314 GLU A CA 1
ATOM 2365 C C . GLU A 1 314 ? -11.727 -25.938 -1.861 1 96.12 314 GLU A C 1
ATOM 2367 O O . GLU A 1 314 ? -12.312 -27.016 -1.792 1 96.12 314 GLU A O 1
ATOM 2372 N N . LYS A 1 315 ? -11.305 -25.422 -2.973 1 92.44 315 LYS A N 1
ATOM 2373 C CA . LYS A 1 315 ? -11.484 -26.156 -4.227 1 92.44 315 LYS A CA 1
ATOM 2374 C C . LYS A 1 315 ? -10.727 -27.484 -4.203 1 92.44 315 LYS A C 1
ATOM 2376 O O . LYS A 1 315 ? -11.25 -28.5 -4.652 1 92.44 315 LYS A O 1
ATOM 2381 N N . ALA A 1 316 ? -9.547 -27.484 -3.676 1 91.44 316 ALA A N 1
ATOM 2382 C CA . ALA A 1 316 ? -8.719 -28.672 -3.594 1 91.44 316 ALA A CA 1
ATOM 2383 C C . ALA A 1 316 ? -9.352 -29.719 -2.689 1 91.44 316 ALA A C 1
ATOM 2385 O O . ALA A 1 316 ? -9.164 -30.922 -2.895 1 91.44 316 ALA A O 1
ATOM 2386 N N . GLU A 1 317 ? -10.133 -29.25 -1.758 1 89.88 317 GLU A N 1
ATOM 2387 C CA . GLU A 1 317 ? -10.797 -30.141 -0.818 1 89.88 317 GLU A CA 1
ATOM 2388 C C . GLU A 1 317 ? -12.164 -30.578 -1.345 1 89.88 317 GLU A C 1
ATOM 2390 O O . GLU A 1 317 ? -12.859 -31.375 -0.708 1 89.88 317 GLU A O 1
ATOM 2395 N N . GLY A 1 318 ? -12.578 -30.094 -2.527 1 85.56 318 GLY A N 1
ATOM 2396 C CA . GLY A 1 318 ? -13.859 -30.422 -3.123 1 85.56 318 GLY A CA 1
ATOM 2397 C C . GLY A 1 318 ? -15.016 -29.641 -2.535 1 85.56 318 GLY A C 1
ATOM 2398 O O . GLY A 1 318 ? -16.156 -30.094 -2.57 1 85.56 318 GLY A O 1
ATOM 2399 N N . LYS A 1 319 ? -14.633 -28.656 -2 1 79.44 319 LYS A N 1
ATOM 2400 C CA . LYS A 1 319 ? -15.641 -27.766 -1.414 1 79.44 319 LYS A CA 1
ATOM 2401 C C . LYS A 1 319 ? -15.938 -26.578 -2.328 1 79.44 319 LYS A C 1
ATOM 2403 O O . LYS A 1 319 ? -15.062 -26.141 -3.08 1 79.44 319 LYS A O 1
ATOM 2408 N N . MET B 1 1 ? 31.781 26.344 -0.808 1 40.09 1 MET B N 1
ATOM 2409 C CA . MET B 1 1 ? 30.328 26.438 -0.8 1 40.09 1 MET B CA 1
ATOM 2410 C C . MET B 1 1 ? 29.719 25.359 0.112 1 40.09 1 MET B C 1
ATOM 2412 O O . MET B 1 1 ? 30.172 24.219 0.12 1 40.09 1 MET B O 1
ATOM 2416 N N . ALA B 1 2 ? 29.141 25.766 1.16 1 52.03 2 ALA B N 1
ATOM 2417 C CA . ALA B 1 2 ? 28.734 24.797 2.176 1 52.03 2 ALA B CA 1
ATOM 2418 C C . ALA B 1 2 ? 27.953 23.641 1.556 1 52.03 2 ALA B C 1
ATOM 2420 O O . ALA B 1 2 ? 27.109 23.859 0.676 1 52.03 2 ALA B O 1
ATOM 2421 N N . SER B 1 3 ? 28.453 22.391 1.72 1 76.38 3 SER B N 1
ATOM 2422 C CA . SER B 1 3 ? 27.844 21.219 1.119 1 76.38 3 SER B CA 1
ATOM 2423 C C . SER B 1 3 ? 26.375 21.094 1.501 1 76.38 3 SER B C 1
ATOM 2425 O O . SER B 1 3 ? 26 21.375 2.641 1 76.38 3 SER B O 1
ATOM 2427 N N . LYS B 1 4 ? 25.484 21.094 0.517 1 93.12 4 LYS B N 1
ATOM 2428 C CA . LYS B 1 4 ? 24.047 20.984 0.698 1 93.12 4 LYS B CA 1
ATOM 2429 C C . LYS B 1 4 ? 23.703 19.766 1.556 1 93.12 4 LYS B C 1
ATOM 2431 O O . LYS B 1 4 ? 24.219 18.672 1.333 1 93.12 4 LYS B O 1
ATOM 2436 N N . VAL B 1 5 ? 23.031 20.016 2.736 1 97.88 5 VAL B N 1
ATOM 2437 C CA . VAL B 1 5 ? 22.531 18.938 3.582 1 97.88 5 VAL B CA 1
ATOM 2438 C C . VAL B 1 5 ? 21.031 18.734 3.342 1 97.88 5 VAL B C 1
ATOM 2440 O O . VAL B 1 5 ? 20.25 19.672 3.52 1 97.88 5 VAL B O 1
ATOM 2443 N N . TYR B 1 6 ? 20.672 17.609 2.898 1 98.81 6 TYR B N 1
ATOM 2444 C CA . TYR B 1 6 ? 19.281 17.281 2.652 1 98.81 6 TYR B CA 1
ATOM 2445 C C . TYR B 1 6 ? 18.594 16.828 3.936 1 98.81 6 TYR B C 1
ATOM 2447 O O . TYR B 1 6 ? 19.25 16.328 4.859 1 98.81 6 TYR B O 1
ATOM 2455 N N . ASP B 1 7 ? 17.281 17.016 3.998 1 98.81 7 ASP B N 1
ATOM 2456 C CA . ASP B 1 7 ? 16.531 16.391 5.09 1 98.81 7 ASP B CA 1
ATOM 2457 C C . ASP B 1 7 ? 16.609 14.867 5.008 1 98.81 7 ASP B C 1
ATOM 2459 O O . ASP B 1 7 ? 16.812 14.195 6.023 1 98.81 7 ASP B O 1
ATOM 2463 N N . VAL B 1 8 ? 16.484 14.312 3.805 1 98.94 8 VAL B N 1
ATOM 2464 C CA . VAL B 1 8 ? 16.453 12.859 3.652 1 98.94 8 VAL B CA 1
ATOM 2465 C C . VAL B 1 8 ? 17.297 12.453 2.451 1 98.94 8 VAL B C 1
ATOM 2467 O O . VAL B 1 8 ? 17.172 13.023 1.367 1 98.94 8 VAL B O 1
ATOM 2470 N N . LEU B 1 9 ? 18.219 11.523 2.611 1 98.94 9 LEU B N 1
ATOM 2471 C CA . LEU B 1 9 ? 18.812 10.781 1.5 1 98.94 9 LEU B CA 1
ATOM 2472 C C . LEU B 1 9 ? 17.984 9.531 1.187 1 98.94 9 LEU B C 1
ATOM 2474 O O . LEU B 1 9 ? 17.844 8.648 2.033 1 98.94 9 LEU B O 1
ATOM 2478 N N . ILE B 1 10 ? 17.391 9.492 0.04 1 99 10 ILE B N 1
ATOM 2479 C CA . ILE B 1 10 ? 16.609 8.336 -0.395 1 99 10 ILE B CA 1
ATOM 2480 C C . ILE B 1 10 ? 17.453 7.469 -1.33 1 99 10 ILE B C 1
ATOM 2482 O O . ILE B 1 10 ? 17.859 7.914 -2.404 1 99 10 ILE B O 1
ATOM 2486 N N . ILE B 1 11 ? 17.734 6.219 -0.923 1 98.94 11 ILE B N 1
ATOM 2487 C CA . ILE B 1 11 ? 18.547 5.309 -1.718 1 98.94 11 ILE B CA 1
ATOM 2488 C C . ILE B 1 11 ? 17.641 4.34 -2.48 1 98.94 11 ILE B C 1
ATOM 2490 O O . ILE B 1 11 ? 17.125 3.375 -1.905 1 98.94 11 ILE B O 1
ATOM 2494 N N . GLY B 1 12 ? 17.5 4.562 -3.791 1 98.75 12 GLY B N 1
ATOM 2495 C CA . GLY B 1 12 ? 16.609 3.779 -4.637 1 98.75 12 GLY B CA 1
ATOM 2496 C C . GLY B 1 12 ? 15.453 4.582 -5.191 1 98.75 12 GLY B C 1
ATOM 2497 O O . GLY B 1 12 ? 14.758 5.273 -4.441 1 98.75 12 GLY B O 1
ATOM 2498 N N . GLY B 1 13 ? 15.242 4.488 -6.457 1 98.5 13 GLY B N 1
ATOM 2499 C CA . GLY B 1 13 ? 14.203 5.246 -7.133 1 98.5 13 GLY B CA 1
ATOM 2500 C C . GLY B 1 13 ? 13.062 4.375 -7.641 1 98.5 13 GLY B C 1
ATOM 2501 O O . GLY B 1 13 ? 12.43 4.703 -8.641 1 98.5 13 GLY B O 1
ATOM 2502 N N . GLY B 1 14 ? 12.859 3.152 -7.004 1 98.38 14 GLY B N 1
ATOM 2503 C CA . GLY B 1 14 ? 11.695 2.33 -7.293 1 98.38 14 GLY B CA 1
ATOM 2504 C C . GLY B 1 14 ? 10.422 2.84 -6.641 1 98.38 14 GLY B C 1
ATOM 2505 O O . GLY B 1 14 ? 10.375 3.977 -6.164 1 98.38 14 GLY B O 1
ATOM 2506 N N . PRO B 1 15 ? 9.375 2.018 -6.625 1 98.5 15 PRO B N 1
ATOM 2507 C CA . PRO B 1 15 ? 8.078 2.455 -6.102 1 98.5 15 PRO B CA 1
ATOM 2508 C C . PRO B 1 15 ? 8.164 2.971 -4.668 1 98.5 15 PRO B C 1
ATOM 2510 O O . PRO B 1 15 ? 7.555 3.988 -4.336 1 98.5 15 PRO B O 1
ATOM 2513 N N . ALA B 1 16 ? 8.938 2.326 -3.838 1 98.81 16 ALA B N 1
ATOM 2514 C CA . ALA B 1 16 ? 9.055 2.736 -2.441 1 98.81 16 ALA B CA 1
ATOM 2515 C C . ALA B 1 16 ? 9.742 4.094 -2.324 1 98.81 16 ALA B C 1
ATOM 2517 O O . ALA B 1 16 ? 9.242 4.992 -1.646 1 98.81 16 ALA B O 1
ATOM 2518 N N . GLY B 1 17 ? 10.852 4.258 -2.998 1 98.94 17 GLY B N 1
ATOM 2519 C CA . GLY B 1 17 ? 11.586 5.512 -2.941 1 98.94 17 GLY B CA 1
ATOM 2520 C C . GLY B 1 17 ? 10.812 6.688 -3.496 1 98.94 17 GLY B C 1
ATOM 2521 O O . GLY B 1 17 ? 10.828 7.777 -2.924 1 98.94 17 GLY B O 1
ATOM 2522 N N . LEU B 1 18 ? 10.125 6.445 -4.586 1 98.94 18 LEU B N 1
ATOM 2523 C CA . LEU B 1 18 ? 9.305 7.488 -5.199 1 98.94 18 LEU B CA 1
ATOM 2524 C C . LEU B 1 18 ? 8.164 7.895 -4.277 1 98.94 18 LEU B C 1
ATOM 2526 O O . LEU B 1 18 ? 7.789 9.07 -4.227 1 98.94 18 LEU B O 1
ATOM 2530 N N . THR B 1 19 ? 7.637 6.93 -3.555 1 98.94 19 THR B N 1
ATOM 2531 C CA . THR B 1 19 ? 6.566 7.23 -2.609 1 98.94 19 THR B CA 1
ATOM 2532 C C . THR B 1 19 ? 7.086 8.078 -1.452 1 98.94 19 THR B C 1
ATOM 2534 O O . THR B 1 19 ? 6.449 9.055 -1.051 1 98.94 19 THR B O 1
ATOM 2537 N N . VAL B 1 20 ? 8.289 7.672 -0.93 1 98.94 20 VAL B N 1
ATOM 2538 C CA . VAL B 1 20 ? 8.891 8.477 0.125 1 98.94 20 VAL B CA 1
ATOM 2539 C C . VAL B 1 20 ? 9.062 9.914 -0.361 1 98.94 20 VAL B C 1
ATOM 2541 O O . VAL B 1 20 ? 8.641 10.859 0.311 1 98.94 20 VAL B O 1
ATOM 2544 N N . ALA B 1 21 ? 9.602 10.062 -1.574 1 98.94 21 ALA B N 1
ATOM 2545 C CA . ALA B 1 21 ? 9.938 11.375 -2.127 1 98.94 21 ALA B CA 1
ATOM 2546 C C . ALA B 1 21 ? 8.688 12.242 -2.27 1 98.94 21 ALA B C 1
ATOM 2548 O O . ALA B 1 21 ? 8.664 13.391 -1.824 1 98.94 21 ALA B O 1
ATOM 2549 N N . THR B 1 22 ? 7.633 11.688 -2.857 1 98.81 22 THR B N 1
ATOM 2550 C CA . THR B 1 22 ? 6.422 12.461 -3.094 1 98.81 22 THR B CA 1
ATOM 2551 C C . THR B 1 22 ? 5.766 12.852 -1.773 1 98.81 22 THR B C 1
ATOM 2553 O O . THR B 1 22 ? 5.262 13.969 -1.631 1 98.81 22 THR B O 1
ATOM 2556 N N . THR B 1 23 ? 5.836 11.961 -0.802 1 98.81 23 THR B N 1
ATOM 2557 C CA . THR B 1 23 ? 5.125 12.18 0.454 1 98.81 23 THR B CA 1
ATOM 2558 C C . THR B 1 23 ? 5.836 13.227 1.305 1 98.81 23 THR B C 1
ATOM 2560 O O . THR B 1 23 ? 5.199 14.148 1.823 1 98.81 23 THR B O 1
ATOM 2563 N N . ILE B 1 24 ? 7.148 13.172 1.408 1 98.81 24 ILE B N 1
ATOM 2564 C CA . ILE B 1 24 ? 7.848 14.117 2.268 1 98.81 24 ILE B CA 1
ATOM 2565 C C . ILE B 1 24 ? 7.855 15.5 1.613 1 98.81 24 ILE B C 1
ATOM 2567 O O . ILE B 1 24 ? 7.93 16.516 2.303 1 98.81 24 ILE B O 1
ATOM 2571 N N . ALA B 1 25 ? 7.777 15.5 0.242 1 98.75 25 ALA B N 1
ATOM 2572 C CA . ALA B 1 25 ? 7.711 16.781 -0.469 1 98.75 25 ALA B CA 1
ATOM 2573 C C . ALA B 1 25 ? 6.469 17.562 -0.067 1 98.75 25 ALA B C 1
ATOM 2575 O O . ALA B 1 25 ? 6.5 18.797 0.01 1 98.75 25 ALA B O 1
ATOM 2576 N N . ARG B 1 26 ? 5.379 16.859 0.276 1 98.69 26 ARG B N 1
ATOM 2577 C CA . ARG B 1 26 ? 4.113 17.484 0.647 1 98.69 26 ARG B CA 1
ATOM 2578 C C . ARG B 1 26 ? 4.219 18.188 1.995 1 98.69 26 ARG B C 1
ATOM 2580 O O . ARG B 1 26 ? 3.352 18.984 2.355 1 98.69 26 ARG B O 1
ATOM 2587 N N . GLN B 1 27 ? 5.293 17.922 2.742 1 98.56 27 GLN B N 1
ATOM 2588 C CA . GLN B 1 27 ? 5.59 18.578 4.004 1 98.56 27 GLN B CA 1
ATOM 2589 C C . GLN B 1 27 ? 6.871 19.406 3.904 1 98.56 27 GLN B C 1
ATOM 2591 O O . GLN B 1 27 ? 7.539 19.656 4.91 1 98.56 27 GLN B O 1
ATOM 2596 N N . LEU B 1 28 ? 7.301 19.688 2.678 1 98.56 28 LEU B N 1
ATOM 2597 C CA . LEU B 1 28 ? 8.352 20.641 2.33 1 98.56 28 LEU B CA 1
ATOM 2598 C C . LEU B 1 28 ? 9.711 20.141 2.805 1 98.56 28 LEU B C 1
ATOM 2600 O O . LEU B 1 28 ? 10.617 20.938 3.066 1 98.56 28 LEU B O 1
ATOM 2604 N N . GLN B 1 29 ? 9.859 18.844 3.012 1 98.75 29 GLN B N 1
ATOM 2605 C CA . GLN B 1 29 ? 11.172 18.297 3.338 1 98.75 29 GLN B CA 1
ATOM 2606 C C . GLN B 1 29 ? 12.031 18.156 2.088 1 98.75 29 GLN B C 1
ATOM 2608 O O . GLN B 1 29 ? 11.539 17.781 1.023 1 98.75 29 GLN B O 1
ATOM 2613 N N . THR B 1 30 ? 13.297 18.469 2.201 1 98.81 30 THR B N 1
ATOM 2614 C CA . THR B 1 30 ? 14.219 18.328 1.079 1 98.81 30 THR B CA 1
ATOM 2615 C C . THR B 1 30 ? 14.742 16.906 0.991 1 98.81 30 THR B C 1
ATOM 2617 O O . THR B 1 30 ? 14.938 16.234 2.016 1 98.81 30 THR B O 1
ATOM 2620 N N . ALA B 1 31 ? 14.953 16.453 -0.246 1 98.88 31 ALA B N 1
ATOM 2621 C CA . ALA B 1 31 ? 15.508 15.109 -0.43 1 98.88 31 ALA B CA 1
ATOM 2622 C C . ALA B 1 31 ? 16.281 15.008 -1.742 1 98.88 31 ALA B C 1
ATOM 2624 O O . ALA B 1 31 ? 16.062 15.805 -2.66 1 98.88 31 ALA B O 1
ATOM 2625 N N . ILE B 1 32 ? 17.188 14.125 -1.762 1 98.88 32 ILE B N 1
ATOM 2626 C CA . ILE B 1 32 ? 17.781 13.664 -3.006 1 98.88 32 ILE B CA 1
ATOM 2627 C C . ILE B 1 32 ? 17.578 12.156 -3.15 1 98.88 32 ILE B C 1
ATOM 2629 O O . ILE B 1 32 ? 17.828 11.398 -2.207 1 98.88 32 ILE B O 1
ATOM 2633 N N . VAL B 1 33 ? 17.031 11.773 -4.293 1 98.94 33 VAL B N 1
ATOM 2634 C CA . VAL B 1 33 ? 16.875 10.367 -4.637 1 98.94 33 VAL B CA 1
ATOM 2635 C C . VAL B 1 33 ? 18.094 9.891 -5.426 1 98.94 33 VAL B C 1
ATOM 2637 O O . VAL B 1 33 ? 18.344 10.367 -6.539 1 98.94 33 VAL B O 1
ATOM 2640 N N . LEU B 1 34 ? 18.859 9.047 -4.797 1 98.94 34 LEU B N 1
ATOM 2641 C CA . LEU B 1 34 ? 20 8.414 -5.445 1 98.94 34 LEU B CA 1
ATOM 2642 C C . LEU B 1 34 ? 19.625 7.043 -6.004 1 98.94 34 LEU B C 1
ATOM 2644 O O . LEU B 1 34 ? 19.469 6.082 -5.246 1 98.94 34 LEU B O 1
ATOM 2648 N N . ASP B 1 35 ? 19.484 6.961 -7.324 1 98.62 35 ASP B N 1
ATOM 2649 C CA . ASP B 1 35 ? 18.938 5.781 -7.98 1 98.62 35 ASP B CA 1
ATOM 2650 C C . ASP B 1 35 ? 19.953 5.164 -8.938 1 98.62 35 ASP B C 1
ATOM 2652 O O . ASP B 1 35 ? 20.438 5.836 -9.852 1 98.62 35 ASP B O 1
ATOM 2656 N N . SER B 1 36 ? 20.266 3.912 -8.75 1 97.19 36 SER B N 1
ATOM 2657 C CA . SER B 1 36 ? 21.219 3.23 -9.609 1 97.19 36 SER B CA 1
ATOM 2658 C C . SER B 1 36 ? 20.641 2.947 -10.984 1 97.19 36 SER B C 1
ATOM 2660 O O . SER B 1 36 ? 21.375 2.723 -11.945 1 97.19 36 SER B O 1
ATOM 2662 N N . GLY B 1 37 ? 19.297 2.814 -11.055 1 96 37 GLY B N 1
ATOM 2663 C CA . GLY B 1 37 ? 18.625 2.443 -12.297 1 96 37 GLY B CA 1
ATOM 2664 C C . GLY B 1 37 ? 18.469 0.945 -12.469 1 96 37 GLY B C 1
ATOM 2665 O O . GLY B 1 37 ? 17.906 0.482 -13.461 1 96 37 GLY B O 1
ATOM 2666 N N . ALA B 1 38 ? 18.953 0.199 -11.516 1 93.88 38 ALA B N 1
ATOM 2667 C CA . ALA B 1 38 ? 18.812 -1.254 -11.547 1 93.88 38 ALA B CA 1
ATOM 2668 C C . ALA B 1 38 ? 17.609 -1.701 -10.734 1 93.88 38 ALA B C 1
ATOM 2670 O O . ALA B 1 38 ? 17.531 -1.443 -9.531 1 93.88 38 ALA B O 1
ATOM 2671 N N . TYR B 1 39 ? 16.641 -2.34 -11.422 1 95.25 39 TYR B N 1
ATOM 2672 C CA . TYR B 1 39 ? 15.406 -2.74 -10.766 1 95.25 39 TYR B CA 1
ATOM 2673 C C . TYR B 1 39 ? 15.188 -4.246 -10.867 1 95.25 39 TYR B C 1
ATOM 2675 O O . TYR B 1 39 ? 15.477 -4.848 -11.906 1 95.25 39 TYR B O 1
ATOM 2683 N N . ARG B 1 40 ? 14.648 -4.801 -9.82 1 93.44 40 ARG B N 1
ATOM 2684 C CA . ARG B 1 40 ? 14.367 -6.23 -9.758 1 93.44 40 ARG B CA 1
ATOM 2685 C C . ARG B 1 40 ? 13.461 -6.66 -10.914 1 93.44 40 ARG B C 1
ATOM 2687 O O . ARG B 1 40 ? 13.633 -7.746 -11.469 1 93.44 40 ARG B O 1
ATOM 2694 N N . ASN B 1 41 ? 12.523 -5.773 -11.281 1 90.06 41 ASN B N 1
ATOM 2695 C CA . ASN B 1 41 ? 11.547 -6.137 -12.297 1 90.06 41 ASN B CA 1
ATOM 2696 C C . ASN B 1 41 ? 11.922 -5.59 -13.664 1 90.06 41 ASN B C 1
ATOM 2698 O O . ASN B 1 41 ? 11.062 -5.41 -14.531 1 90.06 41 ASN B O 1
ATOM 2702 N N . ALA B 1 42 ? 13.195 -5.352 -13.859 1 88.38 42 ALA B N 1
ATOM 2703 C CA . ALA B 1 42 ? 13.656 -4.742 -15.102 1 88.38 42 ALA B CA 1
ATOM 2704 C C . ALA B 1 42 ? 13.32 -5.621 -16.297 1 88.38 42 ALA B C 1
ATOM 2706 O O . ALA B 1 42 ? 13.07 -5.117 -17.391 1 88.38 42 ALA B O 1
ATOM 2707 N N . ARG B 1 43 ? 13.203 -6.934 -16.125 1 87.19 43 ARG B N 1
ATOM 2708 C CA . ARG B 1 43 ? 12.977 -7.863 -17.234 1 87.19 43 ARG B CA 1
ATOM 2709 C C . ARG B 1 43 ? 11.5 -7.883 -17.641 1 87.19 43 ARG B C 1
ATOM 2711 O O . ARG B 1 43 ? 11.164 -8.305 -18.75 1 87.19 43 ARG B O 1
ATOM 2718 N N . THR B 1 44 ? 10.672 -7.418 -16.703 1 89.75 44 THR B N 1
ATOM 2719 C CA . THR B 1 44 ? 9.234 -7.535 -16.922 1 89.75 44 THR B CA 1
ATOM 2720 C C . THR B 1 44 ? 8.734 -6.402 -17.812 1 89.75 44 THR B C 1
ATOM 2722 O O . THR B 1 44 ? 9.133 -5.246 -17.641 1 89.75 44 THR B O 1
ATOM 2725 N N . GLU B 1 45 ? 7.848 -6.766 -18.719 1 90.88 45 GLU B N 1
ATOM 2726 C CA . GLU B 1 45 ? 7.289 -5.77 -19.625 1 90.88 45 GLU B CA 1
ATOM 2727 C C . GLU B 1 45 ? 5.988 -5.195 -19.078 1 90.88 45 GLU B C 1
ATOM 2729 O O . GLU B 1 45 ? 5.539 -4.133 -19.516 1 90.88 45 GLU B O 1
ATOM 2734 N N . HIS B 1 46 ? 5.359 -5.957 -18.234 1 94.62 46 HIS B N 1
ATOM 2735 C CA . HIS B 1 46 ? 4.086 -5.539 -17.656 1 94.62 46 HIS B CA 1
ATOM 2736 C C . HIS B 1 46 ? 4.055 -5.781 -16.156 1 94.62 46 HIS B C 1
ATOM 2738 O O . HIS B 1 46 ? 4.512 -6.82 -15.68 1 94.62 46 HIS B O 1
ATOM 2744 N N . MET B 1 47 ? 3.615 -4.789 -15.453 1 96.06 47 MET B N 1
ATOM 2745 C CA . MET B 1 47 ? 3.328 -4.996 -14.039 1 96.06 47 MET B CA 1
ATOM 2746 C C . MET B 1 47 ? 1.832 -5.176 -13.805 1 96.06 47 MET B C 1
ATOM 2748 O O . MET B 1 47 ? 1.015 -4.68 -14.586 1 96.06 47 MET B O 1
ATOM 2752 N N . HIS B 1 48 ? 1.487 -5.906 -12.805 1 97.56 48 HIS B N 1
ATOM 2753 C CA . HIS B 1 48 ? 0.091 -6.207 -12.508 1 97.56 48 HIS B CA 1
ATOM 2754 C C . HIS B 1 48 ? -0.212 -6.012 -11.023 1 97.56 48 HIS B C 1
ATOM 2756 O O . HIS B 1 48 ? 0.706 -5.934 -10.203 1 97.56 48 HIS B O 1
ATOM 2762 N N . GLY B 1 49 ? -1.463 -5.801 -10.711 1 96.19 49 GLY B N 1
ATOM 2763 C CA . GLY B 1 49 ? -1.897 -5.676 -9.328 1 96.19 49 GLY B CA 1
ATOM 2764 C C . GLY B 1 49 ? -1.768 -4.266 -8.789 1 96.19 49 GLY B C 1
ATOM 2765 O O . GLY B 1 49 ? -1.925 -4.039 -7.586 1 96.19 49 GLY B O 1
ATOM 2766 N N . VAL B 1 50 ? -1.449 -3.293 -9.633 1 97.62 50 VAL B N 1
ATOM 2767 C CA . VAL B 1 50 ? -1.318 -1.89 -9.25 1 97.62 50 VAL B CA 1
ATOM 2768 C C . VAL B 1 50 ? -2.445 -1.076 -9.883 1 97.62 50 VAL B C 1
ATOM 2770 O O . VAL B 1 50 ? -2.408 -0.772 -11.078 1 97.62 50 VAL B O 1
ATOM 2773 N N . PRO B 1 51 ? -3.455 -0.694 -9.062 1 98.06 51 PRO B N 1
ATOM 2774 C CA . PRO B 1 51 ? -4.59 0.023 -9.656 1 98.06 51 PRO B CA 1
ATOM 2775 C C . PRO B 1 51 ? -4.16 1.245 -10.461 1 98.06 51 PRO B C 1
ATOM 2777 O O . PRO B 1 51 ? -3.387 2.072 -9.969 1 98.06 51 PRO B O 1
ATOM 2780 N N . GLY B 1 52 ? -4.668 1.314 -11.656 1 98.06 52 GLY B N 1
ATOM 2781 C CA . GLY B 1 52 ? -4.359 2.422 -12.547 1 98.06 52 GLY B CA 1
ATOM 2782 C C . GLY B 1 52 ? -3.137 2.172 -13.406 1 98.06 52 GLY B C 1
ATOM 2783 O O . GLY B 1 52 ? -2.875 2.918 -14.352 1 98.06 52 GLY B O 1
ATOM 2784 N N . PHE B 1 53 ? -2.398 1.101 -13.133 1 98.31 53 PHE B N 1
ATOM 2785 C CA . PHE B 1 53 ? -1.201 0.803 -13.906 1 98.31 53 PHE B CA 1
ATOM 2786 C C . PHE B 1 53 ? -1.143 -0.677 -14.266 1 98.31 53 PHE B C 1
ATOM 2788 O O . PHE B 1 53 ? -0.065 -1.216 -14.523 1 98.31 53 PHE B O 1
ATOM 2795 N N . ASP B 1 54 ? -2.289 -1.38 -14.164 1 98 54 ASP B N 1
ATOM 2796 C CA . ASP B 1 54 ? -2.33 -2.791 -14.539 1 98 54 ASP B CA 1
ATOM 2797 C C . ASP B 1 54 ? -1.89 -2.988 -15.984 1 98 54 ASP B C 1
ATOM 2799 O O . ASP B 1 54 ? -2.416 -2.342 -16.891 1 98 54 ASP B O 1
ATOM 2803 N N . HIS B 1 55 ? -0.862 -3.875 -16.188 1 97.5 55 HIS B N 1
ATOM 2804 C CA . HIS B 1 55 ? -0.352 -4.285 -17.5 1 97.5 55 HIS B CA 1
ATOM 2805 C C . HIS B 1 55 ? 0.502 -3.188 -18.125 1 97.5 55 HIS B C 1
ATOM 2807 O O . HIS B 1 55 ? 0.696 -3.164 -19.344 1 97.5 55 HIS B O 1
ATOM 2813 N N . VAL B 1 56 ? 0.977 -2.258 -17.297 1 97.62 56 VAL B N 1
ATOM 2814 C CA . VAL B 1 56 ? 1.842 -1.176 -17.766 1 97.62 56 VAL B CA 1
ATOM 2815 C C . VAL B 1 56 ? 3.305 -1.547 -17.531 1 97.62 56 VAL B C 1
ATOM 2817 O O . VAL B 1 56 ? 3.627 -2.238 -16.547 1 97.62 56 VAL B O 1
ATOM 2820 N N . ASP B 1 57 ? 4.164 -1.146 -18.406 1 97.38 57 ASP B N 1
ATOM 2821 C CA . ASP B 1 57 ? 5.602 -1.3 -18.203 1 97.38 57 ASP B CA 1
ATOM 2822 C C . ASP B 1 57 ? 6.043 -0.586 -16.922 1 97.38 57 ASP B C 1
ATOM 2824 O O . ASP B 1 57 ? 5.73 0.589 -16.719 1 97.38 57 ASP B O 1
ATOM 2828 N N . PRO B 1 58 ? 6.754 -1.306 -16.062 1 97.12 58 PRO B N 1
ATOM 2829 C CA . PRO B 1 58 ? 7.195 -0.684 -14.812 1 97.12 58 PRO B CA 1
ATOM 2830 C C . PRO B 1 58 ? 7.977 0.608 -15.039 1 97.12 58 PRO B C 1
ATOM 2832 O O . PRO B 1 58 ? 7.918 1.522 -14.211 1 97.12 58 PRO B O 1
ATOM 2835 N N . ALA B 1 59 ? 8.688 0.71 -16.141 1 97.38 59 ALA B N 1
ATOM 2836 C CA . ALA B 1 59 ? 9.453 1.919 -16.438 1 97.38 59 ALA B CA 1
ATOM 2837 C C . ALA B 1 59 ? 8.523 3.107 -16.688 1 97.38 59 ALA B C 1
ATOM 2839 O O . ALA B 1 59 ? 8.844 4.238 -16.312 1 97.38 59 ALA B O 1
ATOM 2840 N N . VAL B 1 60 ? 7.375 2.852 -17.297 1 98 60 VAL B N 1
ATOM 2841 C CA . VAL B 1 60 ? 6.387 3.898 -17.531 1 98 60 VAL B CA 1
ATOM 2842 C C . VAL B 1 60 ? 5.832 4.402 -16.203 1 98 60 VAL B C 1
ATOM 2844 O O . VAL B 1 60 ? 5.68 5.609 -16.016 1 98 60 VAL B O 1
ATOM 2847 N N . PHE B 1 61 ? 5.586 3.512 -15.32 1 98.12 61 PHE B N 1
ATOM 2848 C CA . PHE B 1 61 ? 5.125 3.873 -13.984 1 98.12 61 PHE B CA 1
ATOM 2849 C C . PHE B 1 61 ? 6.141 4.766 -13.281 1 98.12 61 PHE B C 1
ATOM 2851 O O . PHE B 1 61 ? 5.789 5.828 -12.766 1 98.12 61 PHE B O 1
ATOM 2858 N N . ARG B 1 62 ? 7.414 4.348 -13.258 1 98.19 62 ARG B N 1
ATOM 2859 C CA . ARG B 1 62 ? 8.453 5.105 -12.57 1 98.19 62 ARG B CA 1
ATOM 2860 C C . ARG B 1 62 ? 8.625 6.488 -13.195 1 98.19 62 ARG B C 1
ATOM 2862 O O . ARG B 1 62 ? 8.781 7.48 -12.484 1 98.19 62 ARG B O 1
ATOM 2869 N N . THR B 1 63 ? 8.555 6.48 -14.516 1 98.25 63 THR B N 1
ATOM 2870 C CA . THR B 1 63 ? 8.703 7.746 -15.234 1 98.25 63 THR B CA 1
ATOM 2871 C C . THR B 1 63 ? 7.57 8.703 -14.875 1 98.25 63 THR B C 1
ATOM 2873 O O . THR B 1 63 ? 7.812 9.883 -14.602 1 98.25 63 THR B O 1
ATOM 2876 N N . LYS B 1 64 ? 6.363 8.219 -14.883 1 98.69 64 LYS B N 1
ATOM 2877 C CA . LYS B 1 64 ? 5.203 9.039 -14.547 1 98.69 64 LYS B CA 1
ATOM 2878 C C . LYS B 1 64 ? 5.285 9.547 -13.117 1 98.69 64 LYS B C 1
ATOM 2880 O O . LYS B 1 64 ? 5.047 10.734 -12.859 1 98.69 64 LYS B O 1
ATOM 2885 N N . ALA B 1 65 ? 5.637 8.695 -12.164 1 98.75 65 ALA B N 1
ATOM 2886 C CA . ALA B 1 65 ? 5.734 9.055 -10.758 1 98.75 65 ALA B CA 1
ATOM 2887 C C . ALA B 1 65 ? 6.805 10.125 -10.539 1 98.75 65 ALA B C 1
ATOM 2889 O O . ALA B 1 65 ? 6.562 11.125 -9.867 1 98.75 65 ALA B O 1
ATOM 2890 N N . LYS B 1 66 ? 7.98 9.875 -11.125 1 98.75 66 LYS B N 1
ATOM 2891 C CA . LYS B 1 66 ? 9.062 10.852 -11.039 1 98.75 66 LYS B CA 1
ATOM 2892 C C . LYS B 1 66 ? 8.656 12.172 -11.68 1 98.75 66 LYS B C 1
ATOM 2894 O O . LYS B 1 66 ? 8.906 13.25 -11.125 1 98.75 66 LYS B O 1
ATOM 2899 N N . GLY B 1 67 ? 8.023 12.086 -12.836 1 98.75 67 GLY B N 1
ATOM 2900 C CA . GLY B 1 67 ? 7.555 13.273 -13.531 1 98.75 67 GLY B CA 1
ATOM 2901 C C . GLY B 1 67 ? 6.586 14.109 -12.711 1 98.75 67 GLY B C 1
ATOM 2902 O O . GLY B 1 67 ? 6.668 15.336 -12.695 1 98.75 67 GLY B O 1
ATOM 2903 N N . ASP B 1 68 ? 5.684 13.461 -12.008 1 98.69 68 ASP B N 1
ATOM 2904 C CA . ASP B 1 68 ? 4.727 14.148 -11.148 1 98.69 68 ASP B CA 1
ATOM 2905 C C . ASP B 1 68 ? 5.438 14.922 -10.039 1 98.69 68 ASP B C 1
ATOM 2907 O O . ASP B 1 68 ? 5.051 16.047 -9.711 1 98.69 68 ASP B O 1
ATOM 2911 N N . ILE B 1 69 ? 6.48 14.289 -9.445 1 98.69 69 ILE B N 1
ATOM 2912 C CA . ILE B 1 69 ? 7.238 14.922 -8.375 1 98.69 69 ILE B CA 1
ATOM 2913 C C . ILE B 1 69 ? 7.938 16.172 -8.914 1 98.69 69 ILE B C 1
ATOM 2915 O O . ILE B 1 69 ? 7.812 17.25 -8.336 1 98.69 69 ILE B O 1
ATOM 2919 N N . LEU B 1 70 ? 8.555 16.031 -10.055 1 98.5 70 LEU B N 1
ATOM 2920 C CA . LEU B 1 70 ? 9.359 17.109 -10.625 1 98.5 70 LEU B CA 1
ATOM 2921 C C . LEU B 1 70 ? 8.469 18.266 -11.094 1 98.5 70 LEU B C 1
ATOM 2923 O O . LEU B 1 70 ? 8.891 19.422 -11.086 1 98.5 70 LEU B O 1
ATOM 2927 N N . ALA B 1 71 ? 7.301 17.953 -11.438 1 98 71 ALA B N 1
ATOM 2928 C CA . ALA B 1 71 ? 6.383 18.953 -11.977 1 98 71 ALA B CA 1
ATOM 2929 C C . ALA B 1 71 ? 5.852 19.859 -10.875 1 98 71 ALA B C 1
ATOM 2931 O O . ALA B 1 71 ? 5.48 21 -11.133 1 98 71 ALA B O 1
ATOM 2932 N N . ARG B 1 72 ? 5.941 19.391 -9.617 1 97.25 72 ARG B N 1
ATOM 2933 C CA . ARG B 1 72 ? 5.141 20.141 -8.648 1 97.25 72 ARG B CA 1
ATOM 2934 C C . ARG B 1 72 ? 5.957 20.484 -7.41 1 97.25 72 ARG B C 1
ATOM 2936 O O . ARG B 1 72 ? 5.617 21.406 -6.672 1 97.25 72 ARG B O 1
ATOM 2943 N N . TYR B 1 73 ? 7 19.703 -7.18 1 98.12 73 TYR B N 1
ATOM 2944 C CA . TYR B 1 73 ? 7.723 19.859 -5.926 1 98.12 73 TYR B CA 1
ATOM 2945 C C . TYR B 1 73 ? 9.172 20.281 -6.18 1 98.12 73 TYR B C 1
ATOM 2947 O O . TYR B 1 73 ? 9.898 19.594 -6.902 1 98.12 73 TYR B O 1
ATOM 2955 N N . ASP B 1 74 ? 9.641 21.312 -5.5 1 97.69 74 ASP B N 1
ATOM 2956 C CA . ASP B 1 74 ? 10.969 21.875 -5.758 1 97.69 74 ASP B CA 1
ATOM 2957 C C . ASP B 1 74 ? 11.953 21.469 -4.668 1 97.69 74 ASP B C 1
ATOM 2959 O O . ASP B 1 74 ? 13.133 21.812 -4.73 1 97.69 74 ASP B O 1
ATOM 2963 N N . THR B 1 75 ? 11.469 20.625 -3.779 1 98.44 75 THR B N 1
ATOM 2964 C CA . THR B 1 75 ? 12.336 20.266 -2.662 1 98.44 75 THR B CA 1
ATOM 2965 C C . THR B 1 75 ? 13 18.906 -2.902 1 98.44 75 THR B C 1
ATOM 2967 O O . THR B 1 75 ? 13.812 18.453 -2.092 1 98.44 75 THR B O 1
ATOM 2970 N N . VAL B 1 76 ? 12.727 18.25 -4.031 1 98.81 76 VAL B N 1
ATOM 2971 C CA . VAL B 1 76 ? 13.25 16.906 -4.273 1 98.81 76 VAL B CA 1
ATOM 2972 C C . VAL B 1 76 ? 14.141 16.922 -5.512 1 98.81 76 VAL B C 1
ATOM 2974 O O . VAL B 1 76 ? 13.758 17.438 -6.562 1 98.81 76 VAL B O 1
ATOM 2977 N N . GLU B 1 77 ? 15.281 16.359 -5.387 1 98.69 77 GLU B N 1
ATOM 2978 C CA . GLU B 1 77 ? 16.219 16.188 -6.488 1 98.69 77 GLU B CA 1
ATOM 2979 C C . GLU B 1 77 ? 16.406 14.711 -6.82 1 98.69 77 GLU B C 1
ATOM 2981 O O . GLU B 1 77 ? 16.219 13.844 -5.961 1 98.69 77 GLU B O 1
ATOM 2986 N N . PHE B 1 78 ? 16.734 14.469 -8.055 1 98.81 78 PHE B N 1
ATOM 2987 C CA . PHE B 1 78 ? 17.031 13.117 -8.508 1 98.81 78 PHE B CA 1
ATOM 2988 C C . PHE B 1 78 ? 18.438 13.047 -9.094 1 98.81 78 PHE B C 1
ATOM 2990 O O . PHE B 1 78 ? 18.859 13.961 -9.805 1 98.81 78 PHE B O 1
ATOM 2997 N N . LYS B 1 79 ? 19.109 11.992 -8.719 1 98.56 79 LYS B N 1
ATOM 2998 C CA . LYS B 1 79 ? 20.438 11.742 -9.289 1 98.56 79 LYS B CA 1
ATOM 2999 C C . LYS B 1 79 ? 20.625 10.266 -9.594 1 98.56 79 LYS B C 1
ATOM 3001 O O . LYS B 1 79 ? 20.359 9.406 -8.75 1 98.56 79 LYS B O 1
ATOM 3006 N N . ARG B 1 80 ? 21 9.977 -10.859 1 98.31 80 ARG B N 1
ATOM 3007 C CA . ARG B 1 80 ? 21.469 8.625 -11.18 1 98.31 80 ARG B CA 1
ATOM 3008 C C . ARG B 1 80 ? 22.812 8.336 -10.516 1 98.31 80 ARG B C 1
ATOM 3010 O O . ARG B 1 80 ? 23.828 8.938 -10.875 1 98.31 80 ARG B O 1
ATOM 3017 N N . ALA B 1 81 ? 22.766 7.469 -9.523 1 98.12 81 ALA B N 1
ATOM 3018 C CA . ALA B 1 81 ? 23.984 7.168 -8.773 1 98.12 81 ALA B CA 1
ATOM 3019 C C . ALA B 1 81 ? 23.891 5.809 -8.086 1 98.12 81 ALA B C 1
ATOM 3021 O O . ALA B 1 81 ? 22.828 5.449 -7.559 1 98.12 81 ALA B O 1
ATOM 3022 N N . TRP B 1 82 ? 24.875 5.094 -8.211 1 97.44 82 TRP B N 1
ATOM 3023 C CA . TRP B 1 82 ? 25.047 3.893 -7.398 1 97.44 82 TRP B CA 1
ATOM 3024 C C . TRP B 1 82 ? 25.766 4.219 -6.094 1 97.44 82 TRP B C 1
ATOM 3026 O O . TRP B 1 82 ? 26.938 4.613 -6.102 1 97.44 82 TRP B O 1
ATOM 3036 N N . VAL B 1 83 ? 25.062 4.078 -4.969 1 98.69 83 VAL B N 1
ATOM 3037 C CA . VAL B 1 83 ? 25.641 4.379 -3.668 1 98.69 83 VAL B CA 1
ATOM 3038 C C . VAL B 1 83 ? 26.484 3.201 -3.195 1 98.69 83 VAL B C 1
ATOM 3040 O O . VAL B 1 83 ? 26.031 2.055 -3.213 1 98.69 83 VAL B O 1
ATOM 3043 N N . ALA B 1 84 ? 27.719 3.508 -2.779 1 98.38 84 ALA B N 1
ATOM 3044 C CA . ALA B 1 84 ? 28.641 2.457 -2.377 1 98.38 84 ALA B CA 1
ATOM 3045 C C . ALA B 1 84 ? 28.734 2.355 -0.857 1 98.38 84 ALA B C 1
ATOM 3047 O O . ALA B 1 84 ? 29 1.281 -0.315 1 98.38 84 ALA B O 1
ATOM 3048 N N . LYS B 1 85 ? 28.5 3.512 -0.245 1 98.69 85 LYS B N 1
ATOM 3049 C CA . LYS B 1 85 ? 28.75 3.562 1.194 1 98.69 85 LYS B CA 1
ATOM 3050 C C . LYS B 1 85 ? 27.797 4.555 1.873 1 98.69 85 LYS B C 1
ATOM 3052 O O . LYS B 1 85 ? 27.531 5.625 1.331 1 98.69 85 LYS B O 1
ATOM 3057 N N . ILE B 1 86 ? 27.281 4.145 3.047 1 98.88 86 ILE B N 1
ATOM 3058 C CA . ILE B 1 86 ? 26.547 5.047 3.928 1 98.88 86 ILE B CA 1
ATOM 3059 C C . ILE B 1 86 ? 27.141 4.98 5.336 1 98.88 86 ILE B C 1
ATOM 3061 O O . ILE B 1 86 ? 27.422 3.893 5.848 1 98.88 86 ILE B O 1
ATOM 3065 N N . GLU B 1 87 ? 27.328 6.082 5.961 1 98.56 87 GLU B N 1
ATOM 3066 C CA . GLU B 1 87 ? 27.859 6.133 7.324 1 98.56 87 GLU B CA 1
ATOM 3067 C C . GLU B 1 87 ? 27.141 7.195 8.148 1 98.56 87 GLU B C 1
ATOM 3069 O O . GLU B 1 87 ? 26.656 8.188 7.605 1 98.56 87 GLU B O 1
ATOM 3074 N N . LYS B 1 88 ? 27.016 6.945 9.391 1 98.44 88 LYS B N 1
ATOM 3075 C CA . LYS B 1 88 ? 26.562 7.957 10.336 1 98.44 88 LYS B CA 1
ATOM 3076 C C . LYS B 1 88 ? 27.719 8.82 10.82 1 98.44 88 LYS B C 1
ATOM 3078 O O . LYS B 1 88 ? 28.75 8.305 11.258 1 98.44 88 LYS B O 1
ATOM 3083 N N . LEU B 1 89 ? 27.562 10.102 10.734 1 97.75 89 LEU B N 1
ATOM 3084 C CA . LEU B 1 89 ? 28.609 11.039 11.117 1 97.75 89 LEU B CA 1
ATOM 3085 C C . LEU B 1 89 ? 28.516 11.375 12.602 1 97.75 89 LEU B C 1
ATOM 3087 O O . LEU B 1 89 ? 27.484 11.133 13.234 1 97.75 89 LEU B O 1
ATOM 3091 N N . GLN B 1 90 ? 29.516 12.031 13.117 1 97.06 90 GLN B N 1
ATOM 3092 C CA . GLN B 1 90 ? 29.547 12.477 14.508 1 97.06 90 GLN B CA 1
ATOM 3093 C C . GLN B 1 90 ? 28.484 13.539 14.766 1 97.06 90 GLN B C 1
ATOM 3095 O O . GLN B 1 90 ? 27.922 13.617 15.859 1 97.06 90 GLN B O 1
ATOM 3100 N N . SER B 1 91 ? 28.172 14.266 13.75 1 94.69 91 SER B N 1
ATOM 3101 C CA . SER B 1 91 ? 27.172 15.32 13.844 1 94.69 91 SER B CA 1
ATOM 3102 C C . SER B 1 91 ? 25.766 14.734 14.023 1 94.69 91 SER B C 1
ATOM 3104 O O . SER B 1 91 ? 24.828 15.453 14.367 1 94.69 91 SER B O 1
ATOM 3106 N N . GLY B 1 92 ? 25.656 13.383 13.82 1 95.94 92 GLY B N 1
ATOM 3107 C CA . GLY B 1 92 ? 24.359 12.742 13.836 1 95.94 92 GLY B CA 1
ATOM 3108 C C . GLY B 1 92 ? 23.734 12.625 12.461 1 95.94 92 GLY B C 1
ATOM 3109 O O . GLY B 1 92 ? 22.797 11.852 12.266 1 95.94 92 GLY B O 1
ATOM 3110 N N . ARG B 1 93 ? 24.344 13.328 11.531 1 97.62 93 ARG B N 1
ATOM 3111 C CA . ARG B 1 93 ? 23.891 13.25 10.148 1 97.62 93 ARG B CA 1
ATOM 3112 C C . ARG B 1 93 ? 24.453 12.008 9.453 1 97.62 93 ARG B C 1
ATOM 3114 O O . ARG B 1 93 ? 25.219 11.258 10.047 1 97.62 93 ARG B O 1
ATOM 3121 N N . PHE B 1 94 ? 23.922 11.797 8.25 1 98.81 94 PHE B N 1
ATOM 3122 C CA . PHE B 1 94 ? 24.375 10.656 7.457 1 98.81 94 PHE B CA 1
ATOM 3123 C C . PHE B 1 94 ? 25.078 11.117 6.184 1 98.81 94 PHE B C 1
ATOM 3125 O O . PHE B 1 94 ? 24.766 12.188 5.652 1 98.81 94 PHE B O 1
ATOM 3132 N N . GLN B 1 95 ? 25.984 10.305 5.777 1 98.69 95 GLN B N 1
ATOM 3133 C CA . 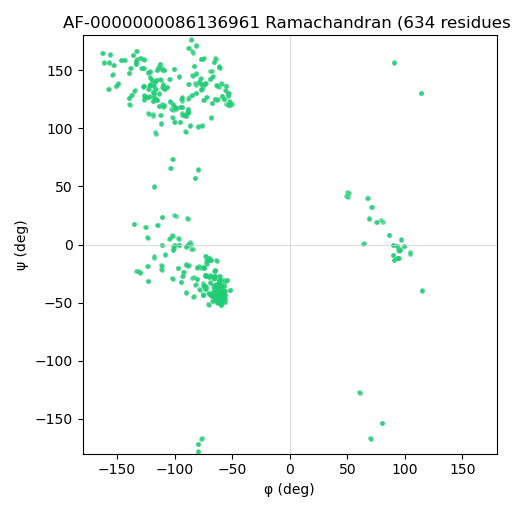GLN B 1 95 ? 26.719 10.562 4.535 1 98.69 95 GLN B CA 1
ATOM 3134 C C . GLN B 1 95 ? 26.641 9.359 3.598 1 98.69 95 GLN B C 1
ATOM 3136 O O . GLN B 1 95 ? 26.906 8.227 4.008 1 98.69 95 GLN B O 1
ATOM 3141 N N . ALA B 1 96 ? 26.234 9.602 2.377 1 98.81 96 ALA B N 1
ATOM 3142 C CA . ALA B 1 96 ? 26.281 8.602 1.312 1 98.81 96 ALA B CA 1
ATOM 3143 C C . ALA B 1 96 ? 27.375 8.945 0.292 1 98.81 96 ALA B C 1
ATOM 3145 O O . ALA B 1 96 ? 27.516 10.102 -0.109 1 98.81 96 ALA B O 1
ATOM 3146 N N . THR B 1 97 ? 28.156 7.953 -0.06 1 98.75 97 THR B N 1
ATOM 3147 C CA . THR B 1 97 ? 29.172 8.086 -1.104 1 98.75 97 THR B CA 1
ATOM 3148 C C . THR B 1 97 ? 28.844 7.18 -2.289 1 98.75 97 THR B C 1
ATOM 3150 O O . THR B 1 97 ? 28.641 5.977 -2.117 1 98.75 97 THR B O 1
ATOM 3153 N N . ASP B 1 98 ? 28.75 7.785 -3.488 1 98.06 98 ASP B N 1
ATOM 3154 C CA . ASP B 1 98 ? 28.406 6.961 -4.645 1 98.06 98 ASP B CA 1
ATOM 3155 C C . ASP B 1 98 ? 29.656 6.328 -5.254 1 98.06 98 ASP B C 1
ATOM 3157 O O . ASP B 1 98 ? 30.766 6.527 -4.762 1 98.06 98 ASP B O 1
ATOM 3161 N N . GLY B 1 99 ? 29.516 5.523 -6.238 1 96.94 99 GLY B N 1
ATOM 3162 C CA . GLY B 1 99 ? 30.594 4.758 -6.844 1 96.94 99 GLY B CA 1
ATOM 3163 C C . GLY B 1 99 ? 31.641 5.633 -7.5 1 96.94 99 GLY B C 1
ATOM 3164 O O . GLY B 1 99 ? 32.75 5.172 -7.785 1 96.94 99 GLY B O 1
ATOM 3165 N N . LEU B 1 100 ? 31.359 6.938 -7.711 1 97.56 100 LEU B N 1
ATOM 3166 C CA . LEU B 1 100 ? 32.312 7.855 -8.344 1 97.56 100 LEU B CA 1
ATOM 3167 C C . LEU B 1 100 ? 33 8.727 -7.301 1 97.56 100 LEU B C 1
ATOM 3169 O O . LEU B 1 100 ? 33.781 9.609 -7.648 1 97.56 100 LEU B O 1
ATOM 3173 N N . GLY B 1 101 ? 32.562 8.57 -6.09 1 97.25 101 GLY B N 1
ATOM 3174 C CA . GLY B 1 101 ? 33.219 9.305 -5.012 1 97.25 101 GLY B CA 1
ATOM 3175 C C . GLY B 1 101 ? 32.469 10.562 -4.613 1 97.25 101 GLY B C 1
ATOM 3176 O O . GLY B 1 101 ? 32.875 11.27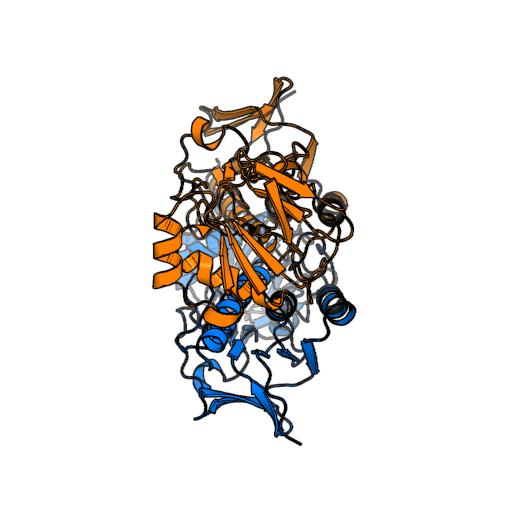3 -3.697 1 97.25 101 GLY B O 1
ATOM 3177 N N . ASN B 1 102 ? 31.312 10.867 -5.305 1 97.81 102 ASN B N 1
ATOM 3178 C CA . ASN B 1 102 ? 30.5 11.992 -4.871 1 97.81 102 ASN B CA 1
ATOM 3179 C C . ASN B 1 102 ? 29.859 11.734 -3.502 1 97.81 102 ASN B C 1
ATOM 3181 O O . ASN B 1 102 ? 29.453 10.617 -3.207 1 97.81 102 ASN B O 1
ATOM 3185 N N . VAL B 1 103 ? 29.766 12.797 -2.738 1 98.12 103 VAL B N 1
ATOM 3186 C CA . VAL B 1 103 ? 29.297 12.68 -1.363 1 98.12 103 VAL B CA 1
ATOM 3187 C C . VAL B 1 103 ? 28.016 13.484 -1.188 1 98.12 103 VAL B C 1
ATOM 3189 O O . VAL B 1 103 ? 27.891 14.586 -1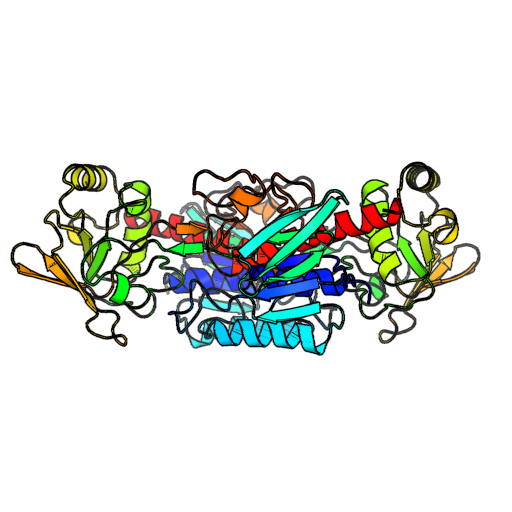.714 1 98.12 103 VAL B O 1
ATOM 3192 N N . TYR B 1 104 ? 27.078 12.859 -0.497 1 98.62 104 TYR B N 1
ATOM 3193 C CA . TYR B 1 104 ? 25.797 13.477 -0.154 1 98.62 104 TYR B CA 1
ATOM 3194 C C . TYR B 1 104 ? 25.547 13.398 1.347 1 98.62 104 TYR B C 1
ATOM 3196 O O . TYR B 1 104 ? 25.797 12.375 1.977 1 98.62 104 TYR B O 1
ATOM 3204 N N . GLU B 1 105 ? 25.094 14.422 1.906 1 98.62 105 GLU B N 1
ATOM 3205 C CA . GLU B 1 105 ? 24.797 14.438 3.334 1 98.62 105 GLU B CA 1
ATOM 3206 C C . GLU B 1 105 ? 23.312 14.688 3.582 1 98.62 105 GLU B C 1
ATOM 3208 O O . GLU B 1 105 ? 22.672 15.461 2.861 1 98.62 105 GLU B O 1
ATOM 3213 N N . GLY B 1 106 ? 22.766 14 4.512 1 98.69 106 GLY B N 1
ATOM 3214 C CA . GLY B 1 106 ? 21.375 14.156 4.895 1 98.69 106 GLY B CA 1
ATOM 3215 C C . GLY B 1 106 ? 21.125 13.938 6.375 1 98.69 106 GLY B C 1
ATOM 3216 O O . GLY B 1 106 ? 21.984 13.375 7.074 1 98.69 106 GLY B O 1
ATOM 3217 N N . ARG B 1 107 ? 20.031 14.461 6.867 1 98.75 107 ARG B N 1
ATOM 3218 C CA . ARG B 1 107 ? 19.672 14.297 8.273 1 98.75 107 ARG B CA 1
ATOM 3219 C C . ARG B 1 107 ? 19.141 12.898 8.539 1 98.75 107 ARG B C 1
ATOM 3221 O O . ARG B 1 107 ? 19.312 12.359 9.633 1 98.75 107 ARG B O 1
ATOM 3228 N N . LYS B 1 108 ? 18.453 12.312 7.566 1 98.88 108 LYS B N 1
ATOM 3229 C CA . LYS B 1 108 ? 17.844 10.992 7.668 1 98.88 108 LYS B CA 1
ATOM 3230 C C . LYS B 1 108 ? 18.094 10.172 6.406 1 98.88 108 LYS B C 1
ATOM 3232 O O . LYS B 1 108 ? 18.5 10.711 5.375 1 98.88 108 LYS B O 1
ATOM 3237 N N . ILE B 1 109 ? 17.891 8.844 6.535 1 98.94 109 ILE B N 1
ATOM 3238 C CA . ILE B 1 109 ? 18.062 7.922 5.414 1 98.94 109 ILE B CA 1
ATOM 3239 C C . ILE B 1 109 ? 16.75 7.152 5.191 1 98.94 109 ILE B C 1
ATOM 3241 O O . ILE B 1 109 ? 16.109 6.715 6.148 1 98.94 109 ILE B O 1
ATOM 3245 N N . ALA B 1 110 ? 16.344 7.059 3.979 1 98.94 110 ALA B N 1
ATOM 3246 C CA . ALA B 1 110 ? 15.352 6.066 3.561 1 98.94 110 ALA B CA 1
ATOM 3247 C C . ALA B 1 110 ? 15.984 5.027 2.635 1 98.94 110 ALA B C 1
ATOM 3249 O O . ALA B 1 110 ? 16.344 5.34 1.5 1 98.94 110 ALA B O 1
ATOM 3250 N N . LEU B 1 111 ? 16.094 3.832 3.115 1 98.94 111 LEU B N 1
ATOM 3251 C CA . LEU B 1 111 ? 16.609 2.734 2.309 1 98.94 111 LEU B CA 1
ATOM 3252 C C . LEU B 1 111 ? 15.5 2.076 1.505 1 98.94 111 LEU B C 1
ATOM 3254 O O . LEU B 1 111 ? 14.711 1.303 2.051 1 98.94 111 LEU B O 1
ATOM 3258 N N . ALA B 1 112 ? 15.422 2.369 0.261 1 98.88 112 ALA B N 1
ATOM 3259 C CA . ALA B 1 112 ? 14.508 1.786 -0.715 1 98.88 112 ALA B CA 1
ATOM 3260 C C . ALA B 1 112 ? 15.266 1.067 -1.823 1 98.88 112 ALA B C 1
ATOM 3262 O O . ALA B 1 112 ? 14.977 1.252 -3.008 1 98.88 112 ALA B O 1
ATOM 3263 N N . THR B 1 113 ? 16.172 0.227 -1.481 1 98.5 113 THR B N 1
ATOM 3264 C CA . THR B 1 113 ? 17.203 -0.292 -2.381 1 98.5 113 THR B CA 1
ATOM 3265 C C . THR B 1 113 ? 16.703 -1.544 -3.1 1 98.5 113 THR B C 1
ATOM 3267 O O . THR B 1 113 ? 17.297 -1.964 -4.102 1 98.5 113 THR B O 1
ATOM 3270 N N . GLY B 1 114 ? 15.672 -2.164 -2.576 1 98 114 GLY B N 1
ATOM 3271 C CA . GLY B 1 114 ? 15.188 -3.402 -3.16 1 98 114 GLY B CA 1
ATOM 3272 C C . GLY B 1 114 ? 16.125 -4.574 -2.955 1 98 114 GLY B C 1
ATOM 3273 O O . GLY B 1 114 ? 16.984 -4.539 -2.062 1 98 114 GLY B O 1
ATOM 3274 N N . VAL B 1 115 ? 15.867 -5.621 -3.674 1 97.88 115 VAL B N 1
ATOM 3275 C CA . VAL B 1 115 ? 16.641 -6.855 -3.578 1 97.88 115 VAL B CA 1
ATOM 3276 C C . VAL B 1 115 ? 17 -7.352 -4.977 1 97.88 115 VAL B C 1
ATOM 3278 O O . VAL B 1 115 ? 16.484 -6.832 -5.977 1 97.88 115 VAL B O 1
ATOM 3281 N N . LYS B 1 116 ? 17.859 -8.234 -5.039 1 96.25 116 LYS B N 1
ATOM 3282 C CA . LYS B 1 116 ? 18.125 -9.008 -6.25 1 96.25 116 LYS B CA 1
ATOM 3283 C C . LYS B 1 116 ? 17.891 -10.5 -6.016 1 96.25 116 LYS B C 1
ATOM 3285 O O . LYS B 1 116 ? 18.172 -11.016 -4.934 1 96.25 116 LYS B O 1
ATOM 3290 N N . ASP B 1 117 ? 17.344 -11.18 -6.98 1 95.81 117 ASP B N 1
ATOM 3291 C CA . ASP B 1 117 ? 17.094 -12.617 -6.902 1 95.81 117 ASP B CA 1
ATOM 3292 C C . ASP B 1 117 ? 18.391 -13.406 -7.109 1 95.81 117 ASP B C 1
ATOM 3294 O O . ASP B 1 117 ? 19.203 -13.055 -7.957 1 95.81 117 ASP B O 1
ATOM 3298 N N . VAL B 1 118 ? 18.547 -14.422 -6.305 1 96.38 118 VAL B N 1
ATOM 3299 C CA . VAL B 1 118 ? 19.688 -15.32 -6.465 1 96.38 118 VAL B CA 1
ATOM 3300 C C . VAL B 1 118 ? 19.312 -16.469 -7.406 1 96.38 118 VAL B C 1
ATOM 3302 O O . VAL B 1 118 ? 18.5 -17.328 -7.055 1 96.38 118 VAL B O 1
ATOM 3305 N N . MET B 1 119 ? 19.906 -16.469 -8.594 1 96.81 119 MET B N 1
ATOM 3306 C CA . MET B 1 119 ? 19.578 -17.453 -9.625 1 96.81 119 MET B CA 1
ATOM 3307 C C . MET B 1 119 ? 20.062 -18.844 -9.227 1 96.81 119 MET B C 1
ATOM 3309 O O . MET B 1 119 ? 21.125 -18.984 -8.625 1 96.81 119 MET B O 1
ATOM 3313 N N . LEU B 1 120 ? 19.281 -19.875 -9.539 1 96.94 120 LEU B N 1
ATOM 3314 C CA . LEU B 1 120 ? 19.719 -21.25 -9.328 1 96.94 120 LEU B CA 1
ATOM 3315 C C . LEU B 1 120 ? 20.875 -21.594 -10.281 1 96.94 120 LEU B C 1
ATOM 3317 O O . LEU B 1 120 ? 20.922 -21.078 -11.398 1 96.94 120 LEU B O 1
ATOM 3321 N N . ASP B 1 121 ? 21.719 -22.5 -9.727 1 96.38 121 ASP B N 1
ATOM 3322 C CA . ASP B 1 121 ? 22.797 -23 -10.562 1 96.38 121 ASP B CA 1
ATOM 3323 C C . ASP B 1 121 ? 22.328 -24.125 -11.461 1 96.38 121 ASP B C 1
ATOM 3325 O O . ASP B 1 121 ? 22.797 -25.266 -11.344 1 96.38 121 ASP B O 1
ATOM 3329 N N . ILE B 1 122 ? 21.359 -23.922 -12.266 1 98.06 122 ILE B N 1
ATOM 3330 C CA . ILE B 1 122 ? 20.844 -24.797 -13.312 1 98.06 122 ILE B CA 1
ATOM 3331 C C . ILE B 1 122 ? 21 -24.109 -14.672 1 98.06 122 ILE B C 1
ATOM 3333 O O . ILE B 1 122 ? 20.609 -22.953 -14.844 1 98.06 122 ILE B O 1
ATOM 3337 N N . GLU B 1 123 ? 21.641 -24.828 -15.578 1 98.56 123 GLU B N 1
ATOM 3338 C CA . GLU B 1 123 ? 21.859 -24.266 -16.906 1 98.56 123 GLU B CA 1
ATOM 3339 C C . GLU B 1 123 ? 20.562 -23.75 -17.531 1 98.56 123 GLU B C 1
ATOM 3341 O O . GLU B 1 123 ? 19.578 -24.484 -17.578 1 98.56 123 GLU B O 1
ATOM 3346 N N . GLY B 1 124 ? 20.562 -22.469 -17.891 1 98.5 124 GLY B N 1
ATOM 3347 C CA . GLY B 1 124 ? 19.406 -21.906 -18.578 1 98.5 124 GLY B CA 1
ATOM 3348 C C . GLY B 1 124 ? 18.422 -21.219 -17.641 1 98.5 124 GLY B C 1
ATOM 3349 O O . GLY B 1 124 ? 17.516 -20.531 -18.078 1 98.5 124 GLY B O 1
ATOM 3350 N N . TYR B 1 125 ? 18.547 -21.391 -16.312 1 98.44 125 TYR B N 1
ATOM 3351 C CA . TYR B 1 125 ? 17.625 -20.828 -15.336 1 98.44 125 TYR B CA 1
ATOM 3352 C C . TYR B 1 125 ? 17.531 -19.312 -15.477 1 98.44 125 TYR B C 1
ATOM 3354 O O . TYR B 1 125 ? 16.438 -18.766 -15.562 1 98.44 125 TYR B O 1
ATOM 3362 N N . ASP B 1 126 ? 18.625 -18.656 -15.523 1 97.25 126 ASP B N 1
ATOM 3363 C CA . ASP B 1 126 ? 18.672 -17.203 -15.602 1 97.25 126 ASP B CA 1
ATOM 3364 C C . ASP B 1 126 ? 18.016 -16.688 -16.875 1 97.25 126 ASP B C 1
ATOM 3366 O O . ASP B 1 126 ? 17.266 -15.703 -16.859 1 97.25 126 ASP B O 1
ATOM 3370 N N . GLU B 1 127 ? 18.203 -17.406 -17.953 1 96.31 127 GLU B N 1
ATOM 3371 C CA . GLU B 1 127 ? 17.641 -17.016 -19.234 1 96.31 127 GLU B CA 1
ATOM 3372 C C . GLU B 1 127 ? 16.109 -17.141 -19.234 1 96.31 127 GLU B C 1
ATOM 3374 O O . GLU B 1 127 ? 15.422 -16.438 -19.969 1 96.31 127 GLU B O 1
ATOM 3379 N N . CYS B 1 128 ? 15.594 -18.031 -18.406 1 97.38 128 CYS B N 1
ATOM 3380 C CA . CYS B 1 128 ? 14.156 -18.281 -18.359 1 97.38 128 CYS B CA 1
ATOM 3381 C C . CYS B 1 128 ? 13.492 -17.359 -17.328 1 97.38 128 CYS B C 1
ATOM 3383 O O . CYS B 1 128 ? 12.273 -17.188 -17.344 1 97.38 128 CYS B O 1
ATOM 3385 N N . TRP B 1 129 ? 14.281 -16.781 -16.438 1 96.75 129 TRP B N 1
ATOM 3386 C CA . TRP B 1 129 ? 13.766 -16 -15.32 1 96.75 129 TRP B CA 1
ATOM 3387 C C . TRP B 1 129 ? 13 -14.773 -15.805 1 96.75 129 TRP B C 1
ATOM 3389 O O . TRP B 1 129 ? 13.523 -13.984 -16.594 1 96.75 129 TRP B O 1
ATOM 3399 N N . GLY B 1 130 ? 11.758 -14.648 -15.367 1 94.44 130 GLY B N 1
ATOM 3400 C CA . GLY B 1 130 ? 10.938 -13.492 -15.688 1 94.44 130 GLY B CA 1
ATOM 3401 C C . GLY B 1 130 ? 10.117 -13.672 -16.953 1 94.44 130 GLY B C 1
ATOM 3402 O O . GLY B 1 130 ? 9.172 -12.93 -17.188 1 94.44 130 GLY B O 1
ATOM 3403 N N . TRP B 1 131 ? 10.445 -14.727 -17.766 1 95.31 131 TRP B N 1
ATOM 3404 C CA . TRP B 1 131 ? 9.758 -14.93 -19.047 1 95.31 131 TRP B CA 1
ATOM 3405 C C . TRP B 1 131 ? 9.133 -16.312 -19.094 1 95.31 131 TRP B C 1
ATOM 3407 O O . TRP B 1 131 ? 8.086 -16.516 -19.734 1 95.31 131 TRP B O 1
ATOM 3417 N N . GLY B 1 132 ? 9.766 -17.203 -18.438 1 97.06 132 GLY B N 1
ATOM 3418 C CA . GLY B 1 132 ? 9.273 -18.562 -18.391 1 97.06 132 GLY B CA 1
ATOM 3419 C C . GLY B 1 132 ? 9.195 -19.109 -16.969 1 97.06 132 GLY B C 1
ATOM 3420 O O . GLY B 1 132 ? 8.484 -20.078 -16.719 1 97.06 132 GLY B O 1
ATOM 3421 N N . ILE B 1 133 ? 10.016 -18.516 -16.094 1 97.81 133 ILE B N 1
ATOM 3422 C CA . ILE B 1 133 ? 10 -18.844 -14.672 1 97.81 133 ILE B CA 1
ATOM 3423 C C . ILE B 1 133 ? 9.445 -17.656 -13.883 1 97.81 133 ILE B C 1
ATOM 3425 O O . ILE B 1 133 ? 9.977 -16.547 -13.961 1 97.81 133 ILE B O 1
ATOM 3429 N N . PHE B 1 134 ? 8.383 -17.922 -13.18 1 96.75 134 PHE B N 1
ATOM 3430 C CA . PHE B 1 134 ? 7.664 -16.859 -12.469 1 96.75 134 PHE B CA 1
ATOM 3431 C C . PHE B 1 134 ? 7.707 -17.109 -10.961 1 96.75 134 PHE B C 1
ATOM 3433 O O . PHE B 1 134 ? 7.438 -18.219 -10.5 1 96.75 134 PHE B O 1
ATOM 3440 N N . HIS B 1 135 ? 8.008 -16.094 -10.195 1 95.31 135 HIS B N 1
ATOM 3441 C CA . HIS B 1 135 ? 7.992 -16.234 -8.742 1 95.31 135 HIS B CA 1
ATOM 3442 C C . HIS B 1 135 ? 6.641 -15.836 -8.164 1 95.31 135 HIS B C 1
ATOM 3444 O O . HIS B 1 135 ? 6.281 -16.266 -7.062 1 95.31 135 HIS B O 1
ATOM 3450 N N . CYS B 1 136 ? 5.918 -14.992 -8.797 1 96.25 136 CYS B N 1
ATOM 3451 C CA . CYS B 1 136 ? 4.637 -14.492 -8.312 1 96.25 136 CYS B CA 1
ATOM 3452 C C . CYS B 1 136 ? 3.529 -14.758 -9.32 1 96.25 136 CYS B C 1
ATOM 3454 O O . CYS B 1 136 ? 3.461 -14.109 -10.367 1 96.25 136 CYS B O 1
ATOM 3456 N N . LEU B 1 137 ? 2.627 -15.578 -9 1 97.94 137 LEU B N 1
ATOM 3457 C CA . LEU B 1 137 ? 1.616 -16.016 -9.961 1 97.94 137 LEU B CA 1
ATOM 3458 C C . LEU B 1 137 ? 0.418 -15.078 -9.953 1 97.94 137 LEU B C 1
ATOM 3460 O O . LEU B 1 137 ? -0.506 -15.234 -10.758 1 97.94 137 LEU B O 1
ATOM 3464 N N . PHE B 1 138 ? 0.44 -13.977 -9.078 1 97.88 138 PHE B N 1
ATOM 3465 C CA . PHE B 1 138 ? -0.47 -12.852 -9.242 1 97.88 138 PHE B CA 1
ATOM 3466 C C . PHE B 1 138 ? 0.028 -11.906 -10.32 1 97.88 138 PHE B C 1
ATOM 3468 O O . PHE B 1 138 ? -0.766 -11.203 -10.953 1 97.88 138 PHE B O 1
ATOM 3475 N N . CYS B 1 139 ? 1.301 -11.867 -10.461 1 96.88 139 CYS B N 1
ATOM 3476 C CA . CYS B 1 139 ? 1.928 -10.93 -11.383 1 96.88 139 CYS B CA 1
ATOM 3477 C C . CYS B 1 139 ? 2.076 -11.539 -12.766 1 96.88 139 CYS B C 1
ATOM 3479 O O . CYS B 1 139 ? 1.828 -10.875 -13.773 1 96.88 139 CYS B O 1
ATOM 3481 N N . HIS B 1 140 ? 2.471 -12.828 -12.789 1 95.38 140 HIS B N 1
ATOM 3482 C CA . HIS B 1 140 ? 2.66 -13.57 -14.031 1 95.38 140 HIS B CA 1
ATOM 3483 C C . HIS B 1 140 ? 1.857 -14.867 -14.023 1 95.38 140 HIS B C 1
ATOM 3485 O O . HIS B 1 140 ? 1.438 -15.336 -12.961 1 95.38 140 HIS B O 1
ATOM 3491 N N . GLY B 1 141 ? 1.612 -15.383 -15.148 1 95.06 141 GLY B N 1
ATOM 3492 C CA . GLY B 1 141 ? 0.929 -16.656 -15.242 1 95.06 141 GLY B CA 1
ATOM 3493 C C . GLY B 1 141 ? -0.433 -16.562 -15.906 1 95.06 141 GLY B C 1
ATOM 3494 O O . GLY B 1 141 ? -0.811 -17.438 -16.688 1 95.06 141 GLY B O 1
ATOM 3495 N N . PHE B 1 142 ? -1.193 -15.492 -15.594 1 97.38 142 PHE B N 1
ATOM 3496 C CA . PHE B 1 142 ? -2.537 -15.305 -16.125 1 97.38 142 PHE B CA 1
ATOM 3497 C C . PHE B 1 142 ? -2.541 -15.438 -17.641 1 97.38 142 PHE B C 1
ATOM 3499 O O . PHE B 1 142 ? -3.441 -16.062 -18.219 1 97.38 142 PHE B O 1
ATOM 3506 N N . GLU B 1 143 ? -1.535 -14.922 -18.328 1 95.94 143 GLU B N 1
ATOM 3507 C CA . GLU B 1 143 ? -1.448 -14.906 -19.781 1 95.94 143 GLU B CA 1
ATOM 3508 C C . GLU B 1 143 ? -1.258 -16.312 -20.344 1 95.94 143 GLU B C 1
ATOM 3510 O O . GLU B 1 143 ? -1.438 -16.547 -21.531 1 95.94 143 GLU B O 1
ATOM 3515 N N . GLU B 1 144 ? -0.931 -17.219 -19.406 1 95.75 144 GLU B N 1
ATOM 3516 C CA . GLU B 1 144 ? -0.631 -18.594 -19.812 1 95.75 144 GLU B CA 1
ATOM 3517 C C . GLU B 1 144 ? -1.812 -19.516 -19.547 1 95.75 144 GLU B C 1
ATOM 3519 O O . GLU B 1 144 ? -1.693 -20.734 -19.672 1 95.75 144 GLU B O 1
ATOM 3524 N N . ARG B 1 145 ? -2.93 -18.922 -19.156 1 97.06 145 ARG B N 1
ATOM 3525 C CA . ARG B 1 145 ? -4.098 -19.734 -18.828 1 97.06 145 ARG B CA 1
ATOM 3526 C C . ARG B 1 145 ? -4.484 -20.641 -19.984 1 97.06 145 ARG B C 1
ATOM 3528 O O . ARG B 1 145 ? -4.43 -20.219 -21.141 1 97.06 145 ARG B O 1
ATOM 3535 N N . GLY B 1 146 ? -4.789 -21.875 -19.609 1 96.88 146 GLY B N 1
ATOM 3536 C CA . GLY B 1 146 ? -5.152 -22.859 -20.625 1 96.88 146 GLY B CA 1
ATOM 3537 C C . GLY B 1 146 ? -3.99 -23.734 -21.031 1 96.88 146 GLY B C 1
ATOM 3538 O O . GLY B 1 146 ? -4.148 -24.625 -21.875 1 96.88 146 GLY B O 1
ATOM 3539 N N . GLY B 1 147 ? -2.828 -23.594 -20.406 1 97.25 147 GLY B N 1
ATOM 3540 C CA . GLY B 1 147 ? -1.663 -24.391 -20.719 1 97.25 147 GLY B CA 1
ATOM 3541 C C . GLY B 1 147 ? -1.848 -25.859 -20.391 1 97.25 147 GLY B C 1
ATOM 3542 O O . GLY B 1 147 ? -2.664 -26.219 -19.531 1 97.25 147 GLY B O 1
ATOM 3543 N N . ASP B 1 148 ? -1.051 -26.656 -21.078 1 97.81 148 ASP B N 1
ATOM 3544 C CA . ASP B 1 148 ? -1.184 -28.109 -20.875 1 97.81 148 ASP B CA 1
ATOM 3545 C C . ASP B 1 148 ? -0.564 -28.531 -19.547 1 97.81 148 ASP B C 1
ATOM 3547 O O . ASP B 1 148 ? -1.125 -29.375 -18.844 1 97.81 148 ASP B O 1
ATOM 3551 N N . SER B 1 149 ? 0.618 -27.953 -19.281 1 98.5 149 SER B N 1
ATOM 3552 C CA . SER B 1 149 ? 1.339 -28.344 -18.078 1 98.5 149 SER B CA 1
ATOM 3553 C C . SER B 1 149 ? 2.209 -27.188 -17.562 1 98.5 149 SER B C 1
ATOM 3555 O O . SER B 1 149 ? 2.816 -26.469 -18.359 1 98.5 149 SER B O 1
ATOM 3557 N N . ALA B 1 150 ? 2.178 -26.984 -16.297 1 98.75 150 ALA B N 1
ATOM 3558 C CA . ALA B 1 150 ? 3.096 -26.062 -15.633 1 98.75 150 ALA B CA 1
ATOM 3559 C C . ALA B 1 150 ? 4.098 -26.812 -14.758 1 98.75 150 ALA B C 1
ATOM 3561 O O . ALA B 1 150 ? 3.828 -27.938 -14.32 1 98.75 150 ALA B O 1
ATOM 3562 N N . GLY B 1 151 ? 5.273 -26.219 -14.594 1 98.88 151 GLY B N 1
ATOM 3563 C CA . GLY B 1 151 ? 6.266 -26.781 -13.695 1 98.88 151 GLY B CA 1
ATOM 3564 C C . GLY B 1 151 ? 6.387 -26.016 -12.391 1 98.88 151 GLY B C 1
ATOM 3565 O O . GLY B 1 151 ? 6.242 -24.797 -12.367 1 98.88 151 GLY B O 1
ATOM 3566 N N . LEU B 1 152 ? 6.594 -26.688 -11.32 1 98.81 152 LEU B N 1
ATOM 3567 C CA . LEU B 1 152 ? 6.953 -26.141 -10.016 1 98.81 152 LEU B CA 1
ATOM 3568 C C . LEU B 1 152 ? 8.312 -26.656 -9.562 1 98.81 152 LEU B C 1
ATOM 3570 O O . LEU B 1 152 ? 8.484 -27.859 -9.367 1 98.81 152 LEU B O 1
ATOM 3574 N N . LEU B 1 153 ? 9.328 -25.797 -9.516 1 98.81 153 LEU B N 1
ATOM 3575 C CA . LEU B 1 153 ? 10.617 -26.188 -8.961 1 98.81 153 LEU B CA 1
ATOM 3576 C C . LEU B 1 153 ? 10.57 -26.219 -7.441 1 98.81 153 LEU B C 1
ATOM 3578 O O . LEU B 1 153 ? 10.641 -25.188 -6.789 1 98.81 153 LEU B O 1
ATOM 3582 N N . ALA B 1 154 ? 10.469 -27.438 -6.898 1 98.38 154 ALA B N 1
ATOM 3583 C CA . ALA B 1 154 ? 10.352 -27.641 -5.457 1 98.38 154 ALA B CA 1
ATOM 3584 C C . ALA B 1 154 ? 11.711 -27.531 -4.773 1 98.38 154 ALA B C 1
ATOM 3586 O O . ALA B 1 154 ? 12.188 -28.5 -4.18 1 98.38 154 ALA B O 1
ATOM 3587 N N . MET B 1 155 ? 12.281 -26.359 -4.836 1 96.75 155 MET B N 1
ATOM 3588 C CA . MET B 1 155 ? 13.555 -26 -4.227 1 96.75 155 MET B CA 1
ATOM 3589 C C . MET B 1 155 ? 13.414 -24.734 -3.387 1 96.75 155 MET B C 1
ATOM 3591 O O . MET B 1 155 ? 12.555 -23.891 -3.66 1 96.75 155 MET B O 1
ATOM 3595 N N . GLY B 1 156 ? 14.219 -24.562 -2.361 1 93.38 156 GLY B N 1
ATOM 3596 C CA . GLY B 1 156 ? 14.094 -23.406 -1.485 1 93.38 156 GLY B CA 1
ATOM 3597 C C . GLY B 1 156 ? 12.742 -23.328 -0.799 1 93.38 156 GLY B C 1
ATOM 3598 O O . GLY B 1 156 ? 12.281 -24.297 -0.191 1 93.38 156 GLY B O 1
ATOM 3599 N N . MET B 1 157 ? 12.141 -22.219 -0.936 1 93.12 157 MET B N 1
ATOM 3600 C CA . MET B 1 157 ? 10.859 -21.969 -0.283 1 93.12 157 MET B CA 1
ATOM 3601 C C . MET B 1 157 ? 9.805 -22.953 -0.771 1 93.12 157 MET B C 1
ATOM 3603 O O . MET B 1 157 ? 8.961 -23.406 0.008 1 93.12 157 MET B O 1
ATOM 3607 N N . LEU B 1 158 ? 9.859 -23.391 -1.987 1 97 158 LEU B N 1
ATOM 3608 C CA . LEU B 1 158 ? 8.828 -24.234 -2.582 1 97 158 LEU B CA 1
ATOM 3609 C C . LEU B 1 158 ? 9.07 -25.703 -2.275 1 97 158 LEU B C 1
ATOM 3611 O O . LEU B 1 158 ? 8.273 -26.562 -2.654 1 97 158 LEU B O 1
ATOM 3615 N N . ALA B 1 159 ? 10.141 -26 -1.519 1 97.31 159 ALA B N 1
ATOM 3616 C CA . ALA B 1 159 ? 10.367 -27.359 -1.04 1 97.31 159 ALA B CA 1
ATOM 3617 C C . ALA B 1 159 ? 9.453 -27.672 0.142 1 97.31 159 ALA B C 1
ATOM 3619 O O . ALA B 1 159 ? 9.273 -28.844 0.493 1 97.31 159 ALA B O 1
ATOM 3620 N N . LYS B 1 160 ? 8.977 -26.609 0.751 1 96.5 160 LYS B N 1
ATOM 3621 C CA . LYS B 1 160 ? 8.039 -26.797 1.86 1 96.5 160 LYS B CA 1
ATOM 3622 C C . LYS B 1 160 ? 6.656 -27.188 1.354 1 96.5 160 LYS B C 1
ATOM 3624 O O . LYS B 1 160 ? 6.117 -26.547 0.449 1 96.5 160 LYS B O 1
ATOM 3629 N N . SER B 1 161 ? 6.078 -28.188 2.029 1 96.94 161 SER B N 1
ATOM 3630 C CA . SER B 1 161 ? 4.812 -28.75 1.553 1 96.94 161 SER B CA 1
ATOM 3631 C C . SER B 1 161 ? 3.717 -27.688 1.547 1 96.94 161 SER B C 1
ATOM 3633 O O . SER B 1 161 ? 2.873 -27.656 0.647 1 96.94 161 SER B O 1
ATOM 3635 N N . THR B 1 162 ? 3.736 -26.797 2.52 1 95.88 162 THR B N 1
ATOM 3636 C CA . THR B 1 162 ? 2.715 -25.75 2.613 1 95.88 162 THR B CA 1
ATOM 3637 C C . THR B 1 162 ? 2.818 -24.781 1.442 1 95.88 162 THR B C 1
ATOM 3639 O O . THR B 1 162 ? 1.808 -24.438 0.827 1 95.88 162 THR B O 1
ATOM 3642 N N . MET B 1 163 ? 4.027 -24.406 1.129 1 96.56 163 MET B N 1
ATOM 3643 C CA . MET B 1 163 ? 4.23 -23.453 0.038 1 96.56 163 MET B CA 1
ATOM 3644 C C . MET B 1 163 ? 3.994 -24.125 -1.313 1 96.56 163 MET B C 1
ATOM 3646 O O . MET B 1 163 ? 3.406 -23.516 -2.213 1 96.56 163 MET B O 1
ATOM 3650 N N . ALA B 1 164 ? 4.41 -25.344 -1.422 1 97.56 164 ALA B N 1
ATOM 3651 C CA . ALA B 1 164 ? 4.156 -26.109 -2.645 1 97.56 164 ALA B CA 1
ATOM 3652 C C . ALA B 1 164 ? 2.658 -26.234 -2.906 1 97.56 164 ALA B C 1
ATOM 3654 O O . ALA B 1 164 ? 2.213 -26.156 -4.055 1 97.56 164 ALA B O 1
ATOM 3655 N N . THR B 1 165 ? 1.912 -26.453 -1.837 1 97.38 165 THR B N 1
ATOM 3656 C CA . THR B 1 165 ? 0.463 -26.578 -1.958 1 97.38 165 THR B CA 1
ATOM 3657 C C . THR B 1 165 ? -0.142 -25.266 -2.473 1 97.38 165 THR B C 1
ATOM 3659 O O . THR B 1 165 ? -0.871 -25.266 -3.469 1 97.38 165 THR B O 1
ATOM 3662 N N . HIS B 1 166 ? 0.196 -24.172 -1.871 1 97.06 166 HIS B N 1
ATOM 3663 C CA . HIS B 1 166 ? -0.371 -22.875 -2.215 1 97.06 166 HIS B CA 1
ATOM 3664 C C . HIS B 1 166 ? -0.033 -22.484 -3.65 1 97.06 166 HIS B C 1
ATOM 3666 O O . HIS B 1 166 ? -0.929 -22.219 -4.449 1 97.06 166 HIS B O 1
ATOM 3672 N N . VAL B 1 167 ? 1.206 -22.594 -3.986 1 98.12 167 VAL B N 1
ATOM 3673 C CA . VAL B 1 167 ? 1.661 -22.156 -5.301 1 98.12 167 VAL B CA 1
ATOM 3674 C C . VAL B 1 167 ? 1.228 -23.156 -6.363 1 98.12 167 VAL B C 1
ATOM 3676 O O . VAL B 1 167 ? 0.893 -22.781 -7.488 1 98.12 167 VAL B O 1
ATOM 3679 N N . GLY B 1 168 ? 1.247 -24.438 -5.977 1 98.19 168 GLY B N 1
ATOM 3680 C CA . GLY B 1 168 ? 0.749 -25.453 -6.895 1 98.19 168 GLY B CA 1
ATOM 3681 C C . GLY B 1 168 ? -0.703 -25.234 -7.281 1 98.19 168 GLY B C 1
ATOM 3682 O O . GLY B 1 168 ? -1.054 -25.328 -8.461 1 98.19 168 GLY B O 1
ATOM 3683 N N . ASN B 1 169 ? -1.55 -24.953 -6.289 1 98.25 169 ASN B N 1
ATOM 3684 C CA . ASN B 1 169 ? -2.959 -24.688 -6.555 1 98.25 169 ASN B CA 1
ATOM 3685 C C . ASN B 1 169 ? -3.141 -23.453 -7.438 1 98.25 169 ASN B C 1
ATOM 3687 O O . ASN B 1 169 ? -4.027 -23.422 -8.289 1 98.25 169 ASN B O 1
ATOM 3691 N N . MET B 1 170 ? -2.297 -22.469 -7.27 1 98.56 170 MET B N 1
ATOM 3692 C CA . MET B 1 170 ? -2.346 -21.281 -8.125 1 98.56 170 MET B CA 1
ATOM 3693 C C . MET B 1 170 ? -1.953 -21.625 -9.555 1 98.56 170 MET B C 1
ATOM 3695 O O . MET B 1 170 ? -2.596 -21.172 -10.5 1 98.56 170 MET B O 1
ATOM 3699 N N . ALA B 1 171 ? -0.917 -22.406 -9.695 1 98.5 171 ALA B N 1
ATOM 3700 C CA . ALA B 1 171 ? -0.452 -22.797 -11.023 1 98.5 171 ALA B CA 1
ATOM 3701 C C . ALA B 1 171 ? -1.524 -23.594 -11.766 1 98.5 171 ALA 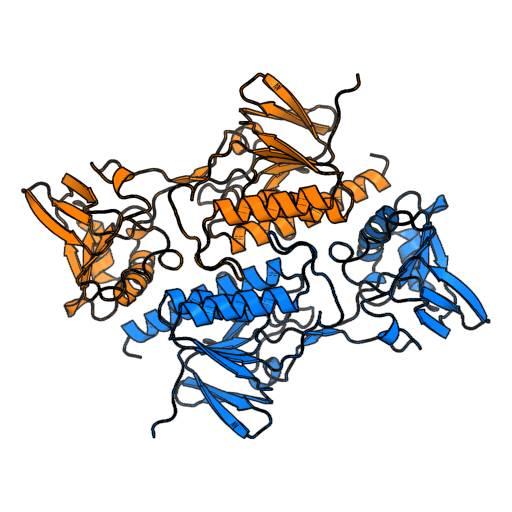B C 1
ATOM 3703 O O . ALA B 1 171 ? -1.698 -23.422 -12.977 1 98.5 171 ALA B O 1
ATOM 3704 N N . LEU B 1 172 ? -2.254 -24.391 -11.07 1 97.69 172 LEU B N 1
ATOM 3705 C CA . LEU B 1 172 ? -3.256 -25.266 -11.664 1 97.69 172 LEU B CA 1
ATOM 3706 C C . LEU B 1 172 ? -4.461 -24.453 -12.148 1 97.69 172 LEU B C 1
ATOM 3708 O O . LEU B 1 172 ? -5.297 -24.969 -12.898 1 97.69 172 LEU B O 1
ATOM 3712 N N . GLN B 1 173 ? -4.559 -23.188 -11.719 1 97.56 173 GLN B N 1
ATOM 3713 C CA . GLN B 1 173 ? -5.559 -22.297 -12.312 1 97.56 173 GLN B CA 1
ATOM 3714 C C . GLN B 1 173 ? -5.258 -22.031 -13.781 1 97.56 173 GLN B C 1
ATOM 3716 O O . GLN B 1 173 ? -6.164 -21.719 -14.562 1 97.56 173 GLN B O 1
ATOM 3721 N N . PHE B 1 174 ? -3.973 -22.203 -14.164 1 98.12 174 PHE B N 1
ATOM 3722 C CA . PHE B 1 174 ? -3.525 -21.75 -15.477 1 98.12 174 PHE B CA 1
ATOM 3723 C C . PHE B 1 174 ? -3.186 -22.922 -16.375 1 98.12 174 PHE B C 1
ATOM 3725 O O . PHE B 1 174 ? -3.09 -22.766 -17.594 1 98.12 174 PHE B O 1
ATOM 3732 N N . ALA B 1 175 ? -2.986 -24.078 -15.758 1 98 175 ALA B N 1
ATOM 3733 C CA . ALA B 1 175 ? -2.547 -25.25 -16.531 1 98 175 ALA B CA 1
ATOM 3734 C C . ALA B 1 175 ? -3.361 -26.484 -16.172 1 98 175 ALA B C 1
ATOM 3736 O O . ALA B 1 175 ? -3.83 -26.625 -15.047 1 98 175 ALA B O 1
ATOM 3737 N N . LYS B 1 176 ? -3.461 -27.453 -17.062 1 97.94 176 LYS B N 1
ATOM 3738 C CA . LYS B 1 176 ? -4.227 -28.672 -16.859 1 97.94 176 LYS B CA 1
ATOM 3739 C C . LYS B 1 176 ? -3.518 -29.609 -15.883 1 97.94 176 LYS B C 1
ATOM 3741 O O . LYS B 1 176 ? -4.168 -30.312 -15.102 1 97.94 176 LYS B O 1
ATOM 3746 N N . LYS B 1 177 ? -2.219 -29.594 -15.969 1 98.31 177 LYS B N 1
ATOM 3747 C CA . LYS B 1 177 ? -1.413 -30.469 -15.125 1 98.31 177 LYS B CA 1
ATOM 3748 C C . LYS B 1 177 ? -0.26 -29.703 -14.484 1 98.31 177 LYS B C 1
ATOM 3750 O O . LYS B 1 177 ? 0.079 -28.594 -14.922 1 98.31 177 LYS B O 1
ATOM 3755 N N . LEU B 1 178 ? 0.238 -30.266 -13.414 1 98.56 178 LEU B N 1
ATOM 3756 C CA . LEU B 1 178 ? 1.379 -29.703 -12.695 1 98.56 178 LEU B CA 1
ATOM 3757 C C . LEU B 1 178 ? 2.471 -30.766 -12.523 1 98.56 178 LEU B C 1
ATOM 3759 O O . LEU B 1 178 ? 2.193 -31.891 -12.094 1 98.56 178 LEU B O 1
ATOM 3763 N N . THR B 1 179 ? 3.643 -30.438 -12.961 1 98.75 179 THR B N 1
ATOM 3764 C CA . THR B 1 179 ? 4.801 -31.266 -12.656 1 98.75 179 THR B CA 1
ATOM 3765 C C . THR B 1 179 ? 5.629 -30.656 -11.531 1 98.75 179 THR B C 1
ATOM 3767 O O . THR B 1 179 ? 6.09 -29.516 -11.641 1 98.75 179 THR B O 1
ATOM 3770 N N . VAL B 1 180 ? 5.809 -31.391 -10.43 1 98.62 180 VAL B N 1
ATOM 3771 C CA . VAL B 1 180 ? 6.645 -30.969 -9.305 1 98.62 180 VAL B CA 1
ATOM 3772 C C . VAL B 1 180 ? 8.055 -31.531 -9.469 1 98.62 180 VAL B C 1
ATOM 3774 O O . VAL B 1 180 ? 8.258 -32.75 -9.391 1 98.62 180 VAL B O 1
ATOM 3777 N N . TYR B 1 181 ? 9 -30.641 -9.711 1 98.81 181 TYR B N 1
ATOM 3778 C CA . TYR B 1 181 ? 10.398 -31.031 -9.891 1 98.81 181 TYR B CA 1
ATOM 3779 C C . TYR B 1 181 ? 11.164 -30.953 -8.578 1 98.81 181 TYR B C 1
ATOM 3781 O O . TYR B 1 181 ? 11.273 -29.875 -7.992 1 98.81 181 TYR B O 1
ATOM 3789 N N . THR B 1 182 ? 11.805 -32.062 -8.125 1 98.44 182 THR B N 1
ATOM 3790 C CA . THR B 1 182 ? 12.531 -32.031 -6.855 1 98.44 182 THR B CA 1
ATOM 3791 C C . THR B 1 182 ? 14.039 -32.125 -7.094 1 98.44 182 THR B C 1
ATOM 3793 O O . THR B 1 182 ? 14.82 -32.094 -6.145 1 98.44 182 THR B O 1
ATOM 3796 N N . ASN B 1 183 ? 14.414 -32.219 -8.398 1 98.19 183 ASN B N 1
ATOM 3797 C CA . ASN B 1 183 ? 15.797 -32.156 -8.844 1 98.19 183 ASN B CA 1
ATOM 3798 C C . ASN B 1 183 ? 16.688 -33.094 -8.062 1 98.19 183 ASN B C 1
ATOM 3800 O O . ASN B 1 183 ? 17.75 -32.719 -7.555 1 98.19 183 ASN B O 1
ATOM 3804 N N . GLY B 1 184 ? 16.266 -34.281 -7.852 1 97.31 184 GLY B N 1
ATOM 3805 C CA . GLY B 1 184 ? 17.078 -35.344 -7.234 1 97.31 184 GLY B CA 1
ATOM 3806 C C . GLY B 1 184 ? 16.828 -35.469 -5.742 1 97.31 184 GLY B C 1
ATOM 3807 O O . GLY B 1 184 ? 17.359 -36.375 -5.102 1 97.31 184 GLY B O 1
ATOM 3808 N N . ASP B 1 185 ? 16 -34.594 -5.145 1 97.81 185 ASP B N 1
ATOM 3809 C CA . ASP B 1 185 ? 15.734 -34.656 -3.707 1 97.81 185 ASP B CA 1
ATOM 3810 C C . ASP B 1 185 ? 14.531 -35.531 -3.395 1 97.81 185 ASP B C 1
ATOM 3812 O O . ASP B 1 185 ? 13.398 -35.062 -3.355 1 97.81 185 ASP B O 1
ATOM 3816 N N . GLU B 1 186 ? 14.781 -36.75 -3.041 1 97.06 186 GLU B N 1
ATOM 3817 C CA . GLU B 1 186 ? 13.742 -37.75 -2.805 1 97.06 186 GLU B CA 1
ATOM 3818 C C . GLU B 1 186 ? 12.945 -37.406 -1.542 1 97.06 186 GLU B C 1
ATOM 3820 O O . GLU B 1 186 ? 11.742 -37.688 -1.473 1 97.06 186 GLU B O 1
ATOM 3825 N N . GLU B 1 187 ? 13.625 -36.844 -0.624 1 97.5 187 GLU B N 1
ATOM 3826 C CA . GLU B 1 187 ? 12.953 -36.531 0.635 1 97.5 187 GLU B CA 1
ATOM 3827 C C . GLU B 1 187 ? 11.922 -35.438 0.449 1 97.5 187 GLU B C 1
ATOM 3829 O O . GLU B 1 187 ? 10.812 -35.5 0.99 1 97.5 187 GLU B O 1
ATOM 3834 N N . VAL B 1 188 ? 12.25 -34.406 -0.301 1 97.69 188 VAL B N 1
ATOM 3835 C CA . VAL B 1 188 ? 11.312 -33.344 -0.616 1 97.69 188 VAL B CA 1
ATOM 3836 C C . VAL B 1 188 ? 10.117 -33.906 -1.372 1 97.69 188 VAL B C 1
ATOM 3838 O O . VAL B 1 188 ? 8.969 -33.531 -1.081 1 97.69 188 VAL B O 1
ATOM 3841 N N . ALA B 1 189 ? 10.359 -34.812 -2.285 1 96.56 189 ALA B N 1
ATOM 3842 C CA . ALA B 1 189 ? 9.281 -35.438 -3.043 1 96.56 189 ALA B CA 1
ATOM 3843 C C . ALA B 1 189 ? 8.312 -36.156 -2.115 1 96.56 189 ALA B C 1
ATOM 3845 O O . ALA B 1 189 ? 7.098 -35.969 -2.207 1 96.56 189 ALA B O 1
ATOM 3846 N N . LYS B 1 190 ? 8.906 -36.938 -1.233 1 96.44 190 LYS B N 1
ATOM 3847 C CA . LYS B 1 190 ? 8.102 -37.719 -0.3 1 96.44 190 LYS B CA 1
ATOM 3848 C C . LYS B 1 190 ? 7.27 -36.812 0.6 1 96.44 190 LYS B C 1
ATOM 3850 O O . LYS B 1 190 ? 6.086 -37.062 0.826 1 96.44 190 LYS B O 1
ATOM 3855 N N . GLU B 1 191 ? 7.91 -35.781 1.046 1 97.06 191 GLU B N 1
ATOM 3856 C CA . GLU B 1 191 ? 7.25 -34.875 1.967 1 97.06 191 GLU B CA 1
ATOM 3857 C C . GLU B 1 191 ? 6.086 -34.156 1.29 1 97.06 191 GLU B C 1
ATOM 3859 O O . GLU B 1 191 ? 4.992 -34.062 1.854 1 97.06 191 GLU B O 1
ATOM 3864 N N . ILE B 1 192 ? 6.266 -33.656 0.114 1 96.62 192 ILE B N 1
ATOM 3865 C CA . ILE B 1 192 ? 5.211 -32.938 -0.605 1 96.62 192 ILE B CA 1
ATOM 3866 C C . ILE B 1 192 ? 4.094 -33.906 -0.975 1 96.62 192 ILE B C 1
ATOM 3868 O O . ILE B 1 192 ? 2.912 -33.594 -0.8 1 96.62 192 ILE B O 1
ATOM 3872 N N . GLN B 1 193 ? 4.484 -35.062 -1.438 1 94.25 193 GLN B N 1
ATOM 3873 C CA . GLN B 1 193 ? 3.486 -36.062 -1.817 1 94.25 193 GLN B CA 1
ATOM 3874 C C . GLN B 1 193 ? 2.607 -36.438 -0.629 1 94.25 193 GLN B C 1
ATOM 3876 O O . GLN B 1 193 ? 1.401 -36.656 -0.783 1 94.25 193 GLN B O 1
ATOM 3881 N N . ALA B 1 194 ? 3.193 -36.469 0.51 1 94 194 ALA B N 1
ATOM 3882 C CA . ALA B 1 194 ? 2.5 -36.969 1.699 1 94 194 ALA B CA 1
ATOM 3883 C C . ALA B 1 194 ? 1.636 -35.875 2.318 1 94 194 ALA B C 1
ATOM 3885 O O . ALA B 1 194 ? 0.604 -36.156 2.93 1 94 194 ALA B O 1
ATOM 3886 N N . ASN B 1 195 ? 2.07 -34.625 2.102 1 93.19 195 ASN B N 1
ATOM 3887 C CA . ASN B 1 195 ? 1.499 -33.625 2.979 1 93.19 195 ASN B CA 1
ATOM 3888 C C . ASN B 1 195 ? 0.834 -32.5 2.18 1 93.19 195 ASN B C 1
ATOM 3890 O O . ASN B 1 195 ? 0.048 -31.719 2.727 1 93.19 195 ASN B O 1
ATOM 3894 N N . ALA B 1 196 ? 1.181 -32.375 0.902 1 90.62 196 ALA B N 1
ATOM 3895 C CA . ALA B 1 196 ? 0.62 -31.297 0.107 1 90.62 196 ALA B CA 1
ATOM 3896 C C . ALA B 1 196 ? -0.816 -31.609 -0.307 1 90.62 196 ALA B C 1
ATOM 3898 O O . ALA B 1 196 ? -1.118 -32.719 -0.75 1 90.62 196 ALA B O 1
ATOM 3899 N N . LYS B 1 197 ? -1.668 -30.594 -0.101 1 91.12 197 LYS B N 1
ATOM 3900 C CA . LYS B 1 197 ? -3.07 -30.703 -0.49 1 91.12 197 LYS B CA 1
ATOM 3901 C C . LYS B 1 197 ? -3.352 -29.938 -1.778 1 91.12 197 LYS B C 1
ATOM 3903 O O . LYS B 1 197 ? -4.184 -29.031 -1.795 1 91.12 197 LYS B O 1
ATOM 3908 N N . ILE B 1 198 ? -2.768 -30.422 -2.809 1 92.38 198 ILE B N 1
ATOM 3909 C CA . ILE B 1 198 ? -2.959 -29.828 -4.129 1 92.38 198 ILE B CA 1
ATOM 3910 C C . ILE B 1 198 ? -4.18 -30.453 -4.801 1 92.38 198 ILE B C 1
ATOM 3912 O O . ILE B 1 198 ? -4.398 -31.656 -4.711 1 92.38 198 ILE B O 1
ATOM 3916 N N . ALA B 1 199 ? -4.961 -29.656 -5.426 1 84.94 199 ALA B N 1
ATOM 3917 C CA . ALA B 1 199 ? -6.211 -30.062 -6.059 1 84.94 199 ALA B CA 1
ATOM 3918 C C . ALA B 1 199 ? -5.969 -31.188 -7.059 1 84.94 199 ALA B C 1
ATOM 3920 O O . ALA B 1 199 ? -5.07 -31.109 -7.902 1 84.94 199 ALA B O 1
ATOM 3921 N N . ASP B 1 200 ? -6.812 -32.25 -6.973 1 89.75 200 ASP B N 1
ATOM 3922 C CA . ASP B 1 200 ? -6.805 -33.375 -7.914 1 89.75 200 ASP B CA 1
ATOM 3923 C C . ASP B 1 200 ? -5.395 -33.938 -8.102 1 89.75 200 ASP B C 1
ATOM 3925 O O . ASP B 1 200 ? -4.953 -34.156 -9.234 1 89.75 200 ASP B O 1
ATOM 3929 N N . SER B 1 201 ? -4.684 -34.031 -7.035 1 86.81 201 SER B N 1
ATOM 3930 C CA . SER B 1 201 ? -3.27 -34.406 -7.066 1 86.81 201 SER B CA 1
ATOM 3931 C C . SER B 1 201 ? -3.061 -35.75 -7.762 1 86.81 201 SER B C 1
ATOM 3933 O O . SER B 1 201 ? -2.078 -35.938 -8.484 1 86.81 201 SER B O 1
ATOM 3935 N N . GLU B 1 202 ? -3.93 -36.625 -7.684 1 87.56 202 GLU B N 1
ATOM 3936 C CA . GLU B 1 202 ? -3.768 -37.938 -8.25 1 87.56 202 GLU B CA 1
ATOM 3937 C C . GLU B 1 202 ? -3.854 -37.906 -9.773 1 87.56 202 GLU B C 1
ATOM 3939 O O . GLU B 1 202 ? -3.199 -38.719 -10.453 1 87.56 202 GLU B O 1
ATOM 3944 N N . THR B 1 203 ? -4.547 -36.938 -10.195 1 92.69 203 THR B N 1
ATOM 3945 C CA . THR B 1 203 ? -4.809 -36.938 -11.633 1 92.69 203 THR B CA 1
ATOM 3946 C C . THR B 1 203 ? -4.062 -35.812 -12.328 1 92.69 203 THR B C 1
ATOM 3948 O O . THR B 1 203 ? -3.75 -35.906 -13.523 1 92.69 203 THR B O 1
ATOM 3951 N N . ARG B 1 204 ? -3.709 -34.812 -11.578 1 95.69 204 ARG B N 1
ATOM 3952 C CA . ARG B 1 204 ? -3.229 -33.625 -12.258 1 95.69 204 ARG B CA 1
ATOM 3953 C C . ARG B 1 204 ? -1.781 -33.312 -11.883 1 95.69 204 ARG B C 1
ATOM 3955 O O . ARG B 1 204 ? -1.128 -32.5 -12.523 1 95.69 204 ARG B O 1
ATOM 3962 N N . VAL B 1 205 ? -1.25 -34.031 -10.859 1 97 205 VAL B N 1
ATOM 3963 C CA . VAL B 1 205 ? 0.081 -33.688 -10.375 1 97 205 VAL B CA 1
ATOM 3964 C C . VAL B 1 205 ? 1.045 -34.844 -10.617 1 97 205 VAL B C 1
ATOM 3966 O O . VAL B 1 205 ? 0.766 -35.969 -10.242 1 97 205 VAL B O 1
ATOM 3969 N N . ASN B 1 206 ? 2.1 -34.562 -11.281 1 97 206 ASN B N 1
ATOM 3970 C CA . ASN B 1 206 ? 3.199 -35.5 -11.477 1 97 206 ASN B CA 1
ATOM 3971 C C . ASN B 1 206 ? 4.445 -35.094 -10.703 1 97 206 ASN B C 1
ATOM 3973 O O . ASN B 1 206 ? 4.785 -33.906 -10.68 1 97 206 ASN B O 1
ATOM 3977 N N . PHE B 1 207 ? 5.086 -36.031 -10.086 1 97.19 207 PHE B N 1
ATOM 3978 C CA . PHE B 1 207 ? 6.344 -35.781 -9.398 1 97.19 207 PHE B CA 1
ATOM 3979 C C . PHE B 1 207 ? 7.527 -36.25 -10.234 1 97.19 207 PHE B C 1
ATOM 3981 O O . PHE B 1 207 ? 7.609 -37.406 -10.602 1 97.19 207 PHE B O 1
ATOM 3988 N N . GLU B 1 208 ? 8.328 -35.312 -10.617 1 98.25 208 GLU B N 1
ATOM 3989 C CA . GLU B 1 208 ? 9.57 -35.594 -11.32 1 98.25 208 GLU B CA 1
ATOM 3990 C C . GLU B 1 208 ? 10.773 -35.5 -10.383 1 98.25 208 GLU B C 1
ATOM 3992 O O . GLU B 1 208 ? 11.195 -34.406 -10.031 1 98.25 208 GLU B O 1
ATOM 3997 N N . LYS B 1 209 ? 11.383 -36.594 -10.047 1 97.75 209 LYS B N 1
ATOM 3998 C CA . LYS B 1 209 ? 12.414 -36.656 -9.016 1 97.75 209 LYS B CA 1
ATOM 3999 C C . LYS B 1 209 ? 13.812 -36.594 -9.625 1 97.75 209 LYS B C 1
ATOM 4001 O O . LYS B 1 209 ? 14.797 -36.344 -8.93 1 97.75 209 LYS B O 1
ATOM 4006 N N . ARG B 1 210 ? 13.938 -36.906 -10.914 1 97.88 210 ARG B N 1
ATOM 4007 C CA . ARG B 1 210 ? 15.242 -36.938 -11.57 1 97.88 210 ARG B CA 1
ATOM 4008 C C . ARG B 1 210 ? 15.859 -35.562 -11.617 1 97.88 210 ARG B C 1
ATOM 4010 O O . ARG B 1 210 ? 15.156 -34.531 -11.469 1 97.88 210 ARG B O 1
ATOM 4017 N N . ARG B 1 211 ? 17.078 -35.469 -11.797 1 98.31 211 ARG B N 1
ATOM 4018 C CA . ARG B 1 211 ? 17.828 -34.219 -11.797 1 98.31 211 ARG B CA 1
ATOM 4019 C C . ARG B 1 211 ? 17.656 -33.469 -13.117 1 98.31 211 ARG B C 1
ATOM 4021 O O . ARG B 1 211 ? 17.641 -34.094 -14.188 1 98.31 211 ARG B O 1
ATOM 4028 N N . ILE B 1 212 ? 17.578 -32.156 -12.984 1 98.75 212 ILE B N 1
ATOM 4029 C CA . ILE B 1 212 ? 17.453 -31.297 -14.148 1 98.75 212 ILE B CA 1
ATOM 4030 C C . ILE B 1 212 ? 18.844 -30.953 -14.688 1 98.75 212 ILE B C 1
ATOM 4032 O O . ILE B 1 212 ? 19.719 -30.5 -13.938 1 98.75 212 ILE B O 1
ATOM 4036 N N . LYS B 1 213 ? 19.016 -31.219 -15.984 1 98.69 213 LYS B N 1
ATOM 4037 C CA . LYS B 1 213 ? 20.266 -30.844 -16.656 1 98.69 213 LYS B CA 1
ATOM 4038 C C . LYS B 1 213 ? 20.234 -29.375 -17.109 1 98.69 213 LYS B C 1
ATOM 4040 O O . LYS B 1 213 ? 21.188 -28.641 -16.906 1 98.69 213 LYS B O 1
ATOM 4045 N N . SER B 1 214 ? 19.125 -28.984 -17.703 1 98.81 214 SER B N 1
ATOM 4046 C CA . SER B 1 214 ? 19.047 -27.625 -18.234 1 98.81 214 SER B CA 1
ATOM 4047 C C . SER B 1 214 ? 17.609 -27.203 -18.453 1 98.81 214 SER B C 1
ATOM 4049 O O . SER B 1 214 ? 16.703 -28.031 -18.469 1 98.81 214 SER B O 1
ATOM 4051 N N . LEU B 1 215 ? 17.375 -25.922 -18.453 1 98.81 215 LEU B N 1
ATOM 4052 C CA . LEU B 1 215 ? 16.141 -25.25 -18.844 1 98.81 215 LEU B CA 1
ATOM 4053 C C . LEU B 1 215 ? 16.359 -24.375 -20.078 1 98.81 215 LEU B C 1
ATOM 4055 O O . LEU B 1 215 ? 17.422 -23.781 -20.234 1 98.81 215 LEU B O 1
ATOM 4059 N N . LYS B 1 216 ? 15.414 -24.344 -20.938 1 98.62 216 LYS B N 1
ATOM 4060 C CA . LYS B 1 216 ? 15.523 -23.516 -22.141 1 98.62 216 LYS B CA 1
ATOM 4061 C C . LYS B 1 216 ? 14.203 -22.812 -22.453 1 98.62 216 LYS B C 1
ATOM 4063 O O . LYS B 1 216 ? 13.18 -23.469 -22.625 1 98.62 216 LYS B O 1
ATOM 4068 N N . LEU B 1 217 ? 14.258 -21.516 -22.469 1 98 217 LEU B N 1
ATOM 4069 C CA . LEU B 1 217 ? 13.102 -20.75 -22.922 1 98 217 LEU B CA 1
ATOM 4070 C C . LEU B 1 217 ? 12.859 -20.953 -24.406 1 98 217 LEU B C 1
ATOM 4072 O O . LEU B 1 217 ? 13.742 -20.703 -25.234 1 98 217 LEU B O 1
ATOM 4076 N N . ILE B 1 218 ? 11.719 -21.422 -24.75 1 96.25 218 ILE B N 1
ATOM 4077 C CA . ILE B 1 218 ? 11.406 -21.641 -26.156 1 96.25 218 ILE B CA 1
ATOM 4078 C C . ILE B 1 218 ? 11.242 -20.297 -26.875 1 96.25 218 ILE B C 1
ATOM 4080 O O . ILE B 1 218 ? 11.828 -20.078 -27.938 1 96.25 218 ILE B O 1
ATOM 4084 N N . SER B 1 219 ? 10.398 -19.438 -26.297 1 90.5 219 SER B N 1
ATOM 4085 C CA . SER B 1 219 ? 10.273 -18.078 -26.781 1 90.5 219 SER B CA 1
ATOM 4086 C C . SER B 1 219 ? 9.734 -17.156 -25.688 1 90.5 219 SER B C 1
ATOM 4088 O O . SER B 1 219 ? 9.016 -17.594 -24.797 1 90.5 219 SER B O 1
ATOM 4090 N N . ARG B 1 220 ? 10.047 -15.93 -25.891 1 86.25 220 ARG B N 1
ATOM 4091 C CA . ARG B 1 220 ? 9.539 -14.93 -24.953 1 86.25 220 ARG B CA 1
ATOM 4092 C C . ARG B 1 220 ? 8.039 -14.711 -25.141 1 86.25 220 ARG B C 1
ATOM 4094 O O . ARG B 1 220 ? 7.355 -14.25 -24.234 1 86.25 220 ARG B O 1
ATOM 4101 N N . ASP B 1 221 ? 7.559 -15.148 -26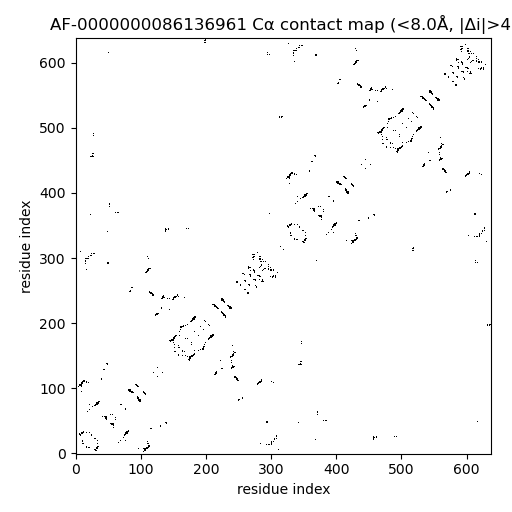.266 1 86.75 221 ASP B N 1
ATOM 4102 C CA . ASP B 1 221 ? 6.148 -14.938 -26.594 1 86.75 221 ASP B CA 1
ATOM 4103 C C . ASP B 1 221 ? 5.266 -15.984 -25.922 1 86.75 221 ASP B C 1
ATOM 4105 O O . ASP B 1 221 ? 4.152 -15.68 -25.5 1 86.75 221 ASP B O 1
ATOM 4109 N N . THR B 1 222 ? 5.664 -17.234 -25.734 1 88.19 222 THR B N 1
ATOM 4110 C CA . THR B 1 222 ? 4.789 -18.297 -25.234 1 88.19 222 THR B CA 1
ATOM 4111 C C . THR B 1 222 ? 5.16 -18.672 -23.812 1 88.19 222 THR B C 1
ATOM 4113 O O . THR B 1 222 ? 4.402 -19.375 -23.125 1 88.19 222 THR B O 1
ATOM 4116 N N . SER B 1 223 ? 6.297 -18.203 -23.203 1 95 223 SER B N 1
ATOM 4117 C CA . SER B 1 223 ? 6.789 -18.469 -21.859 1 95 223 SER B CA 1
ATOM 4118 C C . SER B 1 223 ? 7.137 -19.953 -21.688 1 95 223 SER B C 1
ATOM 4120 O O . SER B 1 223 ? 7.582 -20.359 -20.609 1 95 223 SER B O 1
ATOM 4122 N N . ASP B 1 224 ? 6.977 -20.797 -22.75 1 97.81 224 ASP B N 1
ATOM 4123 C CA . ASP B 1 224 ? 7.246 -22.219 -22.672 1 97.81 224 ASP B CA 1
ATOM 4124 C C . ASP B 1 224 ? 8.703 -22.484 -22.297 1 97.81 224 ASP B C 1
ATOM 4126 O O . ASP B 1 224 ? 9.609 -21.812 -22.781 1 97.81 224 ASP B O 1
ATOM 4130 N N . VAL B 1 225 ? 8.844 -23.453 -21.438 1 98.69 225 VAL B N 1
ATOM 4131 C CA . VAL B 1 225 ? 10.18 -23.844 -21.016 1 98.69 225 VAL B CA 1
ATOM 4132 C C . VAL B 1 225 ? 10.398 -25.328 -21.281 1 98.69 225 VAL B C 1
ATOM 4134 O O . VAL B 1 225 ? 9.547 -26.156 -20.953 1 98.69 225 VAL B O 1
ATOM 4137 N N . LEU B 1 226 ? 11.469 -25.609 -21.969 1 98.81 226 LEU B N 1
ATOM 4138 C CA . LEU B 1 226 ? 11.891 -27 -22.141 1 98.81 226 LEU B CA 1
ATOM 4139 C C . LEU B 1 226 ? 12.797 -27.438 -21 1 98.81 226 LEU B C 1
ATOM 4141 O O . LEU B 1 226 ? 13.867 -26.859 -20.797 1 98.81 226 LEU B O 1
ATOM 4145 N N . VAL B 1 227 ? 12.352 -28.406 -20.219 1 98.88 227 VAL B N 1
ATOM 4146 C CA . VAL B 1 227 ? 13.141 -29 -19.141 1 98.88 227 VAL B CA 1
ATOM 4147 C C . VAL B 1 227 ? 13.859 -30.234 -19.641 1 98.88 227 VAL B C 1
ATOM 4149 O O . VAL B 1 227 ? 13.227 -31.172 -20.141 1 98.88 227 VAL B O 1
ATOM 4152 N N . THR B 1 228 ? 15.156 -30.203 -19.609 1 98.88 228 THR B N 1
ATOM 4153 C CA . THR B 1 228 ? 15.938 -31.375 -19.938 1 98.88 228 THR B CA 1
ATOM 4154 C C . THR B 1 228 ? 16.5 -32.031 -18.688 1 98.88 228 THR B C 1
ATOM 4156 O O . THR B 1 228 ? 17.203 -31.406 -17.906 1 98.88 228 THR B O 1
ATOM 4159 N N . LEU B 1 229 ? 16.172 -33.281 -18.531 1 98.75 229 LEU B N 1
ATOM 4160 C CA . LEU B 1 229 ? 16.688 -34.062 -17.391 1 98.75 229 LEU B CA 1
ATOM 4161 C C . LEU B 1 229 ? 18.062 -34.625 -17.703 1 98.75 229 LEU B C 1
ATOM 4163 O O . LEU B 1 229 ? 18.516 -34.594 -18.844 1 98.75 229 LEU B O 1
ATOM 4167 N N . GLU B 1 230 ? 18.719 -35.062 -16.688 1 98.12 230 GLU B N 1
ATOM 4168 C CA . GLU B 1 230 ? 20.078 -35.562 -16.844 1 98.12 230 GLU B CA 1
ATOM 4169 C C . GLU B 1 230 ? 20.125 -36.75 -17.812 1 98.12 230 GLU B C 1
ATOM 4171 O O . GLU B 1 230 ? 21.125 -36.938 -18.5 1 98.12 230 GLU B O 1
ATOM 4176 N N . ASP B 1 231 ? 19.062 -37.531 -17.875 1 97.94 231 ASP B N 1
ATOM 4177 C CA . ASP B 1 231 ? 19.062 -38.688 -18.75 1 97.94 231 ASP B CA 1
ATOM 4178 C C . ASP B 1 231 ? 18.688 -38.312 -20.172 1 97.94 231 ASP B C 1
ATOM 4180 O O . ASP B 1 231 ? 18.562 -39.188 -21.031 1 97.94 231 ASP B O 1
ATOM 4184 N N . GLY B 1 232 ? 18.359 -37.094 -20.406 1 98.19 232 GLY B N 1
ATOM 4185 C CA . GLY B 1 232 ? 18.078 -36.625 -21.75 1 98.19 232 GLY B CA 1
ATOM 4186 C C . GLY B 1 232 ? 16.594 -36.438 -22.016 1 98.19 232 GLY B C 1
ATOM 4187 O O . GLY B 1 232 ? 16.219 -35.875 -23.047 1 98.19 232 GLY B O 1
ATOM 4188 N N . THR B 1 233 ? 15.766 -36.875 -21.094 1 98.56 233 THR B N 1
ATOM 4189 C CA . THR B 1 233 ? 14.328 -36.688 -21.25 1 98.56 233 THR B CA 1
ATOM 4190 C C . THR B 1 233 ? 13.992 -35.219 -21.312 1 98.56 233 THR B C 1
ATOM 4192 O O . THR B 1 233 ? 14.531 -34.406 -20.562 1 98.56 233 THR B O 1
ATOM 4195 N N . GLU B 1 234 ? 13.133 -34.844 -22.234 1 98.56 234 GLU B N 1
ATOM 4196 C CA . GLU B 1 234 ? 12.688 -33.469 -22.391 1 98.56 234 GLU B CA 1
ATOM 4197 C C . GLU B 1 234 ? 11.203 -33.312 -22.062 1 98.56 234 GLU B C 1
ATOM 4199 O O . GLU B 1 234 ? 10.383 -34.125 -22.516 1 98.56 234 GLU B O 1
ATOM 4204 N N . ILE B 1 235 ? 10.883 -32.406 -21.266 1 98.69 235 ILE B N 1
ATOM 4205 C CA . ILE B 1 235 ? 9.508 -32.094 -20.875 1 98.69 235 ILE B CA 1
ATOM 4206 C C . ILE B 1 235 ? 9.219 -30.609 -21.156 1 98.69 235 ILE B C 1
ATOM 4208 O O . ILE B 1 235 ? 9.984 -29.734 -20.766 1 98.69 235 ILE B O 1
ATOM 4212 N N . LYS B 1 236 ? 8.18 -30.344 -21.875 1 98.44 236 LYS B N 1
ATOM 4213 C CA . LYS B 1 236 ? 7.773 -28.969 -22.141 1 98.44 236 LYS B CA 1
ATOM 4214 C C . LYS B 1 236 ? 6.738 -28.5 -21.125 1 98.44 236 LYS B C 1
ATOM 4216 O O . LYS B 1 236 ? 5.734 -29.172 -20.891 1 98.44 236 LYS B O 1
ATOM 4221 N N . GLU B 1 237 ? 6.953 -27.406 -20.484 1 98.69 237 GLU B N 1
ATOM 4222 C CA . GLU B 1 237 ? 6.02 -26.75 -19.578 1 98.69 237 GLU B CA 1
ATOM 4223 C C . GLU B 1 237 ? 5.543 -25.422 -20.156 1 98.69 237 GLU B C 1
ATOM 4225 O O . GLU B 1 237 ? 6.324 -24.672 -20.75 1 98.69 237 GLU B O 1
ATOM 4230 N N . SER B 1 238 ? 4.262 -25.094 -19.953 1 98.31 238 SER B N 1
ATOM 4231 C CA . SER B 1 238 ? 3.729 -23.797 -20.391 1 98.31 238 SER B CA 1
ATOM 4232 C C . SER B 1 238 ? 4.398 -22.656 -19.656 1 98.31 238 SER B C 1
ATOM 4234 O O . SER B 1 238 ? 4.539 -21.547 -20.188 1 98.31 238 SER B O 1
ATOM 4236 N N . PHE B 1 239 ? 4.754 -22.828 -18.422 1 98.44 239 PHE B N 1
ATOM 4237 C CA . PHE B 1 239 ? 5.59 -21.984 -17.578 1 98.44 239 PHE B CA 1
ATOM 4238 C C . PHE B 1 239 ? 6.09 -22.766 -16.375 1 98.44 239 PHE B C 1
ATOM 4240 O O . PHE B 1 239 ? 5.66 -23.891 -16.125 1 98.44 239 PHE B O 1
ATOM 4247 N N . ILE B 1 240 ? 7.082 -22.234 -15.703 1 98.81 240 ILE B N 1
ATOM 4248 C CA . ILE B 1 240 ? 7.586 -22.812 -14.461 1 98.81 240 ILE B CA 1
ATOM 4249 C C . ILE B 1 240 ? 7.48 -21.781 -13.336 1 98.81 240 ILE B C 1
ATOM 4251 O O . ILE B 1 240 ? 7.68 -20.594 -13.562 1 98.81 240 ILE B O 1
ATOM 4255 N N . THR B 1 241 ? 7.047 -22.219 -12.148 1 98.75 241 THR B N 1
ATOM 4256 C CA . THR B 1 241 ? 7.062 -21.328 -10.984 1 98.75 241 THR B CA 1
ATOM 4257 C C . THR B 1 241 ? 8.18 -21.719 -10.023 1 98.75 241 THR B C 1
ATOM 4259 O O . THR B 1 241 ? 8.453 -22.906 -9.828 1 98.75 241 THR B O 1
ATOM 4262 N N . HIS B 1 242 ? 8.883 -20.766 -9.555 1 98.44 242 HIS B N 1
ATOM 4263 C CA . HIS B 1 242 ? 9.938 -20.906 -8.562 1 98.44 242 HIS B CA 1
ATOM 4264 C C . HIS B 1 242 ? 10.125 -19.625 -7.766 1 98.44 242 HIS B C 1
ATOM 4266 O O . HIS B 1 242 ? 9.875 -18.531 -8.281 1 98.44 242 HIS B O 1
ATOM 4272 N N . TYR B 1 243 ? 10.477 -19.75 -6.527 1 96.19 243 TYR B N 1
ATOM 4273 C CA . TYR B 1 243 ? 10.781 -18.609 -5.664 1 96.19 243 TYR B CA 1
ATOM 4274 C C . TYR B 1 243 ? 12.234 -18.641 -5.211 1 96.19 243 TYR B C 1
ATOM 4276 O O . TYR B 1 243 ? 12.555 -19.25 -4.191 1 96.19 243 TYR B O 1
ATOM 4284 N N . PRO B 1 244 ? 13.109 -17.922 -5.887 1 95.06 244 PRO B N 1
ATOM 4285 C CA . PRO B 1 244 ? 14.516 -17.938 -5.496 1 95.06 244 PRO B CA 1
ATOM 4286 C C . PRO B 1 244 ? 14.797 -17.125 -4.238 1 95.06 244 PRO B C 1
ATOM 4288 O O . PRO B 1 244 ? 13.977 -16.281 -3.854 1 95.06 244 PRO B O 1
ATOM 4291 N N . ASP B 1 245 ? 15.898 -17.406 -3.607 1 94.62 245 ASP B N 1
ATOM 4292 C CA . ASP B 1 245 ? 16.375 -16.516 -2.547 1 94.62 245 ASP B CA 1
ATOM 4293 C C . ASP B 1 245 ? 16.656 -15.125 -3.086 1 94.62 245 ASP B C 1
ATOM 4295 O O . ASP B 1 245 ? 16.828 -14.938 -4.293 1 94.62 245 ASP B O 1
ATOM 4299 N N . ALA B 1 246 ? 16.516 -14.188 -2.189 1 95.25 246 ALA B N 1
ATOM 4300 C CA . ALA B 1 246 ? 16.828 -12.805 -2.539 1 95.25 246 ALA B CA 1
ATOM 4301 C C . ALA B 1 246 ? 17.891 -12.227 -1.608 1 95.25 246 ALA B C 1
ATOM 4303 O O . ALA B 1 246 ? 18 -12.641 -0.456 1 95.25 246 ALA B O 1
ATOM 4304 N N . GLU B 1 247 ? 18.656 -11.383 -2.109 1 96.75 247 GLU B N 1
ATOM 4305 C CA . GLU B 1 247 ? 19.625 -10.656 -1.292 1 96.75 247 GLU B CA 1
ATOM 4306 C C . GLU B 1 247 ? 19.406 -9.148 -1.382 1 96.75 247 GLU B C 1
ATOM 4308 O O . GLU B 1 247 ? 19 -8.641 -2.428 1 96.75 247 GLU B O 1
ATOM 4313 N N . LEU B 1 248 ? 19.719 -8.438 -0.302 1 98.06 248 LEU B N 1
ATOM 4314 C CA . LEU B 1 248 ? 19.594 -6.988 -0.259 1 98.06 248 LEU B CA 1
ATOM 4315 C C . LEU B 1 248 ? 20.516 -6.324 -1.274 1 98.06 248 LEU B C 1
ATOM 4317 O O . LEU B 1 248 ? 21.672 -6.738 -1.434 1 98.06 248 LEU B O 1
ATOM 4321 N N . ASN B 1 249 ? 19.953 -5.309 -1.958 1 98 249 ASN B N 1
ATOM 4322 C CA . ASN B 1 249 ? 20.859 -4.488 -2.758 1 98 249 ASN B CA 1
ATOM 4323 C C . ASN B 1 249 ? 21.688 -3.545 -1.885 1 98 249 ASN B C 1
ATOM 4325 O O . ASN B 1 249 ? 21.125 -2.809 -1.067 1 98 249 ASN B O 1
ATOM 4329 N N . GLY B 1 250 ? 23.047 -3.643 -2.031 1 96.56 250 GLY B N 1
ATOM 4330 C CA . GLY B 1 250 ? 23.938 -2.746 -1.32 1 96.56 250 GLY B CA 1
ATOM 4331 C C . GLY B 1 250 ? 24.359 -3.277 0.037 1 96.56 250 GLY B C 1
ATOM 4332 O O . GLY B 1 250 ? 23.703 -4.145 0.604 1 96.56 250 GLY B O 1
ATOM 4333 N N . PRO B 1 251 ? 25.516 -2.77 0.503 1 97.69 251 PRO B N 1
ATOM 4334 C CA . PRO B 1 251 ? 26.094 -3.23 1.769 1 97.69 251 PRO B CA 1
ATOM 4335 C C . PRO B 1 251 ? 25.578 -2.439 2.971 1 97.69 251 PRO B C 1
ATOM 4337 O O . PRO B 1 251 ? 26.203 -2.467 4.039 1 97.69 251 PRO B O 1
ATOM 4340 N N . PHE B 1 252 ? 24.453 -1.788 2.914 1 98.62 252 PHE B N 1
ATOM 4341 C CA . PHE B 1 252 ? 24.078 -0.705 3.818 1 98.62 252 PHE B CA 1
ATOM 4342 C C . PHE B 1 252 ? 23.625 -1.255 5.164 1 98.62 252 PHE B C 1
ATOM 4344 O O . PHE B 1 252 ? 23.859 -0.637 6.203 1 98.62 252 PHE B O 1
ATOM 4351 N N . ALA B 1 253 ? 22.875 -2.389 5.102 1 98.62 253 ALA B N 1
ATOM 4352 C CA . ALA B 1 253 ? 22.453 -2.988 6.367 1 98.62 253 ALA B CA 1
ATOM 4353 C C . ALA B 1 253 ? 23.656 -3.291 7.254 1 98.62 253 ALA B C 1
ATOM 4355 O O . ALA B 1 253 ? 23.641 -3.004 8.453 1 98.62 253 ALA B O 1
ATOM 4356 N N . SER B 1 254 ? 24.703 -3.85 6.602 1 98.25 254 SER B N 1
ATOM 4357 C CA . SER B 1 254 ? 25.922 -4.172 7.332 1 98.25 254 SER B CA 1
ATOM 4358 C C . SER B 1 254 ? 26.672 -2.906 7.738 1 98.25 254 SER B C 1
ATOM 4360 O O . SER B 1 254 ? 27.125 -2.781 8.883 1 98.25 254 SER B O 1
ATOM 4362 N N . GLN B 1 255 ? 26.781 -1.935 6.883 1 98.69 255 GLN B N 1
ATOM 4363 C CA . GLN B 1 255 ? 27.516 -0.696 7.129 1 98.69 255 GLN B CA 1
ATOM 4364 C C . GLN B 1 255 ? 26.922 0.071 8.305 1 98.69 255 GLN B C 1
ATOM 4366 O O . GLN B 1 255 ? 27.641 0.685 9.086 1 98.69 255 GLN B O 1
ATOM 4371 N N . LEU B 1 256 ? 25.578 -0.019 8.414 1 98.75 256 LEU B N 1
ATOM 4372 C CA . LEU B 1 256 ? 24.875 0.777 9.414 1 98.75 256 LEU B CA 1
ATOM 4373 C C . LEU B 1 256 ? 24.531 -0.069 10.633 1 98.75 256 LEU B C 1
ATOM 4375 O O . LEU B 1 256 ? 23.922 0.429 11.586 1 98.75 256 LEU B O 1
ATOM 4379 N N . GLY B 1 257 ? 24.859 -1.378 10.57 1 98.56 257 GLY B N 1
ATOM 4380 C CA . GLY B 1 257 ? 24.578 -2.277 11.68 1 98.56 257 GLY B CA 1
ATOM 4381 C C . GLY B 1 257 ? 23.109 -2.51 11.906 1 98.56 257 GLY B C 1
ATOM 4382 O O . GLY B 1 257 ? 22.641 -2.551 13.047 1 98.56 257 GLY B O 1
ATOM 4383 N N . LEU B 1 258 ? 22.328 -2.648 10.828 1 98.88 258 LEU B N 1
ATOM 4384 C CA . LEU B 1 258 ? 20.875 -2.791 10.953 1 98.88 258 LEU B CA 1
ATOM 4385 C C . LEU B 1 258 ? 20.5 -4.23 11.281 1 98.88 258 LEU B C 1
ATOM 4387 O O . LEU B 1 258 ? 21.125 -5.172 10.781 1 98.88 258 LEU B O 1
ATOM 4391 N N . THR B 1 259 ? 19.438 -4.379 12.039 1 98.75 259 THR B N 1
ATOM 4392 C CA . THR B 1 259 ? 18.875 -5.691 12.305 1 98.75 259 THR B CA 1
ATOM 4393 C C . THR B 1 259 ? 18.125 -6.215 11.07 1 98.75 259 THR B C 1
ATOM 4395 O O . THR B 1 259 ? 17.406 -5.461 10.406 1 98.75 259 THR B O 1
ATOM 4398 N N . LEU B 1 260 ? 18.312 -7.469 10.812 1 98.38 260 LEU B N 1
ATOM 4399 C CA . LEU B 1 260 ? 17.625 -8.109 9.688 1 98.38 260 LEU B CA 1
ATOM 4400 C C . LEU B 1 260 ? 16.562 -9.078 10.188 1 98.38 260 LEU B C 1
ATOM 4402 O O . LEU B 1 260 ? 16.672 -9.609 11.297 1 98.38 260 LEU B O 1
ATOM 4406 N N . GLY B 1 261 ? 15.539 -9.195 9.344 1 96.5 261 GLY B N 1
ATOM 4407 C CA . GLY B 1 261 ? 14.523 -10.195 9.625 1 96.5 261 GLY B CA 1
ATOM 4408 C C . GLY B 1 261 ? 14.938 -11.594 9.219 1 96.5 261 GLY B C 1
ATOM 4409 O O . GLY B 1 261 ? 16.016 -11.789 8.664 1 96.5 261 GLY B O 1
ATOM 4410 N N . GLU B 1 262 ? 14.039 -12.57 9.391 1 92 262 GLU B N 1
ATOM 4411 C CA . GLU B 1 262 ? 14.312 -13.984 9.18 1 92 262 GLU B CA 1
ATOM 4412 C C . GLU B 1 262 ? 14.609 -14.281 7.711 1 92 262 GLU B C 1
ATOM 4414 O O . GLU B 1 262 ? 15.398 -15.172 7.395 1 92 262 GLU B O 1
ATOM 4419 N N . SER B 1 263 ? 14.016 -13.477 6.879 1 91.31 263 SER B N 1
ATOM 4420 C CA . SER B 1 263 ? 14.156 -13.742 5.449 1 91.31 263 SER B CA 1
ATOM 4421 C C . SER B 1 263 ? 15.273 -12.898 4.844 1 91.31 263 SER B C 1
ATOM 4423 O O . SER B 1 263 ? 15.445 -12.867 3.623 1 91.31 263 SER B O 1
ATOM 4425 N N . GLY B 1 264 ? 15.992 -12.156 5.695 1 95.19 264 GLY B N 1
ATOM 4426 C CA . GLY B 1 264 ? 17.141 -11.391 5.23 1 95.19 264 GLY B CA 1
ATOM 4427 C C . GLY B 1 264 ? 16.797 -9.961 4.867 1 95.19 264 GLY B C 1
ATOM 4428 O O . GLY B 1 264 ? 17.656 -9.188 4.457 1 95.19 264 GLY B O 1
ATOM 4429 N N . GLN B 1 265 ? 15.516 -9.578 4.988 1 97.75 265 GLN B N 1
ATOM 4430 C CA . GLN B 1 265 ? 15.125 -8.195 4.746 1 97.75 265 GLN B CA 1
ATOM 4431 C C . GLN B 1 265 ? 15.492 -7.301 5.93 1 97.75 265 GLN B C 1
ATOM 4433 O O . GLN B 1 265 ? 15.734 -7.793 7.035 1 97.75 265 GLN B O 1
ATOM 4438 N N . ILE B 1 266 ? 15.578 -6.023 5.688 1 98.81 266 ILE B N 1
ATOM 4439 C CA . ILE B 1 266 ? 15.797 -5.086 6.785 1 98.81 266 ILE B CA 1
ATOM 4440 C C . ILE B 1 266 ? 14.594 -5.098 7.723 1 98.81 266 ILE B C 1
ATOM 4442 O O . ILE B 1 266 ? 13.453 -4.938 7.281 1 98.81 266 ILE B O 1
ATOM 4446 N N . ASP B 1 267 ? 14.859 -5.336 9 1 98.62 267 ASP B N 1
ATOM 4447 C CA . ASP B 1 267 ? 13.781 -5.309 9.984 1 98.62 267 ASP B CA 1
ATOM 4448 C C . ASP B 1 267 ? 13.312 -3.879 10.242 1 98.62 267 ASP B C 1
ATOM 4450 O O . ASP B 1 267 ? 14.125 -2.984 10.477 1 98.62 267 ASP B O 1
ATOM 4454 N N . VAL B 1 268 ? 12.031 -3.686 10.102 1 98.38 268 VAL B N 1
ATOM 4455 C CA . VAL B 1 268 ? 11.484 -2.359 10.359 1 98.38 268 VAL B CA 1
ATOM 4456 C C . VAL B 1 268 ? 10.336 -2.457 11.367 1 98.38 268 VAL B C 1
ATOM 4458 O O . VAL B 1 268 ? 9.617 -3.459 11.398 1 98.38 268 VAL B O 1
ATOM 4461 N N . HIS B 1 269 ? 10.117 -1.41 12.117 1 95.94 269 HIS B N 1
ATOM 4462 C CA . HIS B 1 269 ? 9.148 -1.426 13.211 1 95.94 269 HIS B CA 1
ATOM 4463 C C . HIS B 1 269 ? 7.938 -0.56 12.883 1 95.94 269 HIS B C 1
ATOM 4465 O O . HIS B 1 269 ? 8.078 0.525 12.312 1 95.94 269 HIS B O 1
ATOM 4471 N N . PRO B 1 270 ? 6.738 -1.108 13.156 1 92.5 270 PRO B N 1
ATOM 4472 C CA . PRO B 1 270 ? 5.555 -0.248 13.07 1 92.5 270 PRO B CA 1
ATOM 4473 C C . PRO B 1 270 ? 5.602 0.919 14.055 1 92.5 270 PRO B C 1
ATOM 4475 O O . PRO B 1 270 ? 6.258 0.83 15.094 1 92.5 270 PRO B O 1
ATOM 4478 N N . PRO B 1 271 ? 4.945 1.98 13.727 1 94 271 PRO B N 1
ATOM 4479 C CA . PRO B 1 271 ? 4.031 2.129 12.594 1 94 271 PRO B CA 1
ATOM 4480 C C . PRO B 1 271 ? 4.707 2.752 11.367 1 94 271 PRO B C 1
ATOM 4482 O O . PRO B 1 271 ? 4.098 2.842 10.305 1 94 271 PRO B O 1
ATOM 4485 N N . PHE B 1 272 ? 6.039 3.117 11.43 1 97.69 272 PHE B N 1
ATOM 4486 C CA . PHE B 1 272 ? 6.527 4.039 10.414 1 97.69 272 PHE B CA 1
ATOM 4487 C C . PHE B 1 272 ? 7.711 3.441 9.664 1 97.69 272 PHE B C 1
ATOM 4489 O O . PHE B 1 272 ? 8.422 4.148 8.945 1 97.69 272 PHE B O 1
ATOM 4496 N N . ASN B 1 273 ? 8.039 2.141 9.938 1 98.56 273 ASN B N 1
ATOM 4497 C CA . ASN B 1 273 ? 9.078 1.418 9.219 1 98.56 273 ASN B CA 1
ATOM 4498 C C . ASN B 1 273 ? 10.469 1.933 9.57 1 98.56 273 ASN B C 1
ATOM 4500 O O . ASN B 1 273 ? 11.352 2.006 8.711 1 98.56 273 ASN B O 1
ATOM 4504 N N . GLU B 1 274 ? 10.641 2.383 10.773 1 98.81 274 GLU B N 1
ATOM 4505 C CA . GLU B 1 274 ? 11.984 2.727 11.227 1 98.81 274 GLU B CA 1
ATOM 4506 C C . GLU B 1 274 ? 12.82 1.474 11.484 1 98.81 274 GLU B C 1
ATOM 4508 O O . GLU B 1 274 ? 12.312 0.475 11.992 1 98.81 274 GLU B O 1
ATOM 4513 N N . THR B 1 275 ? 14.094 1.537 11.07 1 98.88 275 THR B N 1
ATOM 4514 C CA . THR B 1 275 ? 15 0.42 11.312 1 98.88 275 THR B CA 1
ATOM 4515 C C . THR B 1 275 ? 15.516 0.444 12.75 1 98.88 275 THR B C 1
ATOM 4517 O O . THR B 1 275 ? 15.008 1.192 13.586 1 98.88 275 THR B O 1
ATOM 4520 N N . SER B 1 276 ? 16.469 -0.407 13.023 1 98.75 276 SER B N 1
ATOM 4521 C CA . SER B 1 276 ? 17.047 -0.482 14.367 1 98.75 276 SER B CA 1
ATOM 4522 C C . SER B 1 276 ? 17.953 0.713 14.641 1 98.75 276 SER B C 1
ATOM 4524 O O . SER B 1 276 ? 18.359 0.931 15.789 1 98.75 276 SER B O 1
ATOM 4526 N N . LEU B 1 277 ? 18.266 1.539 13.609 1 98.75 277 LEU B N 1
ATOM 4527 C CA . LEU B 1 277 ? 19.078 2.74 13.789 1 98.75 277 LEU B CA 1
ATOM 4528 C C . LEU B 1 277 ? 18.219 3.996 13.625 1 98.75 277 LEU B C 1
ATOM 4530 O O . LEU B 1 277 ? 17.625 4.219 12.57 1 98.75 277 LEU B O 1
ATOM 4534 N N . HIS B 1 278 ? 18.156 4.797 14.703 1 98.31 278 HIS B N 1
ATOM 4535 C CA . HIS B 1 278 ? 17.359 6.023 14.695 1 98.31 278 HIS B CA 1
ATOM 4536 C C . HIS B 1 278 ? 17.734 6.906 13.508 1 98.31 278 HIS B C 1
ATOM 4538 O O . HIS B 1 278 ? 18.922 7.133 13.25 1 98.31 278 HIS B O 1
ATOM 4544 N N . GLY B 1 279 ? 16.734 7.328 12.727 1 98.62 279 GLY B N 1
ATOM 4545 C CA . GLY B 1 279 ? 16.953 8.203 11.586 1 98.62 279 GLY B CA 1
ATOM 4546 C C . GLY B 1 279 ? 17.094 7.449 10.273 1 98.62 279 GLY B C 1
ATOM 4547 O O . GLY B 1 279 ? 17.188 8.062 9.211 1 98.62 279 GLY B O 1
ATOM 4548 N N . VAL B 1 280 ? 17.109 6.098 10.375 1 98.94 280 VAL B N 1
ATOM 4549 C CA . VAL B 1 280 ? 17.188 5.266 9.18 1 98.94 280 VAL B CA 1
ATOM 4550 C C . VAL B 1 280 ? 15.883 4.48 9.016 1 98.94 280 VAL B C 1
ATOM 4552 O O . VAL B 1 280 ? 15.477 3.736 9.914 1 98.94 280 VAL B O 1
ATOM 4555 N N . PHE B 1 281 ? 15.25 4.727 7.934 1 98.94 281 PHE B N 1
ATOM 4556 C CA . PHE B 1 281 ? 14.016 4.039 7.566 1 98.94 281 PHE B CA 1
ATOM 4557 C C . PHE B 1 281 ? 14.234 3.156 6.344 1 98.94 281 PHE B C 1
ATOM 4559 O O . PHE B 1 281 ? 15.188 3.348 5.594 1 98.94 281 PHE B O 1
ATOM 4566 N N . ALA B 1 282 ? 13.422 2.131 6.184 1 98.94 282 ALA B N 1
ATOM 4567 C CA . ALA B 1 282 ? 13.5 1.258 5.016 1 98.94 282 ALA B CA 1
ATOM 4568 C C . ALA B 1 282 ? 12.102 0.909 4.5 1 98.94 282 ALA B C 1
ATOM 4570 O O . ALA B 1 282 ? 11.133 0.919 5.258 1 98.94 282 ALA B O 1
ATOM 4571 N N . ALA B 1 283 ? 12 0.656 3.227 1 98.75 283 ALA B N 1
ATOM 4572 C CA . ALA B 1 283 ? 10.727 0.348 2.588 1 98.75 283 ALA B CA 1
ATOM 4573 C C . ALA B 1 283 ? 10.938 -0.456 1.308 1 98.75 283 ALA B C 1
ATOM 4575 O O . ALA B 1 283 ? 12.047 -0.499 0.767 1 98.75 283 ALA B O 1
ATOM 4576 N N . GLY B 1 284 ? 9.859 -1.063 0.833 1 98.31 284 GLY B N 1
ATOM 4577 C CA . GLY B 1 284 ? 9.914 -1.857 -0.383 1 98.31 284 GLY B CA 1
ATOM 4578 C C . GLY B 1 284 ? 10.469 -3.252 -0.16 1 98.31 284 GLY B C 1
ATOM 4579 O O . GLY B 1 284 ? 10.375 -3.795 0.943 1 98.31 284 GLY B O 1
ATOM 4580 N N . ASP B 1 285 ? 11.039 -3.793 -1.196 1 97.94 285 ASP B N 1
ATOM 4581 C CA . ASP B 1 285 ? 11.484 -5.184 -1.167 1 97.94 285 ASP B CA 1
ATOM 4582 C C . ASP B 1 285 ? 12.609 -5.379 -0.155 1 97.94 285 ASP B C 1
ATOM 4584 O O . ASP B 1 285 ? 12.773 -6.469 0.396 1 97.94 285 ASP B O 1
ATOM 4588 N N . ALA B 1 286 ? 13.289 -4.316 0.177 1 98.38 286 ALA B N 1
ATOM 4589 C CA . ALA B 1 286 ? 14.391 -4.422 1.128 1 98.38 286 ALA B CA 1
ATOM 4590 C C . ALA B 1 286 ? 13.875 -4.605 2.551 1 98.38 286 ALA B C 1
ATOM 4592 O O . ALA B 1 286 ? 14.609 -5.035 3.439 1 98.38 286 ALA B O 1
ATOM 4593 N N . ALA B 1 287 ? 12.602 -4.219 2.752 1 98.38 287 ALA B N 1
ATOM 4594 C CA . ALA B 1 287 ? 12.094 -4.176 4.121 1 98.38 287 ALA B CA 1
ATOM 4595 C C . ALA B 1 287 ? 10.828 -5.008 4.258 1 98.38 287 ALA B C 1
ATOM 4597 O O . ALA B 1 287 ? 10.055 -4.828 5.207 1 98.38 287 ALA B O 1
ATOM 4598 N N . SER B 1 288 ? 10.555 -5.852 3.275 1 95.94 288 SER B N 1
ATOM 4599 C CA . SER B 1 288 ? 9.328 -6.652 3.324 1 95.94 288 SER B CA 1
ATOM 4600 C C . SER B 1 288 ? 9.562 -8.047 2.744 1 95.94 288 SER B C 1
ATOM 4602 O O . SER B 1 288 ? 10.492 -8.25 1.968 1 95.94 288 SER B O 1
ATOM 4604 N N . THR B 1 289 ? 8.688 -8.938 3.148 1 90.5 289 THR B N 1
ATOM 4605 C CA . THR B 1 289 ? 8.719 -10.273 2.559 1 90.5 289 THR B CA 1
ATOM 4606 C C . THR B 1 289 ? 7.746 -10.375 1.389 1 90.5 289 THR B C 1
ATOM 4608 O O . THR B 1 289 ? 7.914 -11.211 0.5 1 90.5 289 THR B O 1
ATOM 4611 N N . GLY B 1 290 ? 6.641 -9.633 1.47 1 91.88 290 GLY B N 1
ATOM 4612 C CA . GLY B 1 290 ? 5.766 -9.5 0.316 1 91.88 290 GLY B CA 1
ATOM 4613 C C . GLY B 1 290 ? 6.266 -8.492 -0.7 1 91.88 290 GLY B C 1
ATOM 4614 O O . GLY B 1 290 ? 6.164 -7.281 -0.48 1 91.88 290 GLY B O 1
ATOM 4615 N N . ARG B 1 291 ? 6.867 -9 -1.756 1 94.62 291 ARG B N 1
ATOM 4616 C CA . ARG B 1 291 ? 7.602 -8.125 -2.666 1 94.62 291 ARG B CA 1
ATOM 4617 C C . ARG B 1 291 ? 6.789 -7.836 -3.924 1 94.62 291 ARG B C 1
ATOM 4619 O O . ARG B 1 291 ? 7.082 -8.375 -4.992 1 94.62 291 ARG B O 1
ATOM 4626 N N . VAL B 1 292 ? 5.773 -7.008 -3.744 1 96.69 292 VAL B N 1
ATOM 4627 C CA . VAL B 1 292 ? 4.941 -6.484 -4.824 1 96.69 292 VAL B CA 1
ATOM 4628 C C . VAL B 1 292 ? 4.84 -4.965 -4.711 1 96.69 292 VAL B C 1
ATOM 4630 O O . VAL B 1 292 ? 5.082 -4.402 -3.641 1 96.69 292 VAL B O 1
ATOM 4633 N N . VAL B 1 293 ? 4.488 -4.297 -5.742 1 97.88 293 VAL B N 1
ATOM 4634 C CA . VAL B 1 293 ? 4.527 -2.844 -5.855 1 97.88 293 VAL B CA 1
ATOM 4635 C C . VAL B 1 293 ? 3.592 -2.223 -4.82 1 97.88 293 VAL B C 1
ATOM 4637 O O . VAL B 1 293 ? 3.959 -1.261 -4.141 1 97.88 293 VAL B O 1
ATOM 4640 N N . PRO B 1 294 ? 2.334 -2.773 -4.543 1 98.38 294 PRO B N 1
ATOM 4641 C CA . PRO B 1 294 ? 1.463 -2.188 -3.521 1 98.38 294 PRO B CA 1
ATOM 4642 C C . PRO B 1 294 ? 2.105 -2.174 -2.137 1 98.38 294 PRO B C 1
ATOM 4644 O O . PRO B 1 294 ? 1.954 -1.204 -1.391 1 98.38 294 PRO B O 1
ATOM 4647 N N . ILE B 1 295 ? 2.885 -3.182 -1.816 1 97.88 295 ILE B N 1
ATOM 4648 C CA . ILE B 1 295 ? 3.545 -3.256 -0.518 1 97.88 295 ILE B CA 1
ATOM 4649 C C . ILE B 1 295 ? 4.691 -2.25 -0.464 1 97.88 295 ILE B C 1
ATOM 4651 O O . ILE B 1 295 ? 4.926 -1.62 0.57 1 97.88 295 ILE B O 1
ATOM 4655 N N . ALA B 1 296 ? 5.367 -2.094 -1.574 1 98.62 296 ALA B N 1
ATOM 4656 C CA . ALA B 1 296 ? 6.449 -1.113 -1.647 1 98.62 296 ALA B CA 1
ATOM 4657 C C . ALA B 1 296 ? 5.918 0.304 -1.446 1 98.62 296 ALA B C 1
ATOM 4659 O O . ALA B 1 296 ? 6.488 1.084 -0.681 1 98.62 296 ALA B O 1
ATOM 4660 N N . ILE B 1 297 ? 4.812 0.622 -2.115 1 98.81 297 ILE B N 1
ATOM 4661 C CA . ILE B 1 297 ? 4.195 1.94 -2.02 1 98.81 297 ILE B CA 1
ATOM 4662 C C . ILE B 1 297 ? 3.73 2.189 -0.586 1 98.81 297 ILE B C 1
ATOM 4664 O O . ILE B 1 297 ? 3.986 3.256 -0.021 1 98.81 297 ILE B O 1
ATOM 4668 N N . TYR B 1 298 ? 3.127 1.164 0.018 1 98.56 298 TYR B N 1
ATOM 4669 C CA . TYR B 1 298 ? 2.67 1.226 1.401 1 98.56 298 TYR B CA 1
ATOM 4670 C C . TYR B 1 298 ? 3.832 1.507 2.348 1 98.56 298 TYR B C 1
ATOM 4672 O O . TYR B 1 298 ? 3.775 2.443 3.148 1 98.56 298 TYR B O 1
ATOM 4680 N N . GLY B 1 299 ? 4.875 0.708 2.215 1 98.62 299 GLY B N 1
ATOM 4681 C CA . GLY B 1 299 ? 6.047 0.904 3.057 1 98.62 299 GLY B CA 1
ATOM 4682 C C . GLY B 1 299 ? 6.66 2.285 2.918 1 98.62 299 GLY B C 1
ATOM 4683 O O . GLY B 1 299 ? 7.078 2.887 3.908 1 98.62 299 GLY B O 1
ATOM 4684 N N . GLY B 1 300 ? 6.695 2.803 1.667 1 98.81 300 GLY B N 1
ATOM 4685 C CA . GLY B 1 300 ? 7.195 4.145 1.43 1 98.81 300 GLY B CA 1
ATOM 4686 C C . GLY B 1 300 ? 6.383 5.219 2.123 1 98.81 300 GLY B C 1
ATOM 4687 O O . GLY B 1 300 ? 6.938 6.184 2.656 1 98.81 300 GLY B O 1
ATOM 4688 N N . SER B 1 301 ? 5.078 5.055 2.123 1 98.69 301 SER B N 1
ATOM 4689 C CA . SER B 1 301 ? 4.188 6.012 2.771 1 98.69 301 SER B CA 1
ATOM 4690 C C . SER B 1 301 ? 4.41 6.039 4.281 1 98.69 301 SER B C 1
ATOM 4692 O O . SER B 1 301 ? 4.457 7.113 4.887 1 98.69 301 SER B O 1
ATOM 4694 N N . LEU B 1 302 ? 4.57 4.832 4.879 1 98.5 302 LEU B N 1
ATOM 4695 C CA . LEU B 1 302 ? 4.801 4.754 6.316 1 98.5 302 LEU B CA 1
ATOM 4696 C C . LEU B 1 302 ? 6.129 5.402 6.691 1 98.5 302 LEU B C 1
ATOM 4698 O O . LEU B 1 302 ? 6.188 6.215 7.617 1 98.5 302 LEU B O 1
ATOM 4702 N N . ALA B 1 303 ? 7.125 5.027 5.91 1 98.88 303 ALA B N 1
ATOM 4703 C CA . ALA B 1 303 ? 8.453 5.578 6.176 1 98.88 303 ALA B CA 1
ATOM 4704 C C . ALA B 1 303 ? 8.438 7.102 6.086 1 98.88 303 ALA B C 1
ATOM 4706 O O . ALA B 1 303 ? 9.039 7.781 6.918 1 98.88 303 ALA B O 1
ATOM 4707 N N . ALA B 1 304 ? 7.762 7.613 5.105 1 98.88 304 ALA B N 1
ATOM 4708 C CA . ALA B 1 304 ? 7.68 9.055 4.922 1 98.88 304 ALA B CA 1
ATOM 4709 C C . ALA B 1 304 ? 7.031 9.727 6.129 1 98.88 304 ALA B C 1
ATOM 4711 O O . ALA B 1 304 ? 7.488 10.781 6.582 1 98.88 304 ALA B O 1
ATOM 4712 N N . GLY B 1 305 ? 5.957 9.117 6.613 1 98.5 305 GLY B N 1
ATOM 4713 C CA . GLY B 1 305 ? 5.328 9.641 7.816 1 98.5 305 GLY B CA 1
ATOM 4714 C C . GLY B 1 305 ? 6.277 9.727 9 1 98.5 305 GLY B C 1
ATOM 4715 O O . GLY B 1 305 ? 6.312 10.742 9.695 1 98.5 305 GLY B O 1
ATOM 4716 N N . GLY B 1 306 ? 7.059 8.656 9.195 1 98.62 306 GLY B N 1
ATOM 4717 C CA . GLY B 1 306 ? 8.023 8.641 10.281 1 98.62 306 GLY B CA 1
ATOM 4718 C C . GLY B 1 306 ? 9.141 9.648 10.102 1 98.62 306 GLY B C 1
ATOM 4719 O O . GLY B 1 306 ? 9.555 10.305 11.062 1 98.62 306 GLY B O 1
ATOM 4720 N N . LEU B 1 307 ? 9.609 9.758 8.883 1 98.88 307 LEU B N 1
ATOM 4721 C CA . LEU B 1 307 ? 10.656 10.711 8.562 1 98.88 307 LEU B CA 1
ATOM 4722 C C . LEU B 1 307 ? 10.211 12.133 8.883 1 98.88 307 LEU B C 1
ATOM 4724 O O . LEU B 1 307 ? 10.93 12.875 9.57 1 98.88 307 LEU B O 1
ATOM 4728 N N . VAL B 1 308 ? 9.039 12.516 8.461 1 98.75 308 VAL B N 1
ATOM 4729 C CA . VAL B 1 308 ? 8.523 13.867 8.672 1 98.75 308 VAL B CA 1
ATOM 4730 C C . VAL B 1 308 ? 8.312 14.109 10.164 1 98.75 308 VAL B C 1
ATOM 4732 O O . VAL B 1 308 ? 8.672 15.172 10.688 1 98.75 308 VAL B O 1
ATOM 4735 N N . ALA B 1 309 ? 7.762 13.102 10.852 1 98.19 309 ALA B N 1
ATOM 4736 C CA . ALA B 1 309 ? 7.539 13.234 12.289 1 98.19 309 ALA B CA 1
ATOM 4737 C C . ALA B 1 309 ? 8.844 13.523 13.023 1 98.19 309 ALA B C 1
ATOM 4739 O O . ALA B 1 309 ? 8.914 14.445 13.844 1 98.19 309 ALA B O 1
ATOM 4740 N N . GLN B 1 310 ? 9.914 12.781 12.688 1 98.12 310 GLN B N 1
ATOM 4741 C CA . GLN B 1 310 ? 11.195 12.953 13.359 1 98.12 310 GLN B CA 1
ATOM 4742 C C . GLN B 1 310 ? 11.836 14.289 13 1 98.12 310 GLN B C 1
ATOM 4744 O O . GLN B 1 310 ? 12.344 14.992 13.875 1 98.12 310 GLN B O 1
ATOM 4749 N N . LEU B 1 311 ? 11.773 14.641 11.742 1 98.44 311 LEU B N 1
ATOM 4750 C CA . LEU B 1 311 ? 12.398 15.867 11.273 1 98.44 311 LEU B CA 1
ATOM 4751 C C . LEU B 1 311 ? 11.75 17.094 11.922 1 98.44 311 LEU B C 1
ATOM 4753 O O . LEU B 1 311 ? 12.445 18 12.383 1 98.44 311 LEU B O 1
ATOM 4757 N N . LEU B 1 312 ? 10.438 17.078 12.016 1 97.75 312 LEU B N 1
ATOM 4758 C CA . LEU B 1 312 ? 9.734 18.219 12.562 1 97.75 312 LEU B CA 1
ATOM 4759 C C . LEU B 1 312 ? 9.898 18.297 14.078 1 97.75 312 LEU B C 1
ATOM 4761 O O . LEU B 1 312 ? 9.961 19.391 14.648 1 97.75 312 LEU B O 1
ATOM 4765 N N . ALA B 1 313 ? 9.938 17.125 14.711 1 96.56 313 ALA B N 1
ATOM 4766 C CA . ALA B 1 313 ? 10.195 17.094 16.141 1 96.56 313 ALA B CA 1
ATOM 4767 C C . ALA B 1 313 ? 11.578 17.656 16.453 1 96.56 313 ALA B C 1
ATOM 4769 O O . ALA B 1 313 ? 11.742 18.438 17.406 1 96.56 313 ALA B O 1
ATOM 4770 N N . GLU B 1 314 ? 12.555 17.266 15.656 1 96 314 GLU B N 1
ATOM 4771 C CA . GLU B 1 314 ? 13.922 17.734 15.852 1 96 314 GLU B CA 1
ATOM 4772 C C . GLU B 1 314 ? 14.023 19.234 15.594 1 96 314 GLU B C 1
ATOM 4774 O O . GLU B 1 314 ? 14.711 19.953 16.328 1 96 314 GLU B O 1
ATOM 4779 N N . LYS B 1 315 ? 13.312 19.688 14.609 1 92.19 315 LYS B N 1
ATOM 4780 C CA . LYS B 1 315 ? 13.281 21.125 14.336 1 92.19 315 LYS B CA 1
ATOM 4781 C C . LYS B 1 315 ? 12.688 21.891 15.516 1 92.19 315 LYS B C 1
ATOM 4783 O O . LYS B 1 315 ? 13.195 22.953 15.891 1 92.19 315 LYS B O 1
ATOM 4788 N N . ALA B 1 316 ? 11.672 21.375 16.094 1 91.25 316 ALA B N 1
ATOM 4789 C CA . ALA B 1 316 ? 11 22.016 17.234 1 91.25 316 ALA B CA 1
ATOM 4790 C C . ALA B 1 316 ? 11.922 22.078 18.438 1 91.25 316 ALA B C 1
ATOM 4792 O O . ALA B 1 316 ? 11.812 23 19.266 1 91.25 316 ALA B O 1
ATOM 4793 N N . GLU B 1 317 ? 12.836 21.156 18.5 1 89.69 317 GLU B N 1
ATOM 4794 C CA . GLU B 1 317 ? 13.781 21.094 19.609 1 89.69 317 GLU B CA 1
ATOM 4795 C C . GLU B 1 317 ? 15.039 21.922 19.312 1 89.69 317 GLU B C 1
ATOM 4797 O O . GLU B 1 317 ? 15.93 22.016 20.156 1 89.69 317 GLU B O 1
ATOM 4802 N N . GLY B 1 318 ? 15.125 22.531 18.109 1 85.19 318 GLY B N 1
ATOM 4803 C CA . GLY B 1 318 ? 16.281 23.328 17.719 1 85.19 318 GLY B CA 1
ATOM 4804 C C . GLY B 1 318 ? 17.438 22.484 17.234 1 85.19 318 GLY B C 1
ATOM 4805 O O . GLY B 1 318 ? 18.594 22.922 17.297 1 85.19 318 GLY B O 1
ATOM 4806 N N . LYS B 1 319 ? 17.094 21.391 16.906 1 78.62 319 LYS B N 1
ATOM 4807 C CA . LYS B 1 319 ? 18.109 20.484 16.375 1 78.62 319 LYS B CA 1
ATOM 4808 C C . LYS B 1 319 ? 18.078 20.422 14.859 1 78.62 319 LYS B C 1
ATOM 4810 O O . LYS B 1 319 ? 17.016 20.625 14.25 1 78.62 319 LYS B O 1
#

pLDDT: mean 96.65, std 5.06, range [39.91, 99.0]

Sequence (638 aa):
MASKVYDVLIIGGGPAGLTVATTIARQLQTAIVLDSGAYRNARTEHMHGVPGFDHVDPAVFRTKAKGDILARYDTVEFKRAWVAKIEKLQSGRFQATDGLGNVYEGRKIALATGVKDVMLDIEGYDECWGWGIFHCLFCHGFEERGGDSAGLLAMGMLAKSTMATHVGNMALQFAKKLTVYTNGDEEVAKEIQANAKIADSETRVNFEKRRIKSLKLISRDTSDVLVTLEDGTEIKESFITHYPDAELNGPFASQLGLTLGESGQIDVHPPFNETSLHGVFAAGDAASTGRVVPIAIYGGSLAAGGLVAQLLAEKAEGKMASKVYDVLIIGGGPAGLTVATTIARQLQTAIVLDSGAYRNARTEHMHGVPGFDHVDPAVFRTKAKGDILARYDTVEFKRAWVAKIEKLQSGRFQATDGLGNVYEGRKIALATGVKDVMLDIEGYDECWGWGIFHCLFCHGFEERGGDSAGLLAMGMLAKSTMATHVGNMALQFAKKLTVYTNGDEEVAKEIQANAKIADSETRVNFEKRRIKSLKLISRDTSDVLVTLEDGTEIKESFITHYPDAELNGPFASQLGLTLGESGQIDVHPPFNETSLHGVFAAGDAASTGRVVPIAIYGGSLAAGGLVAQLLAEKAEGK

Nearest PDB structures (foldseek):
  4ntc-assembly1_B  TM=9.570E-01  e=1.003E-38  Aspergillus fumigatus
  7br0-assembly1_A-2  TM=9.585E-01  e=8.423E-36  Aspergillus flavus NRRL3357
  4fk1-assembly2_C  TM=9.141E-01  e=8.648E-25  Bacillus anthracis str. 'Ames Ancestor'
  4fk1-assembly1_B  TM=9.130E-01  e=4.241E-23  Bacillus anthracis str. 'Ames Ancestor'
  4o5q-assembly1_A  TM=7.829E-01  e=2.585E-16  Escherichia coli K-12

Foldseek 3Di:
DPADAFAEEEEALALLSLLLLQLLLVVVGAYEYAHQPDDQLQVAQAWDDDPPRGGHGSVVVSVVSVVVCVVPGPRYHYDNFAWAAKAQDPVCWIWTATPVGDIHIYNFYEYAQAWHFDFDPAAARVVLPNQFEAADLRTDQQVQAPAAEEEEECDDPNLDLANVQVVLQSNVRRHQAYEYEPQQDVPSVVNNVVDHDHPPCVVHYHYDNAHWRHWHQPDSVQSWIWTAGPVGDTDIHSGYYDHGQIEGPHPHCVNHVWDADPSHAGDADPDQQHIPDPRYHYAANNHDPPHGSVRRSVNSNSNSVVSSVVSVVVVVVVD/DPADAFAEEEEALALLSLLLLQLLLVVVGAYEYAHQPDDQLQVAQAWDDDPPRGGHGSVVVSVVSVVVCVVPGPRYHYDNFAWAAWAQDPVCWIWTATPVGDIHIYNFYEYAQAWHFDFDPAAARVVLPNQFEAADLRTDQQVQAPAAEEEEECDDPNLDLVNVQVVLQSNVRRHQAYEYEPQQDVPSVVNNVVDHDHPPCVVHYHYDNAHWRHWHQPDSVQSWIWTAGPVGDTDIHSGYYDDGQIEGPHPHCVNHVWDADPSHAGEADPDQQHIPDPRYHYAANNHDPPHGSVRRSNNSNSNSVVSSVVSVVVVVVVD

Organism: Cryphonectria parasitica (strain ATCC 38755 / EP155) (NCBI:txid660469)